Protein AF-0000000081041080 (afdb_homodimer)

Solvent-accessible surface area (backbone atoms only — not comparable to full-atom values): 26020 Å² total; per-residue (Å²): 104,67,58,57,46,45,37,39,37,28,28,56,97,46,76,7,58,50,35,49,46,66,40,45,64,87,47,90,76,44,44,45,60,36,41,51,50,41,21,50,44,50,38,52,53,49,50,50,32,49,65,69,69,35,76,73,60,38,82,76,69,69,78,36,46,55,61,81,43,85,43,36,21,47,36,37,76,57,23,46,84,65,92,49,13,86,76,26,46,81,48,61,64,57,50,49,52,28,26,57,74,40,71,46,93,71,66,44,67,49,76,42,70,58,67,63,58,51,50,44,52,39,57,76,65,44,76,42,68,80,41,22,71,55,25,48,47,49,50,45,37,50,43,48,24,38,51,41,36,51,45,64,75,42,37,86,31,32,68,35,60,40,49,46,67,52,72,46,68,64,49,50,50,46,47,26,63,62,36,48,48,86,43,69,64,60,42,47,55,54,42,52,71,69,40,65,72,61,80,82,78,53,75,75,52,44,49,72,65,49,53,70,45,41,42,62,59,48,50,48,35,49,48,52,50,51,51,40,51,50,51,37,44,55,30,18,58,61,38,68,77,100,106,69,58,57,46,44,37,39,38,28,29,57,97,49,75,7,57,51,36,51,46,66,42,44,64,85,48,90,77,45,45,45,60,34,42,51,51,42,20,50,44,53,36,51,53,49,51,50,30,48,68,70,69,35,76,69,58,38,80,74,68,70,76,31,46,56,63,83,43,85,44,32,29,37,49,35,72,54,19,47,85,64,94,48,15,87,76,25,45,79,50,62,63,59,50,49,53,29,26,57,76,40,72,46,92,72,69,43,67,48,76,43,70,59,67,65,57,52,51,45,53,38,57,74,66,43,77,41,68,82,41,23,72,56,25,49,47,50,49,46,36,50,42,47,23,39,50,40,35,52,45,63,77,42,38,85,32,31,69,36,59,40,48,46,67,54,71,45,69,65,48,50,50,46,47,26,62,63,36,48,46,87,44,69,65,60,43,47,55,55,40,53,72,71,39,64,76,61,79,83,79,52,74,75,51,43,50,73,64,49,52,69,44,41,41,62,58,50,51,47,33,50,48,53,50,52,51,41,51,51,51,38,44,53,29,18,56,60,38,68,77,101

Sequence (484 aa):
MSLQLEEALFENNTLGYFNLHCGNSSQALNAVAHRDMVVEKLQQINRRAAKASDENTTTTMLMNAYHGTRLSGEMSYPNFKGDCRKLNYPNVDLLYQACDMAKVDCGHILIYRDPYAIMRSTNRRKFHNDSSIVAGIHMYTSMLSIIQTQLWTHSHRTLGCWSVLDPTEDVWQSIQRIFGWESRIEMAKAVRKIYWNPKPLLEEEKELIVPTIYAPYMDSFLRHHEDSVELCRQQAEANTHYMSLQLEEALFENNTLGYFNLHCGNSSQALNAVAHRDMVVEKLQQINRRAAKASDENTTTTMLMNAYHGTRLSGEMSYPNFKGDCRKLNYPNVDLLYQACDMAKVDCGHILIYRDPYAIMRSTNRRKFHNDSSIVAGIHMYTSMLSIIQTQLWTHSHRTLGCWSVLDPTEDVWQSIQRIFGWESRIEMAKAVRKIYWNPKPLLEEEKELIVPTIYAPYMDSFLRHHEDSVELCRQQAEANTHY

Organism: NCBI:txid2856

Radius of gyration: 23.17 Å; Cα contacts (8 Å, |Δi|>4): 659; chains: 2; bounding box: 59×71×53 Å

pLDDT: mean 76.66, std 15.93, range [41.88, 95.94]

Structure (mmCIF, N/CA/C/O backbone):
data_AF-0000000081041080-model_v1
#
loop_
_entity.id
_entity.type
_entity.pdbx_description
1 polymer 'Protein-tyrosine sulfotransferase'
#
loop_
_atom_site.group_PDB
_atom_site.id
_atom_site.type_symbol
_atom_site.label_atom_id
_atom_site.label_alt_id
_atom_site.label_comp_id
_atom_site.label_asym_id
_atom_site.label_entity_id
_atom_site.label_seq_id
_atom_site.pdbx_PDB_ins_code
_atom_site.Cartn_x
_atom_site.Cartn_y
_atom_site.Cartn_z
_atom_site.occupancy
_atom_site.B_iso_or_equiv
_atom_site.auth_seq_id
_atom_site.auth_comp_id
_atom_site.auth_asym_id
_atom_site.auth_atom_id
_atom_site.pdbx_PDB_model_num
ATOM 1 N N . MET A 1 1 ? 4.965 -25.484 -17.359 1 46.81 1 MET A N 1
ATOM 2 C CA . MET A 1 1 ? 3.83 -25.594 -16.453 1 46.81 1 MET A CA 1
ATOM 3 C C . MET A 1 1 ? 3.789 -24.391 -15.508 1 46.81 1 MET A C 1
ATOM 5 O O . MET A 1 1 ? 2.789 -23.672 -15.445 1 46.81 1 MET A O 1
ATOM 9 N N . SER A 1 2 ? 4.867 -24.172 -14.781 1 58 2 SER A N 1
ATOM 10 C CA . SER A 1 2 ? 5.008 -22.938 -14.008 1 58 2 SER A CA 1
ATOM 11 C C . SER A 1 2 ? 4.797 -21.703 -14.883 1 58 2 SER A C 1
ATOM 13 O O . SER A 1 2 ? 4.125 -20.75 -14.477 1 58 2 SER A O 1
ATOM 15 N N . LEU A 1 3 ? 4.902 -22.016 -16.188 1 61.28 3 LEU A N 1
ATOM 16 C CA . LEU A 1 3 ? 4.773 -20.906 -17.125 1 61.28 3 LEU A CA 1
ATOM 17 C C . LEU A 1 3 ? 3.307 -20.594 -17.406 1 61.28 3 LEU A C 1
ATOM 19 O O . LEU A 1 3 ? 2.932 -19.422 -17.531 1 61.28 3 LEU A O 1
ATOM 23 N N . GLN A 1 4 ? 2.549 -21.672 -17.359 1 70.75 4 GLN A N 1
ATOM 24 C CA . GLN A 1 4 ? 1.136 -21.469 -17.656 1 70.75 4 GLN A CA 1
ATOM 25 C C . GLN A 1 4 ? 0.436 -20.734 -16.516 1 70.75 4 GLN A C 1
ATOM 27 O O . GLN A 1 4 ? -0.451 -19.906 -16.734 1 70.75 4 GLN A O 1
ATOM 32 N N . LEU A 1 5 ? 0.836 -21.109 -15.297 1 78.38 5 LEU A N 1
ATOM 33 C CA . LEU A 1 5 ? 0.27 -20.406 -14.148 1 78.38 5 LEU A CA 1
ATOM 34 C C . LEU A 1 5 ? 0.7 -18.938 -14.141 1 78.38 5 LEU A C 1
ATOM 36 O O . LEU A 1 5 ? -0.115 -18.047 -13.883 1 78.38 5 LEU A O 1
ATOM 40 N N . GLU A 1 6 ? 1.914 -18.766 -14.5 1 75 6 GLU A N 1
ATOM 41 C CA . GLU A 1 6 ? 2.438 -17.406 -14.562 1 75 6 GLU A CA 1
ATOM 42 C C . GLU A 1 6 ? 1.669 -16.562 -15.578 1 75 6 GLU A C 1
ATOM 44 O O . GLU A 1 6 ? 1.332 -15.406 -15.305 1 75 6 GLU A O 1
ATOM 49 N N . GLU A 1 7 ? 1.371 -17.156 -16.609 1 74.12 7 GLU A N 1
ATOM 50 C CA . GLU A 1 7 ? 0.619 -16.469 -17.656 1 74.12 7 GLU A CA 1
ATOM 51 C C . GLU A 1 7 ? -0.8 -16.156 -17.203 1 74.12 7 GLU A C 1
ATOM 53 O O . GLU A 1 7 ? -1.331 -15.078 -17.516 1 74.12 7 GLU A O 1
ATOM 58 N N . ALA A 1 8 ? -1.322 -17.078 -16.484 1 81.19 8 ALA A N 1
ATOM 59 C CA . ALA A 1 8 ? -2.684 -16.891 -15.992 1 81.19 8 ALA A CA 1
ATOM 60 C C . ALA A 1 8 ? -2.732 -15.781 -14.938 1 81.19 8 ALA A C 1
ATOM 62 O O . ALA A 1 8 ? -3.732 -15.07 -14.828 1 81.19 8 ALA A O 1
ATOM 63 N N . LEU A 1 9 ? -1.658 -15.711 -14.258 1 81.5 9 LEU A N 1
ATOM 64 C CA . LEU A 1 9 ? -1.6 -14.719 -13.188 1 81.5 9 LEU A CA 1
ATOM 65 C C . LEU A 1 9 ? -1.242 -13.344 -13.742 1 81.5 9 LEU A C 1
ATOM 67 O O . LEU A 1 9 ? -1.803 -12.328 -13.312 1 81.5 9 LEU A O 1
ATOM 71 N N . PHE A 1 10 ? -0.334 -13.484 -14.625 1 72.81 10 PHE A N 1
ATOM 72 C CA . PHE A 1 10 ? 0.162 -12.234 -15.188 1 72.81 10 PHE A CA 1
ATOM 73 C C . PHE A 1 10 ? -0.094 -12.188 -16.688 1 72.81 10 PHE A C 1
ATOM 75 O O . PHE A 1 10 ? -0.488 -13.188 -17.297 1 72.81 10 PHE A O 1
ATOM 82 N N . GLU A 1 11 ? -0.019 -10.875 -17.344 1 61.84 11 GLU A N 1
ATOM 83 C CA . GLU A 1 11 ? -0.279 -10.688 -18.766 1 61.84 11 GLU A CA 1
ATOM 84 C C . GLU A 1 11 ? 0.681 -11.516 -19.609 1 61.84 11 GLU A C 1
ATOM 86 O O . GLU A 1 11 ? 1.88 -11.57 -19.328 1 61.84 11 GLU A O 1
ATOM 91 N N . ASN A 1 12 ? 0.206 -12.445 -20.391 1 53.47 12 ASN A N 1
ATOM 92 C CA . ASN A 1 12 ? 0.955 -12.695 -21.625 1 53.47 12 ASN A CA 1
ATOM 93 C C . ASN A 1 12 ? 0.5 -11.773 -22.75 1 53.47 12 ASN A C 1
ATOM 95 O O . ASN A 1 12 ? 0.684 -10.562 -22.688 1 53.47 12 ASN A O 1
ATOM 99 N N . ASN A 1 13 ? -0.26 -12.227 -23.547 1 52.41 13 ASN A N 1
ATOM 100 C CA . ASN A 1 13 ? -0.886 -11.523 -24.656 1 52.41 13 ASN A CA 1
ATOM 101 C C . ASN A 1 13 ? -2.18 -10.836 -24.219 1 52.41 13 ASN A C 1
ATOM 103 O O . ASN A 1 13 ? -2.654 -9.914 -24.891 1 52.41 13 ASN A O 1
ATOM 107 N N . THR A 1 14 ? -2.621 -11.328 -22.969 1 65.94 14 THR A N 1
ATOM 108 C CA . THR A 1 14 ? -3.877 -10.844 -22.406 1 65.94 14 THR A CA 1
ATOM 109 C C . THR A 1 14 ? -3.719 -10.523 -20.922 1 65.94 14 THR A C 1
ATOM 111 O O . THR A 1 14 ? -2.738 -10.93 -20.297 1 65.94 14 THR A O 1
ATOM 114 N N . LEU A 1 15 ? -4.613 -9.789 -20.375 1 79.94 15 LEU A N 1
ATOM 115 C CA . LEU A 1 15 ? -4.594 -9.43 -18.953 1 79.94 15 LEU A CA 1
ATOM 116 C C . LEU A 1 15 ? -4.668 -10.672 -18.078 1 79.94 15 LEU A C 1
ATOM 118 O O . LEU A 1 15 ? -5.395 -11.617 -18.391 1 79.94 15 LEU A O 1
ATOM 122 N N . GLY A 1 16 ? -3.756 -10.766 -17.125 1 82.75 16 GLY A N 1
ATOM 123 C CA . GLY A 1 16 ? -3.803 -11.828 -16.125 1 82.75 16 GLY A CA 1
ATOM 124 C C . GLY A 1 16 ? -4.629 -11.469 -14.906 1 82.75 16 GLY A C 1
ATOM 125 O O . GLY A 1 16 ? -5.145 -10.352 -14.805 1 82.75 16 GLY A O 1
ATOM 126 N N . TYR A 1 17 ? -4.758 -12.469 -14.086 1 88.06 17 TYR A N 1
ATOM 127 C CA . TYR A 1 17 ? -5.574 -12.375 -12.875 1 88.06 17 TYR A CA 1
ATOM 128 C C . TYR A 1 17 ? -5.129 -11.211 -12.008 1 88.06 17 TYR A C 1
ATOM 130 O O . TYR A 1 17 ? -5.957 -10.555 -11.367 1 88.06 17 TYR A O 1
ATOM 138 N N . PHE A 1 18 ? -3.842 -10.867 -11.992 1 85.94 18 PHE A N 1
ATOM 139 C CA . PHE A 1 18 ? -3.303 -9.828 -11.133 1 85.94 18 PHE A CA 1
ATOM 140 C C . PHE A 1 18 ? -3.357 -8.469 -11.82 1 85.94 18 PHE A C 1
ATOM 142 O O . PHE A 1 18 ? -3.154 -7.434 -11.188 1 85.94 18 PHE A O 1
ATOM 149 N N . ASN A 1 19 ? -3.711 -8.461 -13.141 1 84.19 19 ASN A N 1
ATOM 150 C CA . ASN A 1 19 ? -3.504 -7.227 -13.891 1 84.19 19 ASN A CA 1
ATOM 151 C C . ASN A 1 19 ? -4.805 -6.719 -14.508 1 84.19 19 ASN A C 1
ATOM 153 O O . ASN A 1 19 ? -4.789 -5.852 -15.383 1 84.19 19 ASN A O 1
ATOM 157 N N . LEU A 1 20 ? -5.832 -7.18 -14.086 1 86.81 20 LEU A N 1
ATOM 158 C CA . LEU A 1 20 ? -7.102 -6.805 -14.688 1 86.81 20 LEU A CA 1
ATOM 159 C C . LEU A 1 20 ? -7.332 -5.301 -14.586 1 86.81 20 LEU A C 1
ATOM 161 O O . LEU A 1 20 ? -8.008 -4.711 -15.43 1 86.81 20 LEU A O 1
ATOM 165 N N . HIS A 1 21 ? -6.73 -4.746 -13.609 1 85.44 21 HIS A N 1
ATOM 166 C CA . HIS A 1 21 ? -6.883 -3.309 -13.422 1 85.44 21 HIS A CA 1
ATOM 167 C C . HIS A 1 21 ? -6.223 -2.529 -14.547 1 85.44 21 HIS A C 1
ATOM 169 O O . HIS A 1 21 ? -6.461 -1.33 -14.703 1 85.44 21 HIS A O 1
ATOM 175 N N . CYS A 1 22 ? -5.355 -3.137 -15.289 1 83 22 CYS A N 1
ATOM 176 C CA . CYS A 1 22 ? -4.668 -2.482 -16.391 1 83 22 CYS A CA 1
ATOM 177 C C . CYS A 1 22 ? -5.539 -2.461 -17.641 1 83 22 CYS A C 1
ATOM 179 O O . CYS A 1 22 ? -5.211 -1.792 -18.625 1 83 22 CYS A O 1
ATOM 181 N N . GLY A 1 23 ? -6.582 -3.195 -17.578 1 78 23 GLY A N 1
ATOM 182 C CA . GLY A 1 23 ? -7.461 -3.248 -18.734 1 78 23 GLY A CA 1
ATOM 183 C C . GLY A 1 23 ? -8.391 -2.053 -18.828 1 78 23 GLY A C 1
ATOM 184 O O . GLY A 1 23 ? -8.523 -1.286 -17.875 1 78 23 GLY A O 1
ATOM 185 N N . ASN A 1 24 ? -8.898 -1.9 -20.016 1 73.88 24 ASN A N 1
ATOM 186 C CA . ASN A 1 24 ? -9.836 -0.806 -20.219 1 73.88 24 ASN A CA 1
ATOM 187 C C . ASN A 1 24 ? -11.281 -1.305 -20.25 1 73.88 24 ASN A C 1
ATOM 189 O O . ASN A 1 24 ? -11.523 -2.512 -20.297 1 73.88 24 ASN A O 1
ATOM 193 N N . SER A 1 25 ? -12.148 -0.354 -20.031 1 66.38 25 SER A N 1
ATOM 194 C CA . SER A 1 25 ? -13.57 -0.64 -19.891 1 66.38 25 SER A CA 1
ATOM 195 C C . SER A 1 25 ? -14.109 -1.397 -21.094 1 66.38 25 SER A C 1
ATOM 197 O O . SER A 1 25 ? -15.156 -2.051 -21.016 1 66.38 25 SER A O 1
ATOM 199 N N . SER A 1 26 ? -13.422 -1.31 -22.109 1 67 26 SER A N 1
ATOM 200 C CA . SER A 1 26 ? -13.906 -1.963 -23.328 1 67 26 SER A CA 1
ATOM 201 C C . SER A 1 26 ? -13.57 -3.449 -23.312 1 67 26 SER A C 1
ATOM 203 O O . SER A 1 26 ? -14.117 -4.215 -24.109 1 67 26 SER A O 1
ATOM 205 N N . GLN A 1 27 ? -12.766 -3.82 -22.375 1 68.25 27 GLN A N 1
ATOM 206 C CA . GLN A 1 27 ? -12.344 -5.215 -22.312 1 68.25 27 GLN A CA 1
ATOM 207 C C . GLN A 1 27 ? -13.219 -6.008 -21.344 1 68.25 27 GLN A C 1
ATOM 209 O O . GLN A 1 27 ? -13.734 -5.457 -20.375 1 68.25 27 GLN A O 1
ATOM 214 N N . ALA A 1 28 ? -13.562 -7.09 -21.891 1 66.38 28 ALA A N 1
ATOM 215 C CA . ALA A 1 28 ? -14.281 -7.984 -20.984 1 66.38 28 ALA A CA 1
ATOM 216 C C . ALA A 1 28 ? -13.383 -8.43 -19.828 1 66.38 28 ALA A C 1
ATOM 218 O O . ALA A 1 28 ? -12.578 -9.352 -19.984 1 66.38 28 ALA A O 1
ATOM 219 N N . LEU A 1 29 ? -13.422 -7.703 -18.766 1 82.88 29 LEU A N 1
ATOM 220 C CA . LEU A 1 29 ? -12.609 -8.023 -17.594 1 82.88 29 LEU A CA 1
ATOM 221 C C . LEU A 1 29 ? -13.406 -8.867 -16.594 1 82.88 29 LEU A C 1
ATOM 223 O O . LEU A 1 29 ? -14.328 -8.359 -15.953 1 82.88 29 LEU A O 1
ATOM 227 N N . ASN A 1 30 ? -13.258 -10.258 -16.672 1 90.88 30 ASN A N 1
ATOM 228 C CA . ASN A 1 30 ? -13.969 -11.164 -15.789 1 90.88 30 ASN A CA 1
ATOM 229 C C . ASN A 1 30 ? -13.031 -11.797 -14.766 1 90.88 30 ASN A C 1
ATOM 231 O O . ASN A 1 30 ? -12.367 -12.797 -15.055 1 90.88 30 ASN A O 1
ATOM 235 N N . ALA A 1 31 ? -13.086 -11.266 -13.609 1 93.75 31 ALA A N 1
ATOM 236 C CA . ALA A 1 31 ? -12.172 -11.703 -12.555 1 93.75 31 ALA A CA 1
ATOM 237 C C . ALA A 1 31 ? -12.477 -13.133 -12.133 1 93.75 31 ALA A C 1
ATOM 239 O O . ALA A 1 31 ? -11.562 -13.891 -11.789 1 93.75 31 ALA A O 1
ATOM 240 N N . VAL A 1 32 ? -13.727 -13.531 -12.242 1 95.5 32 VAL A N 1
ATOM 241 C CA . VAL A 1 32 ? -14.117 -14.883 -11.859 1 95.5 32 VAL A CA 1
ATOM 242 C C . VAL A 1 32 ? -13.539 -15.891 -12.844 1 95.5 32 VAL A C 1
ATOM 244 O O . VAL A 1 32 ? -12.992 -16.922 -12.438 1 95.5 32 VAL A O 1
ATOM 247 N N . ALA A 1 33 ? -13.672 -15.516 -14.078 1 93.94 33 ALA A N 1
ATOM 248 C CA . ALA A 1 33 ? -13.133 -16.406 -15.102 1 93.94 33 ALA A CA 1
ATOM 249 C C . ALA A 1 33 ? -11.625 -16.562 -14.961 1 93.94 33 ALA A C 1
ATOM 251 O O . ALA A 1 33 ? -11.086 -17.656 -15.125 1 93.94 33 ALA A O 1
ATOM 252 N N . HIS A 1 34 ? -10.977 -15.484 -14.656 1 92.69 34 HIS A N 1
ATOM 253 C CA . HIS A 1 34 ? -9.531 -15.531 -14.469 1 92.69 34 HIS A CA 1
ATOM 254 C C . HIS A 1 34 ? -9.164 -16.359 -13.234 1 92.69 34 HIS A C 1
ATOM 256 O O . HIS A 1 34 ? -8.219 -17.141 -13.266 1 92.69 34 HIS A O 1
ATOM 262 N N . ARG A 1 35 ? -9.891 -16.172 -12.172 1 94.94 35 ARG A N 1
ATOM 263 C CA . ARG A 1 35 ? -9.68 -16.984 -10.977 1 94.94 35 ARG A CA 1
ATOM 264 C C . ARG A 1 35 ? -9.82 -18.469 -11.289 1 94.94 35 ARG A C 1
ATOM 266 O O . ARG A 1 35 ? -8.961 -19.281 -10.906 1 94.94 35 ARG A O 1
ATOM 273 N N . ASP A 1 36 ? -10.898 -18.766 -12.008 1 95.56 36 ASP A N 1
ATOM 274 C CA . ASP A 1 36 ? -11.18 -20.172 -12.305 1 95.56 36 ASP A CA 1
ATOM 275 C C . ASP A 1 36 ? -10.078 -20.781 -13.164 1 95.56 36 ASP A C 1
ATOM 277 O O . ASP A 1 36 ? -9.727 -21.953 -12.992 1 95.56 36 ASP A O 1
ATOM 281 N N . MET A 1 37 ? -9.578 -19.953 -14.016 1 93.12 37 MET A N 1
ATOM 282 C CA . MET A 1 37 ? -8.453 -20.422 -14.828 1 93.12 37 MET A CA 1
ATOM 283 C C . MET A 1 37 ? -7.234 -20.703 -13.953 1 93.12 37 MET A C 1
ATOM 285 O O . MET A 1 37 ? -6.551 -21.719 -14.148 1 93.12 37 MET A O 1
ATOM 289 N N . VAL A 1 38 ? -6.945 -19.891 -13.016 1 91.94 38 VAL A N 1
ATOM 290 C CA . VAL A 1 38 ? -5.82 -20.094 -12.109 1 91.94 38 VAL A CA 1
ATOM 291 C C . VAL A 1 38 ? -6.047 -21.328 -11.25 1 91.94 38 VAL A C 1
ATOM 293 O O . VAL A 1 38 ? -5.133 -22.141 -11.062 1 91.94 38 VAL A O 1
ATOM 296 N N . VAL A 1 39 ? -7.266 -21.516 -10.789 1 95.38 39 VAL A N 1
ATOM 297 C CA . VAL A 1 39 ? -7.621 -22.672 -9.992 1 95.38 39 VAL A CA 1
ATOM 298 C C . VAL A 1 39 ? -7.352 -23.953 -10.789 1 95.38 39 VAL A C 1
ATOM 300 O O . VAL A 1 39 ? -6.73 -24.891 -10.281 1 95.38 39 VAL A O 1
ATOM 303 N N . GLU A 1 40 ? -7.805 -23.906 -12 1 94.44 40 GLU A N 1
ATOM 304 C CA . GLU A 1 40 ? -7.617 -25.078 -12.859 1 94.44 40 GLU A CA 1
ATOM 305 C C . GLU A 1 40 ? -6.133 -25.375 -13.055 1 94.44 40 GLU A C 1
ATOM 307 O O . GLU A 1 40 ? -5.719 -26.547 -12.984 1 94.44 40 GLU A O 1
ATOM 312 N N . LYS A 1 41 ? -5.383 -24.344 -13.273 1 89.25 41 LYS A N 1
ATOM 313 C CA . LYS A 1 41 ? -3.949 -24.531 -13.477 1 89.25 41 LYS A CA 1
ATOM 314 C C . LYS A 1 41 ? -3.279 -25.078 -12.219 1 89.25 41 LYS A C 1
ATOM 316 O O . LYS A 1 41 ? -2.404 -25.938 -12.297 1 89.25 41 LYS A O 1
ATOM 321 N N . LEU A 1 42 ? -3.625 -24.578 -11.094 1 89.38 42 LEU A N 1
ATOM 322 C CA . LEU A 1 42 ? -3.096 -25.062 -9.82 1 89.38 42 LEU A CA 1
ATOM 323 C C . LEU A 1 42 ? -3.43 -26.531 -9.617 1 89.38 42 LEU A C 1
ATOM 325 O O . LEU A 1 42 ? -2.578 -27.312 -9.18 1 89.38 42 LEU A O 1
ATOM 329 N N . GLN A 1 43 ? -4.617 -26.906 -9.984 1 90.69 43 GLN A N 1
ATOM 330 C CA . GLN A 1 43 ? -5.035 -28.297 -9.844 1 90.69 43 GLN A CA 1
ATOM 331 C C . GLN A 1 43 ? -4.25 -29.219 -10.789 1 90.69 43 GLN A C 1
ATOM 333 O O . GLN A 1 43 ? -3.879 -30.328 -10.414 1 90.69 43 GLN A O 1
ATOM 338 N N . GLN A 1 44 ? -4.074 -28.703 -11.906 1 87.12 44 GLN A N 1
ATOM 339 C CA . GLN A 1 44 ? -3.283 -29.469 -12.859 1 87.12 44 GLN A CA 1
ATOM 340 C C . GLN A 1 44 ? -1.866 -29.703 -12.344 1 87.12 44 GLN A C 1
ATOM 342 O O . GLN A 1 44 ? -1.336 -30.812 -12.453 1 87.12 44 GLN A O 1
ATOM 347 N N . ILE A 1 45 ? -1.275 -28.672 -11.812 1 80.38 45 ILE A N 1
ATOM 348 C CA . ILE A 1 45 ? 0.074 -28.75 -11.266 1 80.38 45 ILE A CA 1
ATOM 349 C C . ILE A 1 45 ? 0.093 -29.75 -10.109 1 80.38 45 ILE A C 1
ATOM 351 O O . ILE A 1 45 ? 0.989 -30.594 -10.016 1 80.38 45 ILE A O 1
ATOM 355 N N . ASN A 1 46 ? -0.865 -29.703 -9.273 1 82.25 46 ASN A N 1
ATOM 356 C CA . ASN A 1 46 ? -0.958 -30.578 -8.109 1 82.25 46 ASN A CA 1
ATOM 357 C C . ASN A 1 46 ? -1.121 -32.031 -8.523 1 82.25 46 ASN A C 1
ATOM 359 O O . ASN A 1 46 ? -0.496 -32.938 -7.945 1 82.25 46 ASN A O 1
ATOM 363 N N . ARG A 1 47 ? -1.967 -32.25 -9.508 1 84.06 47 ARG A N 1
ATOM 364 C CA . ARG A 1 47 ? -2.18 -33.594 -10 1 84.06 47 ARG A CA 1
ATOM 365 C C . ARG A 1 47 ? -0.898 -34.188 -10.586 1 84.06 47 ARG A C 1
ATOM 367 O O . ARG A 1 47 ? -0.588 -35.344 -10.383 1 84.06 47 ARG A O 1
ATOM 374 N N . ARG A 1 48 ? -0.294 -33.406 -11.266 1 77.31 48 ARG A N 1
ATOM 375 C CA . ARG A 1 48 ? 0.954 -33.844 -11.875 1 77.31 48 ARG A CA 1
ATOM 376 C C . ARG A 1 48 ? 2.002 -34.156 -10.812 1 77.31 48 ARG A C 1
ATOM 378 O O . ARG A 1 48 ? 2.748 -35.125 -10.93 1 77.31 48 ARG A O 1
ATOM 385 N N . ALA A 1 49 ? 2.088 -33.25 -9.828 1 71.38 49 ALA A N 1
ATOM 386 C CA . ALA A 1 49 ? 3.027 -33.5 -8.734 1 71.38 49 ALA A CA 1
ATOM 387 C C . ALA A 1 49 ? 2.699 -34.781 -7.984 1 71.38 49 ALA A C 1
ATOM 389 O O . ALA A 1 49 ? 3.6 -35.531 -7.613 1 71.38 49 ALA A O 1
ATOM 390 N N . ALA A 1 50 ? 1.453 -35.062 -7.789 1 73.62 50 ALA A N 1
ATOM 391 C CA . ALA A 1 50 ? 1.008 -36.25 -7.074 1 73.62 50 ALA A CA 1
ATOM 392 C C . ALA A 1 50 ? 1.34 -37.5 -7.867 1 73.62 50 ALA A C 1
ATOM 394 O O . ALA A 1 50 ? 1.649 -38.562 -7.281 1 73.62 50 ALA A O 1
ATOM 395 N N . LYS A 1 51 ? 1.152 -37.438 -9.062 1 73.12 51 LYS A N 1
ATOM 396 C CA . LYS A 1 51 ? 1.422 -38.594 -9.914 1 73.12 51 LYS A CA 1
ATOM 397 C C . LYS A 1 51 ? 2.916 -38.906 -9.969 1 73.12 51 LYS A C 1
ATOM 399 O O . LYS A 1 51 ? 3.312 -40.062 -10.141 1 73.12 51 LYS A O 1
ATOM 404 N N . ALA A 1 52 ? 3.637 -37.906 -10.141 1 62.28 52 ALA A N 1
ATOM 405 C CA . ALA A 1 52 ? 5.082 -38.094 -10.234 1 62.28 52 ALA A CA 1
ATOM 406 C C . ALA A 1 52 ? 5.648 -38.625 -8.922 1 62.28 52 ALA A C 1
ATOM 408 O O . ALA A 1 52 ? 6.848 -38.906 -8.82 1 62.28 52 ALA A O 1
ATOM 409 N N . SER A 1 53 ? 4.727 -39.312 -8.031 1 56.53 53 SER A N 1
ATOM 410 C CA . SER A 1 53 ? 5.094 -39.938 -6.758 1 56.53 53 SER A CA 1
ATOM 411 C C . SER A 1 53 ? 5.91 -38.969 -5.906 1 56.53 53 SER A C 1
ATOM 413 O O . SER A 1 53 ? 6.562 -39.375 -4.941 1 56.53 53 SER A O 1
ATOM 415 N N . ASP A 1 54 ? 6.027 -37.75 -6.371 1 51.06 54 ASP A N 1
ATOM 416 C CA . ASP A 1 54 ? 6.82 -36.812 -5.594 1 51.06 54 ASP A CA 1
ATOM 417 C C . ASP A 1 54 ? 5.922 -35.906 -4.738 1 51.06 54 ASP A C 1
ATOM 419 O O . ASP A 1 54 ? 5.633 -34.781 -5.109 1 51.06 54 ASP A O 1
ATOM 423 N N . GLU A 1 55 ? 5.07 -36.688 -3.895 1 52 55 GLU A N 1
ATOM 424 C CA . GLU A 1 55 ? 4.043 -36.125 -3.025 1 52 55 GLU A CA 1
ATOM 425 C C . GLU A 1 55 ? 4.512 -34.812 -2.408 1 52 55 GLU A C 1
ATOM 427 O O . GLU A 1 55 ? 3.691 -33.969 -2.027 1 52 55 GLU A O 1
ATOM 432 N N . ASN A 1 56 ? 5.809 -34.688 -2.305 1 51.34 56 ASN A N 1
ATOM 433 C CA . ASN A 1 56 ? 6.375 -33.531 -1.621 1 51.34 56 ASN A CA 1
ATOM 434 C C . ASN A 1 56 ? 7.012 -32.562 -2.605 1 51.34 56 ASN A C 1
ATOM 436 O O . ASN A 1 56 ? 8.016 -31.922 -2.291 1 51.34 56 ASN A O 1
ATOM 440 N N . THR A 1 57 ? 6.41 -32.688 -3.848 1 52.94 57 THR A N 1
ATOM 441 C CA . THR A 1 57 ? 7.039 -31.781 -4.816 1 52.94 57 THR A CA 1
ATOM 442 C C . THR A 1 57 ? 6.59 -30.344 -4.59 1 52.94 57 THR A C 1
ATOM 444 O O . THR A 1 57 ? 5.398 -30.078 -4.445 1 52.94 57 THR A O 1
ATOM 447 N N . THR A 1 58 ? 7.426 -29.453 -4.18 1 57.56 58 THR A N 1
ATOM 448 C CA . THR A 1 58 ? 7.25 -28.016 -4.066 1 57.56 58 THR A CA 1
ATOM 449 C C . THR A 1 58 ? 7.438 -27.344 -5.418 1 57.56 58 THR A C 1
ATOM 451 O O . THR A 1 58 ? 8.398 -27.641 -6.141 1 57.56 58 THR A O 1
ATOM 454 N N . THR A 1 59 ? 6.301 -26.812 -5.859 1 60.41 59 THR A N 1
ATOM 455 C CA . THR A 1 59 ? 6.441 -26 -7.059 1 60.41 59 THR A CA 1
ATOM 456 C C . THR A 1 59 ? 6.676 -24.531 -6.688 1 60.41 59 THR A C 1
ATOM 458 O O . THR A 1 59 ? 5.961 -23.969 -5.852 1 60.41 59 THR A O 1
ATOM 461 N N . THR A 1 60 ? 7.809 -24.062 -7.172 1 60.88 60 THR A N 1
ATOM 462 C CA . THR A 1 60 ? 8.125 -22.656 -6.938 1 60.88 60 THR A CA 1
ATOM 463 C C . THR A 1 60 ? 7.664 -21.797 -8.117 1 60.88 60 THR A C 1
ATOM 465 O O . THR A 1 60 ? 7.836 -22.172 -9.273 1 60.88 60 THR A O 1
ATOM 468 N N . MET A 1 61 ? 6.84 -20.922 -7.707 1 59.25 61 MET A N 1
ATOM 469 C CA . MET A 1 61 ? 6.449 -19.938 -8.727 1 59.25 61 MET A CA 1
ATOM 470 C C . MET A 1 61 ? 7 -18.562 -8.391 1 59.25 61 MET A C 1
ATOM 472 O O . MET A 1 61 ? 6.844 -18.078 -7.262 1 59.25 61 MET A O 1
ATOM 476 N N . LEU A 1 62 ? 7.75 -18.156 -9.398 1 55.22 62 LEU A N 1
ATOM 477 C CA . LEU A 1 62 ? 8.188 -16.766 -9.25 1 55.22 62 LEU A CA 1
ATOM 478 C C . LEU A 1 62 ? 7.023 -15.805 -9.484 1 55.22 62 LEU A C 1
ATOM 480 O O . LEU A 1 62 ? 6.371 -15.852 -10.523 1 55.22 62 LEU A O 1
ATOM 484 N N . MET A 1 63 ? 6.496 -15.383 -8.398 1 54.84 63 MET A N 1
ATOM 485 C CA . MET A 1 63 ? 5.363 -14.477 -8.57 1 54.84 63 MET A CA 1
ATOM 486 C C . MET A 1 63 ? 5.805 -13.172 -9.219 1 54.84 63 MET A C 1
ATOM 488 O O . MET A 1 63 ? 5.016 -12.516 -9.898 1 54.84 63 MET A O 1
ATOM 492 N N . ASN A 1 64 ? 6.996 -12.695 -8.891 1 49.59 64 ASN A N 1
ATOM 493 C CA . ASN A 1 64 ? 7.438 -11.43 -9.461 1 49.59 64 ASN A CA 1
ATOM 494 C C . ASN A 1 64 ? 8.68 -11.609 -10.328 1 49.59 64 ASN A C 1
ATOM 496 O O . ASN A 1 64 ? 9.523 -10.711 -10.406 1 49.59 64 ASN A O 1
ATOM 500 N N . ALA A 1 65 ? 9.039 -12.773 -10.805 1 43.62 65 ALA A N 1
ATOM 501 C CA . ALA A 1 65 ? 10.289 -12.891 -11.555 1 43.62 65 ALA A CA 1
ATOM 502 C C . ALA A 1 65 ? 10.055 -12.703 -13.047 1 43.62 65 ALA A C 1
ATOM 504 O O . ALA A 1 65 ? 8.953 -12.961 -13.547 1 43.62 65 ALA A O 1
ATOM 505 N N . TYR A 1 66 ? 11.023 -11.836 -13.664 1 44 66 TYR A N 1
ATOM 506 C CA . TYR A 1 66 ? 11.016 -11.617 -15.102 1 44 66 TYR A CA 1
ATOM 507 C C . TYR A 1 66 ? 10.992 -12.938 -15.859 1 44 66 TYR A C 1
ATOM 509 O O . TYR A 1 66 ? 11.805 -13.828 -15.594 1 44 66 TYR A O 1
ATOM 517 N N . HIS A 1 67 ? 9.875 -13.305 -16.297 1 42.62 67 HIS A N 1
ATOM 518 C CA . HIS A 1 67 ? 9.883 -14.562 -17.047 1 42.62 67 HIS A CA 1
ATOM 519 C C . HIS A 1 67 ? 10.25 -14.328 -18.516 1 42.62 67 HIS A C 1
ATOM 521 O O . HIS A 1 67 ? 9.852 -15.102 -19.375 1 42.62 67 HIS A O 1
ATOM 527 N N . GLY A 1 68 ? 11.172 -13.445 -18.688 1 41.97 68 GLY A N 1
ATOM 528 C CA . GLY A 1 68 ? 11.688 -13.375 -20.047 1 41.97 68 GLY A CA 1
ATOM 529 C C . GLY A 1 68 ? 10.695 -12.781 -21.031 1 41.97 68 GLY A C 1
ATOM 530 O O . GLY A 1 68 ? 11.047 -12.5 -22.188 1 41.97 68 GLY A O 1
ATOM 531 N N . THR A 1 69 ? 9.469 -13.188 -20.906 1 43.03 69 THR A N 1
ATOM 532 C CA . THR A 1 69 ? 8.594 -12.578 -21.906 1 43.03 69 THR A CA 1
ATOM 533 C C . THR A 1 69 ? 8.172 -11.172 -21.469 1 43.03 69 THR A C 1
ATOM 535 O O . THR A 1 69 ? 8.195 -10.859 -20.281 1 43.03 69 THR A O 1
ATOM 538 N N . ARG A 1 70 ? 8.203 -10.273 -22.359 1 44.44 70 ARG A N 1
ATOM 539 C CA . ARG A 1 70 ? 7.84 -8.867 -22.188 1 44.44 70 ARG A CA 1
ATOM 540 C C . ARG A 1 70 ? 6.738 -8.719 -21.141 1 44.44 70 ARG A C 1
ATOM 542 O O . ARG A 1 70 ? 6.648 -7.684 -20.469 1 44.44 70 ARG A O 1
ATOM 549 N N . LEU A 1 71 ? 5.883 -9.555 -21.25 1 44.25 71 LEU A N 1
ATOM 550 C CA . LEU A 1 71 ? 4.672 -9.344 -20.453 1 44.25 71 LEU A CA 1
ATOM 551 C C . LEU A 1 71 ? 4.883 -9.789 -19.016 1 44.25 71 LEU A C 1
ATOM 553 O O . LEU A 1 71 ? 4.059 -9.492 -18.141 1 44.25 71 LEU A O 1
ATOM 557 N N . SER A 1 72 ? 5.664 -10.789 -18.891 1 44.25 72 SER A N 1
ATOM 558 C CA . SER A 1 72 ? 5.84 -11.234 -17.516 1 44.25 72 SER A CA 1
ATOM 559 C C . SER A 1 72 ? 6.684 -10.242 -16.719 1 44.25 72 SER A C 1
ATOM 561 O O . SER A 1 72 ? 7.766 -9.852 -17.156 1 44.25 72 SER A O 1
ATOM 563 N N . GLY A 1 73 ? 6.191 -9.203 -16.562 1 49.06 73 GLY A N 1
ATOM 564 C CA . GLY A 1 73 ? 6.883 -8.172 -15.805 1 49.06 73 GLY A CA 1
ATOM 565 C C . GLY A 1 73 ? 8.023 -8.711 -14.961 1 49.06 73 GLY A C 1
ATOM 566 O O . GLY A 1 73 ? 8.406 -9.875 -15.094 1 49.06 73 GLY A O 1
ATOM 567 N N . GLU A 1 74 ? 9.008 -7.789 -14.617 1 51.31 74 GLU A N 1
ATOM 568 C CA . GLU A 1 74 ? 10.078 -8.039 -13.656 1 51.31 74 GLU A CA 1
ATOM 569 C C . GLU A 1 74 ? 9.516 -8.352 -12.273 1 51.31 74 GLU A C 1
ATOM 571 O O . GLU A 1 74 ? 8.43 -7.883 -11.914 1 51.31 74 GLU A O 1
ATOM 576 N N . MET A 1 75 ? 9.539 -9.477 -11.836 1 50.34 75 MET A N 1
ATOM 577 C CA . MET A 1 75 ? 9.078 -9.836 -10.5 1 50.34 75 MET A CA 1
ATOM 578 C C . MET A 1 75 ? 9.461 -8.766 -9.484 1 50.34 75 MET A C 1
ATOM 580 O O . MET A 1 75 ? 10.07 -9.07 -8.453 1 50.34 75 MET A O 1
ATOM 584 N N . SER A 1 76 ? 9.445 -7.637 -9.93 1 62.47 76 SER A N 1
ATOM 585 C CA . SER A 1 76 ? 9.742 -6.539 -9.016 1 62.47 76 SER A CA 1
ATOM 586 C C . SER A 1 76 ? 8.523 -5.66 -8.781 1 62.47 76 SER A C 1
ATOM 588 O O . SER A 1 76 ? 7.598 -5.648 -9.594 1 62.47 76 SER A O 1
ATOM 590 N N . TYR A 1 77 ? 8.32 -5.469 -7.555 1 65.94 77 TYR A N 1
ATOM 591 C CA . TYR A 1 77 ? 7.332 -4.449 -7.211 1 65.94 77 TYR A CA 1
ATOM 592 C C . TYR A 1 77 ? 7.852 -3.055 -7.543 1 65.94 77 TYR A C 1
ATOM 594 O O . TYR A 1 77 ? 8.883 -2.629 -7.02 1 65.94 77 TYR A O 1
ATOM 602 N N . PRO A 1 78 ? 7.113 -2.127 -8.5 1 68.62 78 PRO A N 1
ATOM 603 C CA . PRO A 1 78 ? 6 -2.539 -9.359 1 68.62 78 PRO A CA 1
ATOM 604 C C . PRO A 1 78 ? 6.469 -3.266 -10.617 1 68.62 78 PRO A C 1
ATOM 606 O O . PRO A 1 78 ? 7.629 -3.135 -11.016 1 68.62 78 PRO A O 1
ATOM 609 N N . ASN A 1 79 ? 5.48 -4.082 -11.094 1 63.03 79 ASN A N 1
ATOM 610 C CA . ASN A 1 79 ? 5.781 -4.875 -12.289 1 63.03 79 ASN A CA 1
ATOM 611 C C . ASN A 1 79 ? 5.465 -4.105 -13.562 1 63.03 79 ASN A C 1
ATOM 613 O O . ASN A 1 79 ? 4.488 -3.355 -13.617 1 63.03 79 ASN A O 1
ATOM 617 N N . PHE A 1 80 ? 6.238 -4.25 -14.594 1 61.22 80 PHE A N 1
ATOM 618 C CA . PHE A 1 80 ? 5.973 -3.881 -15.984 1 61.22 80 PHE A CA 1
ATOM 619 C C . PHE A 1 80 ? 5.98 -2.365 -16.141 1 61.22 80 PHE A C 1
ATOM 621 O O . PHE A 1 80 ? 5.816 -1.628 -15.172 1 61.22 80 PHE A O 1
ATOM 628 N N . LYS A 1 81 ? 6.273 -1.876 -17.266 1 62.19 81 LYS A N 1
ATOM 629 C CA . LYS A 1 81 ? 6.312 -0.462 -17.641 1 62.19 81 LYS A CA 1
ATOM 630 C C . LYS A 1 81 ? 4.941 0.025 -18.094 1 62.19 81 LYS A C 1
ATOM 632 O O . LYS A 1 81 ? 4.047 -0.781 -18.359 1 62.19 81 LYS A O 1
ATOM 637 N N . GLY A 1 82 ? 4.641 1.223 -17.953 1 65.25 82 GLY A N 1
ATOM 638 C CA . GLY A 1 82 ? 3.43 1.831 -18.484 1 65.25 82 GLY A CA 1
ATOM 639 C C . GLY A 1 82 ? 2.578 2.49 -17.422 1 65.25 82 GLY A C 1
ATOM 640 O O . GLY A 1 82 ? 2.994 2.6 -16.266 1 65.25 82 GLY A O 1
ATOM 641 N N . ASP A 1 83 ? 1.427 2.881 -17.859 1 66.88 83 ASP A N 1
ATOM 642 C CA . ASP A 1 83 ? 0.557 3.703 -17.016 1 66.88 83 ASP A CA 1
ATOM 643 C C . ASP A 1 83 ? 0.035 2.908 -15.828 1 66.88 83 ASP A C 1
ATOM 645 O O . ASP A 1 83 ? -0.243 3.479 -14.766 1 66.88 83 ASP A O 1
ATOM 649 N N . CYS A 1 84 ? 0.048 1.585 -16 1 76.38 84 CYS A N 1
ATOM 650 C CA . CYS A 1 84 ? -0.543 0.771 -14.953 1 76.38 84 CYS A CA 1
ATOM 651 C C . CYS A 1 84 ? 0.521 0.292 -13.969 1 76.38 84 CYS A C 1
ATOM 653 O O . CYS A 1 84 ? 0.198 -0.284 -12.93 1 76.38 84 CYS A O 1
ATOM 655 N N . ARG A 1 85 ? 1.698 0.636 -14.125 1 75.62 85 ARG A N 1
ATOM 656 C CA . ARG A 1 85 ? 2.834 0.126 -13.367 1 75.62 85 ARG A CA 1
ATOM 657 C C . ARG A 1 85 ? 2.707 0.477 -11.891 1 75.62 85 ARG A C 1
ATOM 659 O O . ARG A 1 85 ? 3.084 -0.315 -11.023 1 75.62 85 ARG A O 1
ATOM 666 N N . LYS A 1 86 ? 2.168 1.554 -11.617 1 79.69 86 LYS A N 1
ATOM 667 C CA . LYS A 1 86 ? 2.191 2.1 -10.266 1 79.69 86 LYS A CA 1
ATOM 668 C C . LYS A 1 86 ? 1.445 1.189 -9.297 1 79.69 86 LYS A C 1
ATOM 670 O O . LYS A 1 86 ? 1.76 1.154 -8.102 1 79.69 86 LYS A O 1
ATOM 675 N N . LEU A 1 87 ? 0.526 0.455 -9.875 1 83.44 87 LEU A N 1
ATOM 676 C CA . LEU A 1 87 ? -0.244 -0.419 -8.992 1 83.44 87 LEU A CA 1
ATOM 677 C C . LEU A 1 87 ? -0.245 -1.852 -9.516 1 83.44 87 LEU A C 1
ATOM 679 O O . LEU A 1 87 ? -1.183 -2.609 -9.266 1 83.44 87 LEU A O 1
ATOM 683 N N . ASN A 1 88 ? 0.77 -2.105 -10.312 1 83.62 88 ASN A N 1
ATOM 684 C CA . ASN A 1 88 ? 0.879 -3.465 -10.828 1 83.62 88 ASN A CA 1
ATOM 685 C C . ASN A 1 88 ? 1.74 -4.344 -9.93 1 83.62 88 ASN A C 1
ATOM 687 O O . ASN A 1 88 ? 2.969 -4.293 -9.992 1 83.62 88 ASN A O 1
ATOM 691 N N . TYR A 1 89 ? 1.03 -5.09 -9.086 1 84.25 89 TYR A N 1
ATOM 692 C CA . TYR A 1 89 ? 1.719 -5.953 -8.133 1 84.25 89 TYR A CA 1
ATOM 693 C C . TYR A 1 89 ? 1.005 -7.293 -8 1 84.25 89 TYR A C 1
ATOM 695 O O . TYR A 1 89 ? -0.19 -7.398 -8.281 1 84.25 89 TYR A O 1
ATOM 703 N N . PRO A 1 90 ? 1.764 -8.305 -7.598 1 83.31 90 PRO A N 1
ATOM 704 C CA . PRO A 1 90 ? 1.091 -9.562 -7.25 1 83.31 90 PRO A CA 1
ATOM 705 C C . PRO A 1 90 ? 0.136 -9.414 -6.07 1 83.31 90 PRO A C 1
ATOM 707 O O . PRO A 1 90 ? 0.527 -8.898 -5.016 1 83.31 90 PRO A O 1
ATOM 710 N N . ASN A 1 91 ? -1.018 -9.75 -6.297 1 84.62 91 ASN A N 1
ATOM 711 C CA . ASN A 1 91 ? -2.014 -9.742 -5.23 1 84.62 91 ASN A CA 1
ATOM 712 C C . ASN A 1 91 ? -2.145 -11.109 -4.574 1 84.62 91 ASN A C 1
ATOM 714 O O . ASN A 1 91 ? -2.852 -11.984 -5.086 1 84.62 91 ASN A O 1
ATOM 718 N N . VAL A 1 92 ? -1.571 -11.273 -3.49 1 88.94 92 VAL A N 1
ATOM 719 C CA . VAL A 1 92 ? -1.468 -12.594 -2.887 1 88.94 92 VAL A CA 1
ATOM 720 C C . VAL A 1 92 ? -2.824 -13.016 -2.322 1 88.94 92 VAL A C 1
ATOM 722 O O . VAL A 1 92 ? -3.094 -14.211 -2.158 1 88.94 92 VAL A O 1
ATOM 725 N N . ASP A 1 93 ? -3.676 -12.062 -2.053 1 90.69 93 ASP A N 1
ATOM 726 C CA . ASP A 1 93 ? -5.031 -12.414 -1.643 1 90.69 93 ASP A CA 1
ATOM 727 C C . ASP A 1 93 ? -5.742 -13.219 -2.729 1 90.69 93 ASP A C 1
ATOM 729 O O . ASP A 1 93 ? -6.391 -14.227 -2.439 1 90.69 93 ASP A O 1
ATOM 733 N N . LEU A 1 94 ? -5.574 -12.664 -3.875 1 92.62 94 LEU A N 1
ATOM 734 C CA . LEU A 1 94 ? -6.191 -13.336 -5.016 1 92.62 94 LEU A CA 1
ATOM 735 C C . LEU A 1 94 ? -5.586 -14.719 -5.227 1 92.62 94 LEU A C 1
ATOM 737 O O . LEU A 1 94 ? -6.305 -15.688 -5.48 1 92.62 94 LEU A O 1
ATOM 741 N N . LEU A 1 95 ? -4.34 -14.766 -5.117 1 91.75 95 LEU A N 1
ATOM 742 C CA . LEU A 1 95 ? -3.65 -16.031 -5.293 1 91.75 95 LEU A CA 1
ATOM 743 C C . LEU A 1 95 ? -4.094 -17.047 -4.242 1 91.75 95 LEU A C 1
ATOM 745 O O . LEU A 1 95 ? -4.41 -18.203 -4.57 1 91.75 95 LEU A O 1
ATOM 749 N N . TYR A 1 96 ? -4.125 -16.641 -3.055 1 94.06 96 TYR A N 1
ATOM 750 C CA . TYR A 1 96 ? -4.414 -17.578 -1.973 1 94.06 96 TYR A CA 1
ATOM 751 C C . TYR A 1 96 ? -5.871 -18.016 -2.008 1 94.06 96 TYR A C 1
ATOM 753 O O . TYR A 1 96 ? -6.191 -19.156 -1.665 1 94.06 96 TYR A O 1
ATOM 761 N N . GLN A 1 97 ? -6.715 -17.141 -2.424 1 94.94 97 GLN A N 1
ATOM 762 C CA . GLN A 1 97 ? -8.094 -17.562 -2.664 1 94.94 97 GLN A CA 1
ATOM 763 C C . GLN A 1 97 ? -8.148 -18.703 -3.689 1 94.94 97 GLN A C 1
ATOM 765 O O . GLN A 1 97 ? -8.852 -19.688 -3.49 1 94.94 97 GLN A O 1
ATOM 770 N N . ALA A 1 98 ? -7.441 -18.5 -4.711 1 95.19 98 ALA A N 1
ATOM 771 C CA . ALA A 1 98 ? -7.402 -19.516 -5.762 1 95.19 98 ALA A CA 1
ATOM 772 C C . ALA A 1 98 ? -6.766 -20.812 -5.258 1 95.19 98 ALA A C 1
ATOM 774 O O . ALA A 1 98 ? -7.223 -21.906 -5.586 1 95.19 98 ALA A O 1
ATOM 775 N N . CYS A 1 9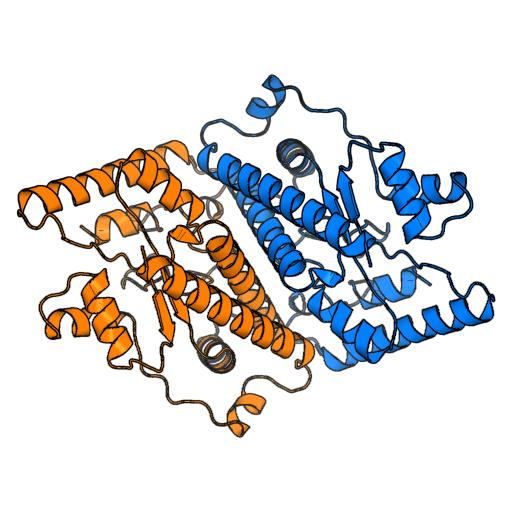9 ? -5.727 -20.688 -4.492 1 94.06 99 CYS A N 1
ATOM 776 C CA . CYS A 1 99 ? -5.066 -21.844 -3.916 1 94.06 99 CYS A CA 1
ATOM 777 C C . CYS A 1 99 ? -6.02 -22.641 -3.023 1 94.06 99 CYS A C 1
ATOM 779 O O . CYS A 1 99 ? -6.098 -23.859 -3.119 1 94.06 99 CYS A O 1
ATOM 781 N N . ASP A 1 100 ? -6.746 -21.922 -2.234 1 95.12 100 ASP A N 1
ATOM 782 C CA . ASP A 1 100 ? -7.699 -22.562 -1.334 1 95.12 100 ASP A CA 1
ATOM 783 C C . ASP A 1 100 ? -8.789 -23.281 -2.117 1 95.12 100 ASP A C 1
ATOM 785 O O . ASP A 1 100 ? -9.141 -24.422 -1.788 1 95.12 100 ASP A O 1
ATOM 789 N N . MET A 1 101 ? -9.258 -22.719 -3.123 1 95.94 101 MET A N 1
ATOM 790 C CA . MET A 1 101 ? -10.281 -23.328 -3.967 1 95.94 101 MET A CA 1
ATOM 791 C C . MET A 1 101 ? -9.734 -24.547 -4.684 1 95.94 101 MET A C 1
ATOM 793 O O . MET A 1 101 ? -10.461 -25.531 -4.895 1 95.94 101 MET A O 1
ATOM 797 N N . ALA A 1 102 ? -8.516 -24.438 -5.031 1 94.62 102 ALA A N 1
ATOM 798 C CA . ALA A 1 102 ? -7.855 -25.531 -5.742 1 94.62 102 ALA A CA 1
ATOM 799 C C . ALA A 1 102 ? -7.422 -26.625 -4.773 1 94.62 102 ALA A C 1
ATOM 801 O O . ALA A 1 102 ? -7.016 -27.719 -5.199 1 94.62 102 ALA A O 1
ATOM 802 N N . LYS A 1 103 ? -7.445 -26.297 -3.473 1 91.88 103 LYS A N 1
ATOM 803 C CA . LYS A 1 103 ? -6.973 -27.188 -2.416 1 91.88 103 LYS A CA 1
ATOM 804 C C . LYS A 1 103 ? -5.484 -27.469 -2.566 1 91.88 103 LYS A C 1
ATOM 806 O O . LYS A 1 103 ? -5.059 -28.625 -2.475 1 91.88 103 LYS A O 1
ATOM 811 N N . VAL A 1 104 ? -4.719 -26.484 -2.871 1 86.94 104 VAL A N 1
ATOM 812 C CA . VAL A 1 104 ? -3.262 -26.531 -2.949 1 86.94 104 VAL A CA 1
ATOM 813 C C . VAL A 1 104 ? -2.662 -25.656 -1.854 1 86.94 104 VAL A C 1
ATOM 815 O O . VAL A 1 104 ? -3.113 -24.516 -1.635 1 86.94 104 VAL A O 1
ATOM 818 N N . ASP A 1 105 ? -1.69 -26.141 -1.212 1 84.75 105 ASP A N 1
ATOM 819 C CA . ASP A 1 105 ? -1.009 -25.359 -0.191 1 84.75 105 ASP A CA 1
ATOM 820 C C . ASP A 1 105 ? -0.018 -24.375 -0.822 1 84.75 105 ASP A C 1
ATOM 822 O O . ASP A 1 105 ? 0.917 -24.797 -1.511 1 84.75 105 ASP A O 1
ATOM 826 N N . CYS A 1 106 ? -0.293 -23.141 -0.575 1 87.38 106 CYS A N 1
ATOM 827 C CA . CYS A 1 106 ? 0.564 -22.094 -1.126 1 87.38 106 CYS A CA 1
ATOM 828 C C . CYS A 1 106 ? 1.219 -21.281 -0.013 1 87.38 106 CYS A C 1
ATOM 830 O O . CYS A 1 106 ? 0.631 -21.094 1.053 1 87.38 106 CYS A O 1
ATOM 832 N N . GLY A 1 107 ? 2.42 -20.875 -0.241 1 85.75 107 GLY A N 1
ATOM 833 C CA . GLY A 1 107 ? 3.178 -19.969 0.613 1 85.75 107 GLY A CA 1
ATOM 834 C C . GLY A 1 107 ? 4.051 -19.016 -0.165 1 85.75 107 GLY A C 1
ATOM 835 O O . GLY A 1 107 ? 4.094 -19.062 -1.396 1 85.75 107 GLY A O 1
ATOM 836 N N . HIS A 1 108 ? 4.586 -18.094 0.593 1 84.44 108 HIS A N 1
ATOM 837 C CA . HIS A 1 108 ? 5.383 -17.094 -0.117 1 84.44 108 HIS A CA 1
ATOM 838 C C . HIS A 1 108 ? 6.734 -16.875 0.561 1 84.44 108 HIS A C 1
ATOM 840 O O . HIS A 1 108 ? 6.883 -17.141 1.755 1 84.44 108 HIS A O 1
ATOM 846 N N . ILE A 1 109 ? 7.625 -16.5 -0.254 1 82.12 109 ILE A N 1
ATOM 847 C CA . ILE A 1 109 ? 8.938 -16.047 0.181 1 82.12 109 ILE A CA 1
ATOM 848 C C . ILE A 1 109 ? 9.148 -14.594 -0.234 1 82.12 109 ILE A C 1
ATOM 850 O O . ILE A 1 109 ? 8.828 -14.211 -1.362 1 82.12 109 ILE A O 1
ATOM 854 N N . LEU A 1 110 ? 9.586 -13.781 0.743 1 84.69 110 LEU A N 1
ATOM 855 C CA . LEU A 1 110 ? 9.969 -12.406 0.429 1 84.69 110 LEU A CA 1
ATOM 856 C C . LEU A 1 110 ? 11.453 -12.32 0.09 1 84.69 110 LEU A C 1
ATOM 858 O O . LEU A 1 110 ? 12.305 -12.711 0.894 1 84.69 110 LEU A O 1
ATOM 862 N N . ILE A 1 111 ? 11.703 -11.852 -1.091 1 80.62 111 ILE A N 1
ATOM 863 C CA . ILE A 1 111 ? 13.07 -11.539 -1.481 1 80.62 111 ILE A CA 1
ATOM 864 C C . ILE A 1 111 ? 13.266 -10.023 -1.48 1 80.62 111 ILE A C 1
ATOM 866 O O . ILE A 1 111 ? 12.5 -9.289 -2.109 1 80.62 111 ILE A O 1
ATOM 870 N N . TYR A 1 112 ? 14.258 -9.586 -0.715 1 83.25 112 TYR A N 1
ATOM 871 C CA . TYR A 1 112 ? 14.422 -8.141 -0.577 1 83.25 112 TYR A CA 1
ATOM 872 C C . TYR A 1 112 ? 15.852 -7.723 -0.915 1 83.25 112 TYR A C 1
ATOM 874 O O . TYR A 1 112 ? 16.75 -8.562 -0.98 1 83.25 112 TYR A O 1
ATOM 882 N N . ARG A 1 113 ? 16 -6.457 -1.25 1 82.19 113 ARG A N 1
ATOM 883 C CA . ARG A 1 113 ? 17.312 -5.852 -1.465 1 82.19 113 ARG A CA 1
ATOM 884 C C . ARG A 1 113 ? 17.359 -4.441 -0.894 1 82.19 113 ARG A C 1
ATOM 886 O O . ARG A 1 113 ? 16.328 -3.855 -0.574 1 82.19 113 ARG A O 1
ATOM 893 N N . ASP A 1 114 ? 18.594 -3.979 -0.839 1 85.31 114 ASP A N 1
ATOM 894 C CA . ASP A 1 114 ? 18.844 -2.637 -0.313 1 85.31 114 ASP A CA 1
ATOM 895 C C . ASP A 1 114 ? 18.047 -1.592 -1.095 1 85.31 114 ASP A C 1
ATOM 897 O O . ASP A 1 114 ? 18.125 -1.54 -2.324 1 85.31 114 ASP A O 1
ATOM 901 N N . PRO A 1 115 ? 17.312 -0.734 -0.311 1 91.31 115 PRO A N 1
ATOM 902 C CA . PRO A 1 115 ? 16.5 0.289 -0.981 1 91.31 115 PRO A CA 1
ATOM 903 C C . PRO A 1 115 ? 17.328 1.181 -1.903 1 91.31 115 PRO A C 1
ATOM 905 O O . PRO A 1 115 ? 16.859 1.586 -2.967 1 91.31 115 PRO A O 1
ATOM 908 N N . TYR A 1 116 ? 18.578 1.503 -1.523 1 91.31 116 TYR A N 1
ATOM 909 C CA . TYR A 1 116 ? 19.422 2.316 -2.391 1 91.31 116 TYR A CA 1
ATOM 910 C C . TYR A 1 116 ? 19.797 1.56 -3.66 1 91.31 116 TYR A C 1
ATOM 912 O O . TYR A 1 116 ? 19.938 2.158 -4.73 1 91.31 116 TYR A O 1
ATOM 920 N N . ALA A 1 117 ? 19.969 0.322 -3.545 1 85.12 117 ALA A N 1
ATOM 921 C CA . ALA A 1 117 ? 20.234 -0.49 -4.727 1 85.12 117 ALA A CA 1
ATOM 922 C C . ALA A 1 117 ? 19.047 -0.508 -5.672 1 85.12 117 ALA A C 1
ATOM 924 O O . ALA A 1 117 ? 19.203 -0.528 -6.895 1 85.12 117 ALA A O 1
ATOM 925 N N . ILE A 1 118 ? 17.859 -0.553 -5.09 1 85.75 118 ILE A N 1
ATOM 926 C CA . ILE A 1 118 ? 16.641 -0.476 -5.891 1 85.75 118 ILE A CA 1
ATOM 927 C C . ILE A 1 118 ? 16.625 0.843 -6.66 1 85.75 118 ILE A C 1
ATOM 929 O O . ILE A 1 118 ? 16.391 0.857 -7.871 1 85.75 118 ILE A O 1
ATOM 933 N N . MET A 1 119 ? 16.891 1.922 -5.961 1 89.62 119 MET A N 1
ATOM 934 C CA . MET A 1 119 ? 16.859 3.234 -6.598 1 89.62 119 MET A CA 1
ATOM 935 C C . MET A 1 119 ? 17.938 3.342 -7.676 1 89.62 119 MET A C 1
ATOM 937 O O . MET A 1 119 ? 17.688 3.873 -8.758 1 89.62 119 MET A O 1
ATOM 941 N N . ARG A 1 120 ? 19.078 2.83 -7.434 1 86.69 120 ARG A N 1
ATOM 942 C CA . ARG A 1 120 ? 20.156 2.84 -8.422 1 86.69 120 ARG A CA 1
ATOM 943 C C . ARG A 1 120 ? 19.734 2.107 -9.695 1 86.69 120 ARG A C 1
ATOM 945 O O . ARG A 1 120 ? 19.875 2.631 -10.797 1 86.69 120 ARG A O 1
ATOM 952 N N . SER A 1 121 ? 19.234 0.977 -9.531 1 79.31 121 SER A N 1
ATOM 953 C CA . SER A 1 121 ? 18.859 0.127 -10.656 1 79.31 121 SER A CA 1
ATOM 954 C C . SER A 1 121 ? 17.734 0.755 -11.469 1 79.31 121 SER A C 1
ATOM 956 O O . SER A 1 121 ? 17.781 0.767 -12.695 1 79.31 121 SER A O 1
ATOM 958 N N . THR A 1 122 ? 16.797 1.226 -10.789 1 81.44 122 THR A N 1
ATOM 959 C CA . THR A 1 122 ? 15.625 1.738 -11.477 1 81.44 122 THR A CA 1
ATOM 960 C C . THR A 1 122 ? 15.922 3.078 -12.141 1 81.44 122 THR A C 1
ATOM 962 O O . THR A 1 122 ? 15.406 3.371 -13.219 1 81.44 122 THR A O 1
ATOM 965 N N . ASN A 1 123 ? 16.734 3.852 -11.5 1 80.75 123 ASN A N 1
ATOM 966 C CA . ASN A 1 123 ? 17.156 5.098 -12.125 1 80.75 123 ASN A CA 1
ATOM 967 C C . ASN A 1 123 ? 17.984 4.844 -13.383 1 80.75 123 ASN A C 1
ATOM 969 O O . ASN A 1 123 ? 17.781 5.5 -14.406 1 80.75 123 ASN A O 1
ATOM 973 N N . ARG A 1 124 ? 18.859 3.957 -13.266 1 78.75 124 ARG A N 1
ATOM 974 C CA . ARG A 1 124 ? 19.703 3.611 -14.398 1 78.75 124 ARG A CA 1
ATOM 975 C C . ARG A 1 124 ? 18.875 3.139 -15.586 1 78.75 124 ARG A C 1
ATOM 977 O O . ARG A 1 124 ? 19.188 3.443 -16.734 1 78.75 124 ARG A O 1
ATOM 984 N N . ARG A 1 125 ? 17.828 2.457 -15.242 1 76.75 125 ARG A N 1
ATOM 985 C CA . ARG A 1 125 ? 16.984 1.861 -16.281 1 76.75 125 ARG A CA 1
ATOM 986 C C . ARG A 1 125 ? 15.883 2.824 -16.703 1 76.75 125 ARG A C 1
ATOM 988 O O . ARG A 1 125 ? 15.062 2.49 -17.562 1 76.75 125 ARG A O 1
ATOM 995 N N . LYS A 1 126 ? 15.773 3.932 -16.094 1 76.25 126 LYS A N 1
ATOM 996 C CA . LYS A 1 126 ? 14.859 5.016 -16.438 1 76.25 126 LYS A CA 1
ATOM 997 C C . LYS A 1 126 ? 13.406 4.559 -16.328 1 76.25 126 LYS A C 1
ATOM 999 O O . LYS A 1 126 ? 12.586 4.871 -17.203 1 76.25 126 LYS A O 1
ATOM 1004 N N . PHE A 1 127 ? 13.234 3.699 -15.336 1 72.38 127 PHE A N 1
ATOM 1005 C CA . PHE A 1 127 ? 11.883 3.195 -15.141 1 72.38 127 PHE A CA 1
ATOM 1006 C C . PHE A 1 127 ? 10.93 4.324 -14.758 1 72.38 127 PHE A C 1
ATOM 1008 O O . PHE A 1 127 ? 9.711 4.188 -14.883 1 72.38 127 PHE A O 1
ATOM 1015 N N . HIS A 1 128 ? 11.586 5.383 -14.312 1 67.69 128 HIS A N 1
ATOM 1016 C CA . HIS A 1 128 ? 10.773 6.512 -13.875 1 67.69 128 HIS A CA 1
ATOM 1017 C C . HIS A 1 128 ? 10.984 7.727 -14.773 1 67.69 128 HIS A C 1
ATOM 1019 O O . HIS A 1 128 ? 10.891 8.867 -14.312 1 67.69 128 HIS A O 1
ATOM 1025 N N . ASN A 1 129 ? 11.508 7.52 -16 1 61.62 129 ASN A N 1
ATOM 1026 C CA . ASN A 1 129 ? 11.945 8.539 -16.938 1 61.62 129 ASN A CA 1
ATOM 1027 C C . ASN A 1 129 ? 11.297 9.891 -16.656 1 61.62 129 ASN A C 1
ATOM 1029 O O . ASN A 1 129 ? 11.977 10.922 -16.625 1 61.62 129 ASN A O 1
ATOM 1033 N N . ASP A 1 130 ? 9.992 9.961 -16.656 1 60.03 130 ASP A N 1
ATOM 1034 C CA . ASP A 1 130 ? 9.344 11.266 -16.625 1 60.03 130 ASP A CA 1
ATOM 1035 C C . ASP A 1 130 ? 9.031 11.688 -15.195 1 60.03 130 ASP A C 1
ATOM 1037 O O . ASP A 1 130 ? 8.547 12.797 -14.961 1 60.03 130 ASP A O 1
ATOM 1041 N N . SER A 1 131 ? 9.625 10.805 -14.359 1 66.75 131 SER A N 1
ATOM 1042 C CA . SER A 1 131 ? 9.281 11.148 -12.984 1 66.75 131 SER A CA 1
ATOM 1043 C C . SER A 1 131 ? 10.523 11.477 -12.164 1 66.75 131 SER A C 1
ATOM 1045 O O . SER A 1 131 ? 11.633 11.102 -12.539 1 66.75 131 SER A O 1
ATOM 1047 N N . SER A 1 132 ? 10.43 12.289 -11.227 1 80.19 132 SER A N 1
ATOM 1048 C CA . SER A 1 132 ? 11.469 12.695 -10.297 1 80.19 132 SER A CA 1
ATOM 1049 C C . SER A 1 132 ? 11.922 11.531 -9.422 1 80.19 132 SER A C 1
ATOM 1051 O O . SER A 1 132 ? 11.227 10.516 -9.336 1 80.19 132 SER A O 1
ATOM 1053 N N . ILE A 1 133 ? 13.102 11.617 -8.938 1 87.38 133 ILE A N 1
ATOM 1054 C CA . ILE A 1 133 ? 13.641 10.633 -8 1 87.38 133 ILE A CA 1
ATOM 1055 C C . ILE A 1 133 ? 12.664 10.438 -6.84 1 87.38 133 ILE A C 1
ATOM 1057 O O . ILE A 1 133 ? 12.453 9.312 -6.387 1 87.38 133 ILE A O 1
ATOM 1061 N N . VAL A 1 134 ? 12.023 11.461 -6.465 1 90.12 134 VAL A N 1
ATOM 1062 C CA . VAL A 1 134 ? 11.094 11.398 -5.344 1 90.12 134 VAL A CA 1
ATOM 1063 C C . VAL A 1 134 ? 9.867 10.57 -5.734 1 90.12 134 VAL A C 1
ATOM 1065 O O . VAL A 1 134 ? 9.312 9.844 -4.906 1 90.12 134 VAL A O 1
ATOM 1068 N N . ALA A 1 135 ? 9.531 10.625 -6.984 1 87.94 135 ALA A N 1
ATOM 1069 C CA . ALA A 1 135 ? 8.43 9.805 -7.473 1 87.94 135 ALA A CA 1
ATOM 1070 C C . ALA A 1 135 ? 8.773 8.32 -7.402 1 87.94 135 ALA A C 1
ATOM 1072 O O . ALA A 1 135 ? 7.926 7.492 -7.055 1 87.94 135 ALA A O 1
ATOM 1073 N N . GLY A 1 136 ? 9.992 8.031 -7.719 1 88.38 136 GLY A N 1
ATOM 1074 C CA . GLY A 1 136 ? 10.453 6.656 -7.602 1 88.38 136 GLY A CA 1
ATOM 1075 C C . GLY A 1 136 ? 10.453 6.145 -6.172 1 88.38 136 GLY A C 1
ATOM 1076 O O . GLY A 1 136 ? 9.938 5.059 -5.895 1 88.38 136 GLY A O 1
ATOM 1077 N N . ILE A 1 137 ? 10.977 6.973 -5.258 1 92.56 137 ILE A N 1
ATOM 1078 C CA . ILE A 1 137 ? 11.031 6.602 -3.85 1 92.56 137 ILE A CA 1
ATOM 1079 C C . ILE A 1 137 ? 9.617 6.352 -3.324 1 92.56 137 ILE A C 1
ATOM 1081 O O . ILE A 1 137 ? 9.367 5.344 -2.662 1 92.56 137 ILE A O 1
ATOM 1085 N N . HIS A 1 138 ? 8.781 7.211 -3.709 1 92.19 138 HIS A N 1
ATOM 1086 C CA . HIS A 1 138 ? 7.398 7.129 -3.256 1 92.19 138 HIS A CA 1
ATOM 1087 C C . HIS A 1 138 ? 6.711 5.879 -3.797 1 92.19 138 HIS A C 1
ATOM 1089 O O . HIS A 1 138 ? 5.984 5.199 -3.068 1 92.19 138 HIS A O 1
ATOM 1095 N N . MET A 1 139 ? 6.926 5.586 -4.977 1 89.88 139 MET A N 1
ATOM 1096 C CA . MET A 1 139 ? 6.336 4.41 -5.605 1 89.88 139 MET A CA 1
ATOM 1097 C C . MET A 1 139 ? 6.809 3.131 -4.926 1 89.88 139 MET A C 1
ATOM 1099 O O . MET A 1 139 ? 5.996 2.277 -4.562 1 89.88 139 MET A O 1
ATOM 1103 N N . TYR A 1 140 ? 8.07 3.043 -4.691 1 91.25 140 TYR A N 1
ATOM 1104 C CA . TYR A 1 140 ? 8.602 1.81 -4.121 1 91.25 140 TYR A CA 1
ATOM 1105 C C . TYR A 1 140 ? 8.25 1.697 -2.643 1 91.25 140 TYR A C 1
ATOM 1107 O O . TYR A 1 140 ? 8.039 0.596 -2.131 1 91.25 140 TYR A O 1
ATOM 1115 N N . THR A 1 141 ? 8.148 2.824 -1.969 1 93.62 141 THR A N 1
ATOM 1116 C CA . THR A 1 141 ? 7.656 2.803 -0.596 1 93.62 141 THR A CA 1
ATOM 1117 C C . THR A 1 141 ? 6.215 2.299 -0.548 1 93.62 141 THR A C 1
ATOM 1119 O O . THR A 1 141 ? 5.867 1.488 0.312 1 93.62 141 THR A O 1
ATOM 1122 N N . SER A 1 142 ? 5.473 2.762 -1.477 1 91.81 142 SER A N 1
ATOM 1123 C CA . SER A 1 142 ? 4.074 2.342 -1.557 1 91.81 142 SER A CA 1
ATOM 1124 C C . SER A 1 142 ? 3.961 0.847 -1.836 1 91.81 142 SER A C 1
ATOM 1126 O O . SER A 1 142 ? 3.141 0.157 -1.227 1 91.81 142 SER A O 1
ATOM 1128 N N . MET A 1 143 ? 4.738 0.39 -2.723 1 91.12 143 MET A N 1
ATOM 1129 C CA . MET A 1 143 ? 4.727 -1.033 -3.047 1 91.12 143 MET A CA 1
ATOM 1130 C C . MET A 1 143 ? 5.164 -1.869 -1.85 1 91.12 143 MET A C 1
ATOM 1132 O O . MET A 1 143 ? 4.613 -2.943 -1.603 1 91.12 143 MET A O 1
ATOM 1136 N N . LEU A 1 144 ? 6.105 -1.365 -1.193 1 92.62 144 LEU A N 1
ATOM 1137 C CA . LEU A 1 144 ? 6.551 -2.059 0.011 1 92.62 144 LEU A CA 1
ATOM 1138 C C . LEU A 1 144 ? 5.434 -2.109 1.051 1 92.62 144 LEU A C 1
ATOM 1140 O O . LEU A 1 144 ? 5.289 -3.107 1.761 1 92.62 144 LEU A O 1
ATOM 1144 N N . SER A 1 145 ? 4.707 -1.074 1.142 1 92.88 145 SER A N 1
ATOM 1145 C CA . SER A 1 145 ? 3.562 -1.066 2.045 1 92.88 14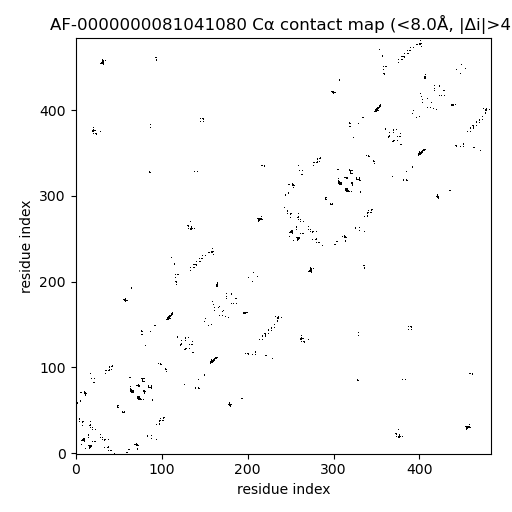5 SER A CA 1
ATOM 1146 C C . SER A 1 145 ? 2.562 -2.16 1.679 1 92.88 145 SER A C 1
ATOM 1148 O O . SER A 1 145 ? 2.02 -2.83 2.559 1 92.88 145 SER A O 1
ATOM 1150 N N . ILE A 1 146 ? 2.355 -2.32 0.462 1 91.69 146 ILE A N 1
ATOM 1151 C CA . ILE A 1 146 ? 1.441 -3.355 -0.006 1 91.69 146 ILE A CA 1
ATOM 1152 C C . ILE A 1 146 ? 1.988 -4.73 0.366 1 91.69 146 ILE A C 1
ATOM 1154 O O . ILE A 1 146 ? 1.256 -5.578 0.883 1 91.69 146 ILE A O 1
ATOM 1158 N N . ILE A 1 147 ? 3.248 -4.898 0.163 1 91.69 147 ILE A N 1
ATOM 1159 C CA . ILE A 1 147 ? 3.887 -6.16 0.519 1 91.69 147 ILE A CA 1
ATOM 1160 C C . ILE A 1 147 ? 3.738 -6.41 2.018 1 91.69 147 ILE A C 1
ATOM 1162 O O . ILE A 1 147 ? 3.398 -7.52 2.439 1 91.69 147 ILE A O 1
ATOM 1166 N N . GLN A 1 148 ? 3.979 -5.434 2.729 1 92.88 148 GLN A N 1
ATOM 1167 C CA . GLN A 1 148 ? 3.893 -5.551 4.18 1 92.88 148 GLN A CA 1
ATOM 1168 C C . GLN A 1 148 ? 2.496 -5.98 4.617 1 92.88 148 GLN A C 1
ATOM 1170 O O . GLN A 1 148 ? 2.35 -6.836 5.488 1 92.88 148 GLN A O 1
ATOM 1175 N N . THR A 1 149 ? 1.553 -5.414 4.031 1 93.94 149 THR A N 1
ATOM 1176 C CA . THR A 1 149 ? 0.18 -5.762 4.383 1 93.94 149 THR A CA 1
ATOM 1177 C C . THR A 1 149 ? -0.128 -7.207 4 1 93.94 149 THR A C 1
ATOM 1179 O O . THR A 1 149 ? -0.804 -7.922 4.742 1 93.94 149 THR A O 1
ATOM 1182 N N . GLN A 1 150 ? 0.317 -7.578 2.908 1 91.19 150 GLN A N 1
ATOM 1183 C CA . GLN A 1 150 ? 0.094 -8.953 2.477 1 91.19 150 GLN A CA 1
ATOM 1184 C C . GLN A 1 150 ? 0.792 -9.938 3.408 1 91.19 150 GLN A C 1
ATOM 1186 O O . GLN A 1 150 ? 0.241 -10.992 3.729 1 91.19 150 GLN A O 1
ATOM 1191 N N . LEU A 1 151 ? 1.973 -9.555 3.873 1 92.94 151 LEU A N 1
ATOM 1192 C CA . LEU A 1 151 ? 2.668 -10.367 4.859 1 92.94 151 LEU A CA 1
ATOM 1193 C C . LEU A 1 151 ? 1.861 -10.469 6.148 1 92.94 151 LEU A C 1
ATOM 1195 O O . LEU A 1 151 ? 1.718 -11.555 6.715 1 92.94 151 LEU A O 1
ATOM 1199 N N . TRP A 1 152 ? 1.315 -9.383 6.484 1 92.06 152 TRP A N 1
ATOM 1200 C CA . TRP A 1 152 ? 0.546 -9.352 7.723 1 92.06 152 TRP A CA 1
ATOM 1201 C C . TRP A 1 152 ? -0.72 -10.188 7.598 1 92.06 152 TRP A C 1
ATOM 1203 O O . TRP A 1 152 ? -1.065 -10.945 8.516 1 92.06 152 TRP A O 1
ATOM 1213 N N . THR A 1 153 ? -1.371 -10.07 6.535 1 91.88 153 THR A N 1
ATOM 1214 C CA . THR A 1 153 ? -2.652 -10.742 6.324 1 91.88 153 THR A CA 1
ATOM 1215 C C . THR A 1 153 ? -2.463 -12.25 6.215 1 91.88 153 THR A C 1
ATOM 1217 O O . THR A 1 153 ? -3.326 -13.023 6.637 1 91.88 153 THR A O 1
ATOM 1220 N N . HIS A 1 154 ? -1.375 -12.594 5.652 1 93.75 154 HIS A N 1
ATOM 1221 C CA . HIS A 1 154 ? -1.129 -14.016 5.418 1 93.75 154 HIS A CA 1
ATOM 1222 C C . HIS A 1 154 ? 0.128 -14.484 6.141 1 93.75 154 HIS A C 1
ATOM 1224 O O . HIS A 1 154 ? 0.981 -15.148 5.547 1 93.75 154 HIS A O 1
ATOM 1230 N N . SER A 1 155 ? 0.185 -14.125 7.352 1 94 155 SER A N 1
ATOM 1231 C CA . SER A 1 155 ? 1.382 -14.359 8.156 1 94 155 SER A CA 1
ATOM 1232 C C . SER A 1 155 ? 1.716 -15.844 8.219 1 94 155 SER A C 1
ATOM 1234 O O . SER A 1 155 ? 2.889 -16.219 8.211 1 94 155 SER A O 1
ATOM 1236 N N . HIS A 1 156 ? 0.73 -16.672 8.258 1 94.25 156 HIS A N 1
ATOM 1237 C CA . HIS A 1 156 ? 0.922 -18.109 8.438 1 94.25 156 HIS A CA 1
ATOM 1238 C C . HIS A 1 156 ? 1.454 -18.766 7.164 1 94.25 156 HIS A C 1
ATOM 1240 O O . HIS A 1 156 ? 1.854 -19.922 7.176 1 94.25 156 HIS A O 1
ATOM 1246 N N . ARG A 1 157 ? 1.555 -18 6.098 1 91.62 157 ARG A N 1
ATOM 1247 C CA . ARG A 1 157 ? 1.968 -18.578 4.824 1 91.62 157 ARG A CA 1
ATOM 1248 C C . ARG A 1 157 ? 3.373 -18.125 4.445 1 91.62 157 ARG A C 1
ATOM 1250 O O . ARG A 1 157 ? 3.869 -18.453 3.365 1 91.62 157 ARG A O 1
ATOM 1257 N N . THR A 1 158 ? 3.988 -17.359 5.336 1 90.44 158 THR A N 1
ATOM 1258 C CA . THR A 1 158 ? 5.355 -16.906 5.094 1 90.44 158 THR A CA 1
ATOM 1259 C C . THR A 1 158 ? 6.34 -18.062 5.293 1 90.44 158 THR A C 1
ATOM 1261 O O . THR A 1 158 ? 6.461 -18.594 6.398 1 90.44 158 THR A O 1
ATOM 1264 N N . LEU A 1 159 ? 7.09 -18.312 4.188 1 82.94 159 LEU A N 1
ATOM 1265 C CA . LEU A 1 159 ? 7.965 -19.484 4.219 1 82.94 159 LEU A CA 1
ATOM 1266 C C . LEU A 1 159 ? 9.422 -19.078 4.387 1 82.94 159 LEU A C 1
ATOM 1268 O O . LEU A 1 159 ? 10.258 -19.891 4.785 1 82.94 159 LEU A O 1
ATOM 1272 N N . GLY A 1 160 ? 9.695 -17.797 4.027 1 82.25 160 GLY A N 1
ATOM 1273 C CA . GLY A 1 160 ? 11.078 -17.359 4.129 1 82.25 160 GLY A CA 1
ATOM 1274 C C . GLY A 1 160 ? 11.273 -15.914 3.742 1 82.25 160 GLY A C 1
ATOM 1275 O O . GLY A 1 160 ? 10.406 -15.312 3.107 1 82.25 160 GLY A O 1
ATOM 1276 N N . CYS A 1 161 ? 12.289 -15.359 4.27 1 84.25 161 CYS A N 1
ATOM 1277 C CA . CYS A 1 161 ? 12.742 -14.008 3.99 1 84.25 161 CYS A CA 1
ATOM 1278 C C . CYS A 1 161 ? 14.203 -13.992 3.561 1 84.25 161 CYS A C 1
ATOM 1280 O O . CYS A 1 161 ? 15.086 -14.289 4.363 1 84.25 161 CYS A O 1
ATOM 1282 N N . TRP A 1 162 ? 14.43 -13.555 2.283 1 78.38 162 TRP A N 1
ATOM 1283 C CA . TRP A 1 162 ? 15.789 -13.703 1.771 1 78.38 162 TRP A CA 1
ATOM 1284 C C . TRP A 1 162 ? 16.281 -12.398 1.157 1 78.38 162 TRP A C 1
ATOM 1286 O O . TRP A 1 162 ? 15.547 -11.734 0.423 1 78.38 162 TRP A O 1
ATOM 1296 N N . SER A 1 163 ? 17.5 -12.062 1.567 1 77.69 163 SER A N 1
ATOM 1297 C CA . SER A 1 163 ? 18.156 -10.953 0.878 1 77.69 163 SER A CA 1
ATOM 1298 C C . SER A 1 163 ? 18.688 -11.391 -0.483 1 77.69 163 SER A C 1
ATOM 1300 O O . SER A 1 163 ? 19.25 -12.484 -0.619 1 77.69 163 SER A O 1
ATOM 1302 N N . VAL A 1 164 ? 18.484 -10.531 -1.391 1 66.62 164 VAL A N 1
ATOM 1303 C CA . VAL A 1 164 ? 19.016 -10.82 -2.721 1 66.62 164 VAL A CA 1
ATOM 1304 C C . VAL A 1 164 ? 20.531 -10.969 -2.654 1 66.62 164 VAL A C 1
ATOM 1306 O O . VAL A 1 164 ? 21.141 -11.641 -3.498 1 66.62 164 VAL A O 1
ATOM 1309 N N . LEU A 1 165 ? 21.156 -10.281 -1.628 1 59.66 165 LEU A N 1
ATOM 1310 C CA . LEU A 1 165 ? 22.609 -10.242 -1.503 1 59.66 165 LEU A CA 1
ATOM 1311 C C . LEU A 1 165 ? 23.125 -11.414 -0.673 1 59.66 165 LEU A C 1
ATOM 1313 O O . LEU A 1 165 ? 24.312 -11.719 -0.688 1 59.66 165 LEU A O 1
ATOM 1317 N N . ASP A 1 166 ? 22.391 -11.93 0.226 1 56.91 166 ASP A N 1
ATOM 1318 C CA . ASP A 1 166 ? 22.984 -12.867 1.17 1 56.91 166 ASP A CA 1
ATOM 1319 C C . ASP A 1 166 ? 22.594 -14.305 0.846 1 56.91 166 ASP A C 1
ATOM 1321 O O . ASP A 1 166 ? 21.562 -14.789 1.325 1 56.91 166 ASP A O 1
ATOM 1325 N N . PRO A 1 167 ? 23.25 -14.82 -0.145 1 52.66 167 PRO A N 1
ATOM 1326 C CA . PRO A 1 167 ? 22.922 -16.234 -0.305 1 52.66 167 PRO A CA 1
ATOM 1327 C C . PRO A 1 167 ? 23.453 -17.094 0.833 1 52.66 167 PRO A C 1
ATOM 1329 O O . PRO A 1 167 ? 23.953 -18.203 0.592 1 52.66 167 PRO A O 1
ATOM 1332 N N . THR A 1 168 ? 23.422 -16.641 1.935 1 53.59 168 THR A N 1
ATOM 1333 C CA . THR A 1 168 ? 24 -17.547 2.92 1 53.59 168 THR A CA 1
ATOM 1334 C C . THR A 1 168 ? 23.406 -18.938 2.801 1 53.59 168 THR A C 1
ATOM 1336 O O . THR A 1 168 ? 22.312 -19.109 2.244 1 53.59 168 THR A O 1
ATOM 1339 N N . GLU A 1 169 ? 24.219 -19.938 3.062 1 51.62 169 GLU A N 1
ATOM 1340 C CA . GLU A 1 169 ? 23.922 -21.359 3.08 1 51.62 169 GLU A CA 1
ATOM 1341 C C . GLU A 1 169 ? 22.516 -21.625 3.648 1 51.62 169 GLU A C 1
ATOM 1343 O O . GLU A 1 169 ? 21.781 -22.469 3.135 1 51.62 169 GLU A O 1
ATOM 1348 N N . ASP A 1 170 ? 22.141 -20.859 4.488 1 55.88 170 ASP A N 1
ATOM 1349 C CA . ASP A 1 170 ? 20.875 -21.094 5.168 1 55.88 170 ASP A CA 1
ATOM 1350 C C . ASP A 1 170 ? 19.688 -20.75 4.258 1 55.88 170 ASP A C 1
ATOM 1352 O O . ASP A 1 170 ? 18.688 -21.469 4.242 1 55.88 170 ASP A O 1
ATOM 1356 N N . VAL A 1 171 ? 19.938 -19.875 3.398 1 57.78 171 VAL A N 1
ATOM 1357 C CA . VAL A 1 171 ? 18.891 -19.531 2.451 1 57.78 171 VAL A CA 1
ATOM 1358 C C . VAL A 1 171 ? 18.75 -20.625 1.407 1 57.78 171 VAL A C 1
ATOM 1360 O O . VAL A 1 171 ? 17.641 -21.031 1.066 1 57.78 171 VAL A O 1
ATOM 1363 N N . TRP A 1 172 ? 19.922 -21.047 1.158 1 58.44 172 TRP A N 1
ATOM 1364 C CA . TRP A 1 172 ? 19.922 -22.109 0.148 1 58.44 172 TRP A CA 1
ATOM 1365 C C . TRP A 1 172 ? 19.25 -23.375 0.682 1 58.44 172 TRP A C 1
ATOM 1367 O O . TRP A 1 172 ? 18.453 -24 -0.016 1 58.44 172 TRP A O 1
ATOM 1377 N N . GLN A 1 173 ? 19.641 -23.594 1.903 1 60.34 173 GLN A N 1
ATOM 1378 C CA . GLN A 1 173 ? 19.031 -24.781 2.516 1 60.34 173 GLN A CA 1
ATOM 1379 C C . GLN A 1 173 ? 17.531 -24.609 2.674 1 60.34 173 GLN A C 1
ATOM 1381 O O . GLN A 1 173 ? 16.75 -25.531 2.434 1 60.34 173 GLN A O 1
ATOM 1386 N N . SER A 1 174 ? 17.188 -23.5 2.961 1 58.88 174 SER A N 1
ATOM 1387 C CA . SER A 1 174 ? 15.758 -23.219 3.139 1 58.88 174 SER A CA 1
ATOM 1388 C C . SER A 1 174 ? 15.016 -23.281 1.812 1 58.88 174 SER A C 1
ATOM 1390 O O . SER A 1 174 ? 13.93 -23.859 1.731 1 58.88 174 SER A O 1
ATOM 1392 N N . ILE A 1 175 ? 15.695 -22.703 0.911 1 58.09 175 ILE A N 1
ATOM 1393 C CA . ILE A 1 175 ? 15.109 -22.734 -0.424 1 58.09 175 ILE A CA 1
ATOM 1394 C C . ILE A 1 175 ? 14.977 -24.188 -0.897 1 58.09 175 ILE A C 1
ATOM 1396 O O . ILE A 1 175 ? 13.938 -24.578 -1.438 1 58.09 175 ILE A O 1
ATOM 1400 N N . GLN A 1 176 ? 16.031 -24.812 -0.597 1 58.31 176 GLN A N 1
ATOM 1401 C CA . GLN A 1 176 ? 16.016 -26.234 -0.96 1 58.31 176 GLN A CA 1
ATOM 1402 C C . GLN A 1 176 ? 14.883 -26.969 -0.257 1 58.31 176 GLN A C 1
ATOM 1404 O O . GLN A 1 176 ? 14.172 -27.766 -0.878 1 58.31 176 GLN A O 1
ATOM 1409 N N . ARG A 1 177 ? 14.781 -26.688 0.984 1 60.5 177 ARG A N 1
ATOM 1410 C CA . ARG A 1 177 ? 13.742 -27.328 1.786 1 60.5 177 ARG A CA 1
ATOM 1411 C C . ARG A 1 177 ? 12.352 -26.938 1.293 1 60.5 177 ARG A C 1
ATOM 1413 O O . ARG A 1 177 ? 11.477 -27.797 1.161 1 60.5 177 ARG A O 1
ATOM 1420 N N . ILE A 1 178 ? 12.227 -25.75 1.01 1 57.59 178 ILE A N 1
ATOM 1421 C CA . ILE A 1 178 ? 10.914 -25.219 0.661 1 57.59 178 ILE A CA 1
ATOM 1422 C C . ILE A 1 178 ? 10.516 -25.703 -0.73 1 57.59 178 ILE A C 1
ATOM 1424 O O . ILE A 1 178 ? 9.367 -26.078 -0.957 1 57.59 178 ILE A O 1
ATOM 1428 N N . PHE A 1 179 ? 11.586 -25.641 -1.53 1 55.09 179 PHE A N 1
ATOM 1429 C CA . PHE A 1 179 ? 11.242 -25.922 -2.92 1 55.09 179 PHE A CA 1
ATOM 1430 C C . PHE A 1 179 ? 11.539 -27.359 -3.285 1 55.09 179 PHE A C 1
ATOM 1432 O O . PHE A 1 179 ? 11.234 -27.812 -4.395 1 55.09 179 PHE A O 1
ATOM 1439 N N . GLY A 1 180 ? 12.039 -28.109 -2.238 1 55.84 180 GLY A N 1
ATOM 1440 C CA . GLY A 1 180 ? 12.305 -29.531 -2.418 1 55.84 180 GLY A CA 1
ATOM 1441 C C . GLY A 1 180 ? 13.344 -29.812 -3.492 1 55.84 180 GLY A C 1
ATOM 1442 O O . GLY A 1 180 ? 13.32 -30.859 -4.121 1 55.84 180 GLY A O 1
ATOM 1443 N N . TRP A 1 181 ? 14.055 -28.797 -3.871 1 53.22 181 TRP A N 1
ATOM 1444 C CA . TRP A 1 181 ? 15.078 -29.047 -4.883 1 53.22 181 TRP A CA 1
ATOM 1445 C C . TRP A 1 181 ? 16.141 -30 -4.355 1 53.22 181 TRP A C 1
ATOM 1447 O O . TRP A 1 181 ? 16.703 -29.781 -3.277 1 53.22 181 TRP A O 1
ATOM 1457 N N . GLU A 1 182 ? 16.25 -31.219 -4.848 1 55.53 182 GLU A N 1
ATOM 1458 C CA . GLU A 1 182 ? 17.219 -32.219 -4.438 1 55.53 182 GLU A CA 1
ATOM 1459 C C . GLU A 1 182 ? 18.609 -31.891 -4.93 1 55.53 182 GLU A C 1
ATOM 1461 O O . GLU A 1 182 ? 19.609 -32.281 -4.316 1 55.53 182 GLU A O 1
ATOM 1466 N N . SER A 1 183 ? 18.672 -31.141 -6.066 1 57.03 183 SER A N 1
ATOM 1467 C CA . SER A 1 183 ? 19.984 -30.844 -6.637 1 57.03 183 SER A CA 1
ATOM 1468 C C . SER A 1 183 ? 20.312 -29.359 -6.527 1 57.03 183 SER A C 1
ATOM 1470 O O . SER A 1 183 ? 19.484 -28.516 -6.836 1 57.03 183 SER A O 1
ATOM 1472 N N . ARG A 1 184 ? 21.438 -29.031 -5.863 1 58.75 184 ARG A N 1
ATOM 1473 C CA . ARG A 1 184 ? 21.984 -27.688 -5.754 1 58.75 184 ARG A CA 1
ATOM 1474 C C . ARG A 1 184 ? 22.078 -27.016 -7.121 1 58.75 184 ARG A C 1
ATOM 1476 O O . ARG A 1 184 ? 21.938 -25.797 -7.23 1 58.75 184 ARG A O 1
ATOM 1483 N N . ILE A 1 185 ? 22.328 -27.844 -8.047 1 60.59 185 ILE A N 1
ATOM 1484 C CA . ILE A 1 185 ? 22.5 -27.312 -9.398 1 60.59 185 ILE A CA 1
ATOM 1485 C C . ILE A 1 185 ? 21.188 -26.75 -9.906 1 60.59 185 ILE A C 1
ATOM 1487 O O . ILE A 1 185 ? 21.156 -25.641 -10.461 1 60.59 185 ILE A O 1
ATOM 1491 N N . GLU A 1 186 ? 20.188 -27.516 -9.672 1 57.84 186 GLU A N 1
ATOM 1492 C CA . GLU A 1 186 ? 18.875 -27.047 -10.125 1 57.84 186 GLU A CA 1
ATOM 1493 C C . GLU A 1 186 ? 18.438 -25.797 -9.359 1 57.84 186 GLU A C 1
ATOM 1495 O O . GLU A 1 186 ? 17.938 -24.844 -9.953 1 57.84 186 GLU A O 1
ATOM 1500 N N . MET A 1 187 ? 18.734 -25.828 -8.164 1 59.41 187 MET A N 1
ATOM 1501 C CA . MET A 1 187 ? 18.438 -24.656 -7.344 1 59.41 187 MET A CA 1
ATOM 1502 C C . MET A 1 187 ? 19.234 -23.453 -7.832 1 59.41 187 MET A C 1
ATOM 1504 O O . MET A 1 187 ? 18.672 -22.359 -7.996 1 59.41 187 MET A O 1
ATOM 1508 N N . ALA A 1 188 ? 20.422 -23.734 -7.977 1 61.03 188 ALA A N 1
ATOM 1509 C CA . ALA A 1 188 ? 21.297 -22.656 -8.406 1 61.03 188 ALA A CA 1
ATOM 1510 C C . ALA A 1 188 ? 20.812 -22.047 -9.719 1 61.03 188 ALA A C 1
ATOM 1512 O O . ALA A 1 188 ? 20.859 -20.828 -9.898 1 61.03 188 ALA A O 1
ATOM 1513 N N . LYS A 1 189 ? 20.344 -22.844 -10.539 1 59.44 189 LYS A N 1
ATOM 1514 C CA . LYS A 1 189 ? 19.812 -22.359 -11.812 1 59.44 189 LYS A CA 1
ATOM 1515 C C . LYS A 1 189 ? 18.594 -21.484 -11.594 1 59.44 189 LYS A C 1
ATOM 1517 O O . LYS A 1 189 ? 18.453 -20.422 -12.227 1 59.44 189 LYS A O 1
ATOM 1522 N N . ALA A 1 190 ? 17.812 -22.016 -10.742 1 56.5 190 ALA A N 1
ATOM 1523 C CA . ALA A 1 190 ? 16.594 -21.25 -10.461 1 56.5 190 ALA A CA 1
ATOM 1524 C C . ALA A 1 190 ? 16.906 -19.938 -9.766 1 56.5 190 ALA A C 1
ATOM 1526 O O . ALA A 1 190 ? 16.359 -18.891 -10.117 1 56.5 190 ALA A O 1
ATOM 1527 N N . VAL A 1 191 ? 17.812 -20.031 -8.805 1 58.47 191 VAL A N 1
ATOM 1528 C CA . VAL A 1 191 ? 18.188 -18.859 -8.016 1 58.47 191 VAL A CA 1
ATOM 1529 C C . VAL A 1 191 ? 18.859 -17.828 -8.914 1 58.47 191 VAL A C 1
ATOM 1531 O O . VAL A 1 191 ? 18.625 -16.625 -8.773 1 58.47 191 VAL A O 1
ATOM 1534 N N . ARG A 1 192 ? 19.578 -18.344 -9.773 1 58.78 192 ARG A N 1
ATOM 1535 C CA . ARG A 1 192 ? 20.297 -17.438 -10.664 1 58.78 192 ARG A CA 1
ATOM 1536 C C . ARG A 1 192 ? 19.328 -16.656 -11.555 1 58.78 192 ARG A C 1
ATOM 1538 O O . ARG A 1 192 ? 19.656 -15.57 -12.031 1 58.78 192 ARG A O 1
ATOM 1545 N N . LYS A 1 193 ? 18.266 -17.297 -11.727 1 55 193 LYS A N 1
ATOM 1546 C CA . LYS A 1 193 ? 17.25 -16.594 -12.508 1 55 193 LYS A CA 1
ATOM 1547 C C . LYS A 1 193 ? 16.672 -15.422 -11.727 1 55 193 LYS A C 1
ATOM 1549 O O . LYS A 1 193 ? 16.156 -14.461 -12.312 1 55 193 LYS A O 1
ATOM 1554 N N . ILE A 1 194 ? 16.766 -15.656 -10.461 1 53.91 194 ILE A N 1
ATOM 1555 C CA . ILE A 1 194 ? 16.047 -14.703 -9.617 1 53.91 194 ILE A CA 1
ATOM 1556 C C . ILE A 1 194 ? 17.047 -13.75 -8.961 1 53.91 194 ILE A C 1
ATOM 1558 O O . ILE A 1 194 ? 16.719 -12.594 -8.695 1 53.91 194 ILE A O 1
ATOM 1562 N N . TYR A 1 195 ? 18.266 -14.383 -8.734 1 53.31 195 TYR A N 1
ATOM 1563 C CA . TYR A 1 195 ? 19.172 -13.664 -7.848 1 53.31 195 TYR A CA 1
ATOM 1564 C C . TYR A 1 195 ? 20.422 -13.203 -8.602 1 53.31 195 TYR A C 1
ATOM 1566 O O . TYR A 1 195 ? 21.094 -14.008 -9.25 1 53.31 195 TYR A O 1
ATOM 1574 N N . TRP A 1 196 ? 20.422 -11.883 -8.875 1 53.94 196 TRP A N 1
ATOM 1575 C CA . TRP A 1 196 ? 21.688 -11.281 -9.281 1 53.94 196 TRP A CA 1
ATOM 1576 C C . TRP A 1 196 ? 22.375 -10.625 -8.094 1 53.94 196 TRP A C 1
ATOM 1578 O O . TRP A 1 196 ? 21.75 -9.922 -7.301 1 53.94 196 TRP A O 1
ATOM 1588 N N . ASN A 1 197 ? 23.562 -11.141 -7.703 1 55.06 197 ASN A N 1
ATOM 1589 C CA . ASN A 1 197 ? 24.312 -10.602 -6.578 1 55.06 197 ASN A CA 1
ATOM 1590 C C . ASN A 1 197 ? 24.766 -9.164 -6.84 1 55.06 197 ASN A C 1
ATOM 1592 O O . ASN A 1 197 ? 25.797 -8.945 -7.488 1 55.06 197 ASN A O 1
ATOM 1596 N N . PRO A 1 198 ? 23.922 -8.312 -6.426 1 58.09 198 PRO A N 1
ATOM 1597 C CA . PRO A 1 198 ? 24.422 -6.961 -6.641 1 58.09 198 PRO A CA 1
ATOM 1598 C C . PRO A 1 198 ? 25.531 -6.59 -5.66 1 58.09 198 PRO A C 1
ATOM 1600 O O . PRO A 1 198 ? 25.578 -7.117 -4.547 1 58.09 198 PRO A O 1
ATOM 1603 N N . LYS A 1 199 ? 26.656 -5.898 -6.156 1 64 199 LYS A N 1
ATOM 1604 C CA . LYS A 1 199 ? 27.672 -5.348 -5.27 1 64 199 LYS A CA 1
ATOM 1605 C C . LYS A 1 199 ? 27.062 -4.375 -4.266 1 64 199 LYS A C 1
ATOM 1607 O O . LYS A 1 199 ? 26.25 -3.523 -4.637 1 64 199 LYS A O 1
ATOM 1612 N N . PRO A 1 200 ? 27.391 -4.691 -2.898 1 70.94 200 PRO A N 1
ATOM 1613 C CA . PRO A 1 200 ? 26.875 -3.73 -1.916 1 70.94 200 PRO A CA 1
ATOM 1614 C C . PRO A 1 200 ? 27.266 -2.291 -2.246 1 70.94 200 PRO A C 1
ATOM 1616 O O . PRO A 1 200 ? 28.375 -2.049 -2.758 1 70.94 200 PRO A O 1
ATOM 1619 N N . LEU A 1 201 ? 26.438 -1.412 -1.994 1 77.94 201 LEU A N 1
ATOM 1620 C CA . LEU A 1 201 ? 26.703 -0 -2.246 1 77.94 201 LEU A CA 1
ATOM 1621 C C . LEU A 1 201 ? 27.469 0.62 -1.085 1 77.94 201 LEU A C 1
ATOM 1623 O O . LEU A 1 201 ? 27.172 0.346 0.08 1 77.94 201 LEU A O 1
ATOM 1627 N N . LEU A 1 202 ? 28.516 1.367 -1.475 1 78.88 202 LEU A N 1
ATOM 1628 C CA . LEU A 1 202 ? 29.203 2.184 -0.479 1 78.88 202 LEU A CA 1
ATOM 1629 C C . LEU A 1 202 ? 28.375 3.406 -0.111 1 78.88 202 LEU A C 1
ATOM 1631 O O . LEU A 1 202 ? 27.531 3.85 -0.897 1 78.88 202 LEU A O 1
ATOM 1635 N N . GLU A 1 203 ? 28.594 3.881 1.083 1 77.5 203 GLU A N 1
ATOM 1636 C CA . GLU A 1 203 ? 27.828 5.02 1.581 1 77.5 203 GLU A CA 1
ATOM 1637 C C . GLU A 1 203 ? 27.906 6.203 0.625 1 77.5 203 GLU A C 1
ATOM 1639 O O . GLU A 1 203 ? 26.906 6.879 0.368 1 77.5 203 GLU A O 1
ATOM 1644 N N . GLU A 1 204 ? 29.094 6.402 0.077 1 79.5 204 GLU A N 1
ATOM 1645 C CA . GLU A 1 204 ? 29.328 7.523 -0.83 1 79.5 204 GLU A CA 1
ATOM 1646 C C . GLU A 1 204 ? 28.484 7.383 -2.098 1 79.5 204 GLU A C 1
ATOM 1648 O O . GLU A 1 204 ? 28.047 8.383 -2.674 1 79.5 204 GLU A O 1
ATOM 1653 N N . GLU A 1 205 ? 28.25 6.23 -2.381 1 84.38 205 GLU A N 1
ATOM 1654 C CA . GLU A 1 205 ? 27.469 5.973 -3.592 1 84.38 205 GLU A CA 1
ATOM 1655 C C . GLU A 1 205 ? 26 6.266 -3.373 1 84.38 205 GLU A C 1
ATOM 1657 O O . GLU A 1 205 ? 25.281 6.641 -4.309 1 84.38 205 GLU A O 1
ATOM 1662 N N . LYS A 1 206 ? 25.609 6.125 -2.156 1 85.44 206 LYS A N 1
ATOM 1663 C CA . LYS A 1 206 ? 24.203 6.301 -1.823 1 85.44 206 LYS A CA 1
ATOM 1664 C C . LYS A 1 206 ? 23.766 7.75 -2.02 1 85.44 206 LYS A C 1
ATOM 1666 O O . LYS A 1 206 ? 22.688 8.016 -2.553 1 85.44 206 LYS A O 1
ATOM 1671 N N . GLU A 1 207 ? 24.609 8.648 -1.664 1 83.88 207 GLU A N 1
ATOM 1672 C CA . GLU A 1 207 ? 24.281 10.062 -1.814 1 83.88 207 GLU A CA 1
ATOM 1673 C C . GLU A 1 207 ? 24.188 10.461 -3.287 1 83.88 207 GLU A C 1
ATOM 1675 O O . GLU A 1 207 ? 23.422 11.344 -3.65 1 83.88 207 GLU A O 1
ATOM 1680 N N . LEU A 1 208 ? 24.938 9.758 -4.027 1 87.56 208 LEU A N 1
ATOM 1681 C CA . LEU A 1 208 ? 24.922 10.039 -5.461 1 87.56 208 LEU A CA 1
ATOM 1682 C C . LEU A 1 208 ? 23.656 9.484 -6.109 1 87.56 208 LEU A C 1
ATOM 1684 O O . LEU A 1 208 ? 23.203 10.016 -7.121 1 87.56 208 LEU A O 1
ATOM 1688 N N . ILE A 1 209 ? 23.156 8.539 -5.469 1 89.25 209 ILE A N 1
ATOM 1689 C CA . ILE A 1 209 ? 21.984 7.875 -6.016 1 89.25 209 ILE A CA 1
ATOM 1690 C C . ILE A 1 209 ? 20.719 8.672 -5.652 1 89.25 209 ILE A C 1
ATOM 1692 O O . ILE A 1 209 ? 19.875 8.938 -6.512 1 89.25 209 ILE A O 1
ATOM 1696 N N . VAL A 1 210 ? 20.656 9.023 -4.371 1 92.62 210 VAL A N 1
ATOM 1697 C CA . VAL A 1 210 ? 19.531 9.82 -3.871 1 92.62 210 VAL A CA 1
ATOM 1698 C C . VAL A 1 210 ? 20.062 11.07 -3.182 1 92.62 210 VAL A C 1
ATOM 1700 O O . VAL A 1 210 ? 20.578 11 -2.064 1 92.62 210 VAL A O 1
ATOM 1703 N N . PRO A 1 211 ? 19.859 12.188 -3.854 1 90.12 211 PRO A N 1
ATOM 1704 C CA . PRO A 1 211 ? 20.312 13.438 -3.229 1 90.12 211 PRO A CA 1
ATOM 1705 C C . PRO A 1 211 ? 19.688 13.656 -1.849 1 90.12 211 PRO A C 1
ATOM 1707 O O . PRO A 1 211 ? 18.531 13.312 -1.627 1 90.12 211 PRO A O 1
ATOM 1710 N N . THR A 1 212 ? 20.406 14.336 -0.95 1 91.75 212 THR A N 1
ATOM 1711 C CA . THR A 1 212 ? 20.047 14.531 0.448 1 91.75 212 THR A CA 1
ATOM 1712 C C . THR A 1 212 ? 18.75 15.344 0.561 1 91.75 212 THR A C 1
ATOM 1714 O O . THR A 1 212 ? 18.062 15.273 1.573 1 91.75 212 THR A O 1
ATOM 1717 N N . ILE A 1 213 ? 18.469 16.078 -0.462 1 92.81 213 ILE A N 1
ATOM 1718 C CA . ILE A 1 213 ? 17.266 16.922 -0.434 1 92.81 213 ILE A CA 1
ATOM 1719 C C . ILE A 1 213 ? 16.031 16.031 -0.419 1 92.81 213 ILE A C 1
ATOM 1721 O O . ILE A 1 213 ? 14.922 16.5 -0.158 1 92.81 213 ILE A O 1
ATOM 1725 N N . TYR A 1 214 ? 16.203 14.734 -0.624 1 93.62 214 TYR A N 1
ATOM 1726 C CA . TYR A 1 214 ? 15.086 13.797 -0.627 1 93.62 214 TYR A CA 1
ATOM 1727 C C . TYR A 1 214 ? 15.133 12.883 0.591 1 93.62 214 TYR A C 1
ATOM 1729 O O . TYR A 1 214 ? 14.391 11.898 0.665 1 93.62 214 TYR A O 1
ATOM 1737 N N . ALA A 1 215 ? 15.875 13.203 1.636 1 94.62 215 ALA A N 1
ATOM 1738 C CA . ALA A 1 215 ? 16.156 12.344 2.785 1 94.62 215 ALA A CA 1
ATOM 1739 C C . ALA A 1 215 ? 14.875 11.953 3.51 1 94.62 215 ALA A C 1
ATOM 1741 O O . ALA A 1 215 ? 14.703 10.797 3.904 1 94.62 215 ALA A O 1
ATOM 1742 N N . PRO A 1 216 ? 13.93 12.828 3.654 1 95.88 216 PRO A N 1
ATOM 1743 C CA . PRO A 1 216 ? 12.734 12.422 4.391 1 95.88 216 PRO A CA 1
ATOM 1744 C C . PRO A 1 216 ? 11.992 11.266 3.721 1 95.88 216 PRO A C 1
ATOM 1746 O O . PRO A 1 216 ? 11.516 10.359 4.402 1 95.88 216 PRO A O 1
ATOM 1749 N N . TYR A 1 217 ? 11.922 11.289 2.455 1 95.88 217 TYR A N 1
ATOM 1750 C CA . TYR A 1 217 ? 11.258 10.219 1.715 1 95.88 217 TYR A CA 1
ATOM 1751 C C . TYR A 1 217 ? 12.086 8.938 1.762 1 95.88 217 TYR A C 1
ATOM 1753 O O . TYR A 1 217 ? 11.531 7.844 1.921 1 95.88 217 TYR A O 1
ATOM 1761 N N . MET A 1 218 ? 13.344 9.117 1.611 1 95.62 218 MET A N 1
ATOM 1762 C CA . MET A 1 218 ? 14.211 7.949 1.626 1 95.62 218 MET A CA 1
ATOM 1763 C C . MET A 1 218 ? 14.227 7.297 3.006 1 95.62 218 MET A C 1
ATOM 1765 O O . MET A 1 218 ? 14.242 6.07 3.119 1 95.62 218 MET A O 1
ATOM 1769 N N . ASP A 1 219 ? 14.211 8.102 4.035 1 94.88 219 ASP A N 1
ATOM 1770 C CA . ASP A 1 219 ? 14.172 7.574 5.395 1 94.88 219 ASP A CA 1
ATOM 1771 C C . ASP A 1 219 ? 12.914 6.742 5.625 1 94.88 219 ASP A C 1
ATOM 1773 O O . ASP A 1 219 ? 12.969 5.691 6.27 1 94.88 219 ASP A O 1
ATOM 1777 N N . SER A 1 220 ? 11.852 7.273 5.129 1 94.25 220 SER A N 1
ATOM 1778 C CA . SER A 1 220 ? 10.609 6.516 5.211 1 94.25 220 SER A CA 1
ATOM 1779 C C . SER A 1 220 ? 10.727 5.18 4.48 1 94.25 220 SER A C 1
ATOM 1781 O O . SER A 1 220 ? 10.32 4.145 5.008 1 94.25 220 SER A O 1
ATOM 1783 N N . PHE A 1 221 ? 11.297 5.191 3.275 1 95.06 221 PHE A N 1
ATOM 1784 C CA . PHE A 1 221 ? 11.516 3.975 2.502 1 95.06 221 PHE A CA 1
ATOM 1785 C C . PHE A 1 221 ? 12.367 2.982 3.283 1 95.06 221 PHE A C 1
ATOM 1787 O O . PHE A 1 221 ? 12.023 1.803 3.385 1 95.06 221 PHE A O 1
ATOM 1794 N N . LEU A 1 222 ? 13.391 3.48 3.855 1 94.69 222 LEU A N 1
ATOM 1795 C CA . LEU A 1 222 ? 14.312 2.645 4.621 1 94.69 222 LEU A CA 1
ATOM 1796 C C . LEU A 1 222 ? 13.609 2.037 5.832 1 94.69 222 LEU A C 1
ATOM 1798 O O . LEU A 1 222 ? 13.789 0.853 6.125 1 94.69 222 LEU A O 1
ATOM 1802 N N . ARG A 1 223 ? 12.852 2.754 6.477 1 92.44 223 ARG A N 1
ATOM 1803 C CA . ARG A 1 223 ? 12.133 2.262 7.645 1 92.44 223 ARG A CA 1
ATOM 1804 C C . ARG A 1 223 ? 11.156 1.156 7.254 1 92.44 223 ARG A C 1
ATOM 1806 O O . ARG A 1 223 ? 11.102 0.109 7.902 1 92.44 223 ARG A O 1
ATOM 1813 N N . HIS A 1 224 ? 10.406 1.384 6.238 1 93.94 224 HIS A N 1
ATOM 1814 C CA . HIS A 1 224 ? 9.453 0.379 5.777 1 93.94 224 HIS A CA 1
ATOM 1815 C C . HIS A 1 224 ? 10.164 -0.905 5.363 1 93.94 224 HIS A C 1
ATOM 1817 O O . HIS A 1 224 ? 9.641 -2.004 5.562 1 93.94 224 HIS A O 1
ATOM 1823 N N . HIS A 1 225 ? 11.266 -0.664 4.727 1 93.81 225 HIS A N 1
ATOM 1824 C CA . HIS A 1 225 ? 12.055 -1.825 4.332 1 93.81 225 HIS A CA 1
ATOM 1825 C C . HIS A 1 225 ? 12.492 -2.639 5.547 1 93.81 225 HIS A C 1
ATOM 1827 O O . HIS A 1 225 ? 12.312 -3.857 5.578 1 93.81 225 HIS A O 1
ATOM 1833 N N . GLU A 1 226 ? 12.992 -1.961 6.52 1 94 226 GLU A N 1
ATOM 1834 C CA . GLU A 1 226 ? 13.438 -2.627 7.738 1 94 226 GLU A CA 1
ATOM 1835 C C . GLU A 1 226 ? 12.281 -3.332 8.445 1 94 226 GLU A C 1
ATOM 1837 O O . GLU A 1 226 ? 12.406 -4.492 8.844 1 94 226 GLU A O 1
ATOM 1842 N N . ASP A 1 227 ? 11.219 -2.676 8.547 1 92.94 227 ASP A N 1
ATOM 1843 C CA . ASP A 1 227 ? 10.031 -3.238 9.188 1 92.94 227 ASP A CA 1
ATOM 1844 C C . ASP A 1 227 ? 9.547 -4.48 8.445 1 92.94 227 ASP A C 1
ATOM 1846 O O . ASP A 1 227 ? 9.133 -5.465 9.07 1 92.94 227 ASP A O 1
ATOM 1850 N N . SER A 1 228 ? 9.555 -4.395 7.148 1 93.62 228 SER A N 1
ATOM 1851 C CA . SER A 1 228 ? 9.078 -5.508 6.336 1 93.62 228 SER A CA 1
ATOM 1852 C C . SER A 1 228 ? 9.969 -6.734 6.5 1 93.62 228 SER A C 1
ATOM 1854 O O . SER A 1 228 ? 9.477 -7.855 6.617 1 93.62 228 SER A O 1
ATOM 1856 N N . VAL A 1 229 ? 11.219 -6.473 6.496 1 92.31 229 VAL A N 1
ATOM 1857 C CA . VAL A 1 229 ? 12.18 -7.57 6.629 1 92.31 229 VAL A CA 1
ATOM 1858 C C . VAL A 1 229 ? 12.047 -8.203 8.008 1 92.31 229 VAL A C 1
ATOM 1860 O O . VAL A 1 229 ? 12 -9.43 8.133 1 92.31 229 VAL A O 1
ATOM 1863 N N . GLU A 1 230 ? 11.961 -7.395 8.977 1 94.75 230 GLU A N 1
ATOM 1864 C CA . GLU A 1 230 ? 11.828 -7.898 10.336 1 94.75 230 GLU A CA 1
ATOM 1865 C C . GLU A 1 230 ? 10.539 -8.695 10.5 1 94.75 230 GLU A C 1
ATOM 1867 O O . GLU A 1 230 ? 10.547 -9.789 11.078 1 94.75 230 GLU A O 1
ATOM 1872 N N . LEU A 1 231 ? 9.484 -8.156 9.984 1 94.75 231 LEU A N 1
ATOM 1873 C CA . LEU A 1 231 ? 8.203 -8.852 10.023 1 94.75 231 LEU A CA 1
ATOM 1874 C C . LEU A 1 231 ? 8.305 -10.211 9.344 1 94.75 231 LEU A C 1
ATOM 1876 O O . LEU A 1 231 ? 7.844 -11.219 9.891 1 94.75 231 LEU A O 1
ATOM 1880 N N . CYS A 1 232 ? 8.859 -10.195 8.203 1 93.81 232 CYS A N 1
ATOM 1881 C CA . CYS A 1 232 ? 9.016 -11.422 7.43 1 93.81 232 CYS A CA 1
ATOM 1882 C C . CYS A 1 232 ? 9.828 -12.453 8.203 1 93.81 232 CYS A C 1
ATOM 1884 O O . CYS A 1 232 ? 9.445 -13.625 8.273 1 93.81 232 CYS A O 1
ATOM 1886 N N . ARG A 1 233 ? 10.883 -12.031 8.797 1 92.12 233 ARG A N 1
ATOM 1887 C CA . ARG A 1 233 ? 11.75 -12.93 9.539 1 92.12 233 ARG A CA 1
ATOM 1888 C C . ARG A 1 233 ? 11.023 -13.523 10.742 1 92.12 233 ARG A C 1
ATOM 1890 O O . ARG A 1 233 ? 11.117 -14.727 10.992 1 92.12 233 ARG A O 1
ATOM 1897 N N . GLN A 1 234 ? 10.328 -12.727 11.414 1 94.12 234 GLN A N 1
ATOM 1898 C CA . GLN A 1 234 ? 9.562 -13.203 12.555 1 94.12 234 GLN A CA 1
ATOM 1899 C C . GLN A 1 234 ? 8.523 -14.234 12.133 1 94.12 234 GLN A C 1
ATOM 1901 O O . GLN A 1 234 ? 8.352 -15.258 12.797 1 94.12 234 GLN A O 1
ATOM 1906 N N . GLN A 1 235 ? 7.918 -13.961 11.078 1 93.62 235 GLN A N 1
ATOM 1907 C CA . GLN A 1 235 ? 6.883 -14.859 10.586 1 93.62 235 GLN A CA 1
ATOM 1908 C C . GLN A 1 235 ? 7.484 -16.188 10.125 1 93.62 235 GLN A C 1
ATOM 1910 O O . GLN A 1 235 ? 6.949 -17.25 10.422 1 93.62 235 GLN A O 1
ATOM 1915 N N . ALA A 1 236 ? 8.516 -16.062 9.383 1 87.69 236 ALA A N 1
ATOM 1916 C CA . ALA A 1 236 ? 9.172 -17.266 8.891 1 87.69 236 ALA A CA 1
ATOM 1917 C C . ALA A 1 236 ? 9.641 -18.156 10.039 1 87.69 236 ALA A C 1
ATOM 1919 O O . ALA A 1 236 ? 9.516 -19.375 9.984 1 87.69 236 ALA A O 1
ATOM 1920 N N . GLU A 1 237 ? 10.148 -17.547 11.039 1 88.5 237 GLU A N 1
ATOM 1921 C CA . GLU A 1 237 ? 10.602 -18.266 12.227 1 88.5 237 GLU A CA 1
ATOM 1922 C C . GLU A 1 237 ? 9.43 -18.938 12.938 1 88.5 237 GLU A C 1
ATOM 1924 O O . GLU A 1 237 ? 9.531 -20.094 13.367 1 88.5 237 GLU A O 1
ATOM 1929 N N . ALA A 1 238 ? 8.359 -18.25 13.008 1 91.5 238 ALA A N 1
ATOM 1930 C CA . ALA A 1 238 ? 7.176 -18.781 13.68 1 91.5 238 ALA A CA 1
ATOM 1931 C C . ALA A 1 238 ? 6.578 -19.953 12.898 1 91.5 238 ALA A C 1
ATOM 1933 O O . ALA A 1 238 ? 6.012 -20.875 13.484 1 91.5 238 ALA A O 1
ATOM 1934 N N . ASN A 1 239 ? 6.684 -19.906 11.633 1 85.75 239 ASN A N 1
ATOM 1935 C CA . ASN A 1 239 ? 6.066 -20.906 10.773 1 85.75 239 ASN A CA 1
ATOM 1936 C C . ASN A 1 239 ? 6.949 -22.141 10.633 1 85.75 239 ASN A C 1
ATOM 1938 O O . ASN A 1 239 ? 6.484 -23.203 10.203 1 85.75 239 ASN A O 1
ATOM 1942 N N . THR A 1 240 ? 8.203 -22 10.695 1 75 240 THR A N 1
ATOM 1943 C CA . THR A 1 240 ? 9.086 -23.156 10.641 1 75 240 THR A CA 1
ATOM 1944 C C . THR A 1 240 ? 8.828 -24.094 11.82 1 75 240 THR A C 1
ATOM 1946 O O . THR A 1 240 ? 9.062 -25.297 11.719 1 75 240 THR A O 1
ATOM 1949 N N . HIS A 1 241 ? 8.328 -23.594 12.883 1 56.31 241 HIS A N 1
ATOM 1950 C CA . HIS A 1 241 ? 8.117 -24.438 14.062 1 56.31 241 HIS A CA 1
ATOM 1951 C C . HIS A 1 241 ? 6.797 -25.188 13.977 1 56.31 241 HIS A C 1
ATOM 1953 O O . HIS A 1 241 ? 6.469 -25.969 14.867 1 56.31 241 HIS A O 1
ATOM 1959 N N . TYR A 1 242 ? 6.125 -24.984 12.891 1 45.16 242 TYR A N 1
ATOM 1960 C CA . TYR A 1 242 ? 4.938 -25.812 12.727 1 45.16 242 TYR A CA 1
ATOM 1961 C C . TYR A 1 242 ? 5.133 -26.828 11.594 1 45.16 242 TYR A C 1
ATOM 1963 O O . TYR A 1 242 ? 5.766 -26.516 10.586 1 45.16 242 TYR A O 1
ATOM 1971 N N . MET B 1 1 ? -4.969 28.828 10.258 1 48.03 1 MET B N 1
ATOM 1972 C CA . MET B 1 1 ? -3.766 28.188 10.781 1 48.03 1 MET B CA 1
ATOM 1973 C C . MET B 1 1 ? -3.711 26.719 10.367 1 48.03 1 MET B C 1
ATOM 1975 O O . MET B 1 1 ? -2.75 26.281 9.734 1 48.03 1 MET B O 1
ATOM 1979 N N . SER B 1 2 ? -4.746 25.953 10.711 1 59.09 2 SER B N 1
ATOM 1980 C CA . SER B 1 2 ? -4.887 24.594 10.195 1 59.09 2 SER B CA 1
ATOM 1981 C C . SER B 1 2 ? -4.816 24.562 8.672 1 59.09 2 SER B C 1
ATOM 1983 O O . SER B 1 2 ? -4.168 23.688 8.094 1 59.09 2 SER B O 1
ATOM 1985 N N . LEU B 1 3 ? -5.016 25.781 8.164 1 60.97 3 LEU B N 1
ATOM 1986 C CA . LEU B 1 3 ? -5.027 25.875 6.707 1 60.97 3 LEU B CA 1
ATOM 1987 C C . LEU B 1 3 ? -3.609 25.969 6.156 1 60.97 3 LEU B C 1
ATOM 1989 O O . LEU B 1 3 ? -3.309 25.375 5.117 1 60.97 3 LEU B O 1
ATOM 1993 N N . GLN B 1 4 ? -2.799 26.594 6.965 1 71.31 4 GLN B N 1
ATOM 1994 C CA . GLN B 1 4 ? -1.429 26.766 6.488 1 71.31 4 GLN B CA 1
ATOM 1995 C C . GLN B 1 4 ? -0.671 25.438 6.523 1 71.31 4 GLN B C 1
ATOM 1997 O O . GLN B 1 4 ? 0.143 25.156 5.641 1 71.31 4 GLN B O 1
ATOM 2002 N N . LEU B 1 5 ? -0.952 24.656 7.578 1 78.88 5 LEU B N 1
ATOM 2003 C CA . LEU B 1 5 ? -0.322 23.344 7.652 1 78.88 5 LEU B CA 1
ATOM 2004 C C . LEU B 1 5 ? -0.826 22.438 6.535 1 78.88 5 LEU B C 1
ATOM 2006 O O . LEU B 1 5 ? -0.039 21.734 5.902 1 78.88 5 LEU B O 1
ATOM 2010 N N . GLU B 1 6 ? -2.066 22.578 6.301 1 75.5 6 GLU B N 1
ATOM 2011 C CA . GLU B 1 6 ? -2.662 21.781 5.23 1 75.5 6 GLU B CA 1
ATOM 2012 C C . GLU B 1 6 ? -2.035 22.109 3.881 1 75.5 6 GLU B C 1
ATOM 2014 O O . GLU B 1 6 ? -1.729 21.219 3.096 1 75.5 6 GLU B O 1
ATOM 2019 N N . GLU B 1 7 ? -1.806 23.312 3.709 1 74.75 7 GLU B N 1
ATOM 2020 C CA . GLU B 1 7 ? -1.193 23.766 2.463 1 74.75 7 GLU B CA 1
ATOM 2021 C C . GLU B 1 7 ? 0.244 23.266 2.344 1 74.75 7 GLU B C 1
ATOM 2023 O O . GLU B 1 7 ? 0.688 22.891 1.257 1 74.75 7 GLU B O 1
ATOM 2028 N N . ALA B 1 8 ? 0.886 23.266 3.453 1 81.69 8 ALA B N 1
ATOM 2029 C CA . ALA B 1 8 ? 2.273 22.812 3.459 1 81.69 8 ALA B CA 1
ATOM 2030 C C . ALA B 1 8 ? 2.361 21.312 3.213 1 81.69 8 ALA B C 1
ATOM 2032 O O . ALA B 1 8 ? 3.324 20.828 2.609 1 81.69 8 ALA B O 1
ATOM 2033 N N . LEU B 1 9 ? 1.355 20.688 3.693 1 82.06 9 LEU B N 1
ATOM 2034 C CA . LEU B 1 9 ? 1.344 19.234 3.557 1 82.06 9 LEU B CA 1
ATOM 2035 C C . LEU B 1 9 ? 0.857 18.812 2.172 1 82.06 9 LEU B C 1
ATOM 2037 O O . LEU B 1 9 ? 1.405 17.891 1.565 1 82.06 9 LEU B O 1
ATOM 2041 N N . PHE B 1 10 ? -0.117 19.594 1.882 1 73.56 10 PHE B N 1
ATOM 2042 C CA . PHE B 1 10 ? -0.744 19.25 0.609 1 73.56 10 PHE B CA 1
ATOM 2043 C C . PHE B 1 10 ? -0.608 20.406 -0.38 1 73.56 10 PHE B C 1
ATOM 2045 O O . PHE B 1 10 ? -0.153 21.5 -0.018 1 73.56 10 PHE B O 1
ATOM 2052 N N . GLU B 1 11 ? -0.917 20.125 -1.775 1 61.88 11 GLU B N 1
ATOM 2053 C CA . GLU B 1 11 ? -0.804 21.125 -2.838 1 61.88 11 GLU B CA 1
ATOM 2054 C C . GLU B 1 11 ? -1.726 22.312 -2.582 1 61.88 11 GLU B C 1
ATOM 2056 O O . GLU B 1 11 ? -2.865 22.141 -2.145 1 61.88 11 GLU B O 1
ATOM 2061 N N . ASN B 1 12 ? -1.177 23.516 -2.494 1 54.22 12 ASN B N 1
ATOM 2062 C CA . ASN B 1 12 ? -1.981 24.641 -2.957 1 54.22 12 ASN B CA 1
ATOM 2063 C C . ASN B 1 12 ? -1.638 25.016 -4.395 1 54.22 12 ASN B C 1
ATOM 2065 O O . ASN B 1 12 ? -1.828 24.219 -5.316 1 54.22 12 ASN B O 1
ATOM 2069 N N . ASN B 1 13 ? -1.032 25.984 -4.562 1 54.09 13 ASN B N 1
ATOM 2070 C CA . ASN B 1 13 ? -0.525 26.453 -5.844 1 54.09 13 ASN B CA 1
ATOM 2071 C C . ASN B 1 13 ? 0.76 25.734 -6.242 1 54.09 13 ASN B C 1
ATOM 2073 O O . ASN B 1 13 ? 1.13 25.719 -7.418 1 54.09 13 ASN B O 1
ATOM 2077 N N . THR B 1 14 ? 1.334 25.047 -5.152 1 67.38 14 THR B N 1
ATOM 2078 C CA . THR B 1 14 ? 2.594 24.328 -5.32 1 67.38 14 THR B CA 1
ATOM 2079 C C . THR B 1 14 ? 2.527 22.953 -4.656 1 67.38 14 THR B C 1
ATOM 2081 O O . THR B 1 14 ? 1.647 22.703 -3.832 1 67.38 14 THR B O 1
ATOM 2084 N N . LEU B 1 15 ? 3.41 22.094 -5.008 1 80.81 15 LEU B N 1
ATOM 2085 C CA . LEU B 1 15 ? 3.467 20.75 -4.441 1 80.81 15 LEU B CA 1
ATOM 2086 C C . LEU B 1 15 ? 3.697 20.797 -2.934 1 80.81 15 LEU B C 1
ATOM 2088 O O . LEU B 1 15 ? 4.477 21.625 -2.449 1 80.81 15 LEU B O 1
ATOM 2092 N N . GLY B 1 16 ? 2.871 20.062 -2.193 1 83.12 16 GLY B N 1
ATOM 2093 C CA . GLY B 1 16 ? 3.074 19.922 -0.761 1 83.12 16 GLY B CA 1
ATOM 2094 C C . GLY B 1 16 ? 3.996 18.766 -0.403 1 83.12 16 GLY B C 1
ATOM 2095 O O . GLY B 1 16 ? 4.453 18.031 -1.283 1 83.12 16 GLY B O 1
ATOM 2096 N N . TYR B 1 17 ? 4.254 18.703 0.873 1 88.25 17 TYR B N 1
ATOM 2097 C CA . TYR B 1 17 ? 5.184 17.734 1.437 1 88.25 17 TYR B CA 1
ATOM 2098 C C . TYR B 1 17 ? 4.77 16.312 1.073 1 88.25 17 TYR B C 1
ATOM 2100 O O . TYR B 1 17 ? 5.621 15.453 0.836 1 88.25 17 TYR B O 1
ATOM 2108 N N . PHE B 1 18 ? 3.473 16.047 0.964 1 85.81 18 PHE B N 1
ATOM 2109 C CA . PHE B 1 18 ? 2.971 14.695 0.696 1 85.81 18 PHE B CA 1
ATOM 2110 C C . PHE B 1 18 ? 2.918 14.43 -0.803 1 85.81 18 PHE B C 1
ATOM 2112 O O . PHE B 1 18 ? 2.754 13.281 -1.229 1 85.81 18 PHE B O 1
ATOM 2119 N N . ASN B 1 19 ? 3.137 15.477 -1.648 1 84.38 19 ASN B N 1
ATOM 2120 C CA . ASN B 1 19 ? 2.801 15.328 -3.061 1 84.38 19 ASN B CA 1
ATOM 2121 C C . ASN B 1 19 ? 4.016 15.555 -3.955 1 84.38 19 ASN B C 1
ATOM 2123 O O . ASN B 1 19 ? 3.877 15.703 -5.168 1 84.38 19 ASN B O 1
ATOM 2127 N N . LEU B 1 20 ? 5.098 15.555 -3.434 1 87.31 20 LEU B N 1
ATOM 2128 C CA . LEU B 1 20 ? 6.289 15.859 -4.219 1 87.31 20 LEU B CA 1
ATOM 2129 C C . LEU B 1 20 ? 6.457 14.867 -5.363 1 87.31 20 LEU B C 1
ATOM 2131 O O . LEU B 1 20 ? 7.031 15.203 -6.402 1 87.31 20 LEU B O 1
ATOM 2135 N N . HIS B 1 21 ? 5.922 13.727 -5.141 1 85.81 21 HIS B N 1
ATOM 2136 C CA . HIS B 1 21 ? 6.02 12.703 -6.18 1 85.81 21 HIS B CA 1
ATOM 2137 C C . HIS B 1 21 ? 5.211 13.102 -7.41 1 85.81 21 HIS B C 1
ATOM 2139 O O . HIS B 1 21 ? 5.375 12.5 -8.477 1 85.81 21 HIS B O 1
ATOM 2145 N N . CYS B 1 22 ? 4.305 14.023 -7.309 1 83.38 22 CYS B N 1
ATOM 2146 C CA . CYS B 1 22 ? 3.48 14.469 -8.422 1 83.38 22 CYS B CA 1
ATOM 2147 C C . CYS B 1 22 ? 4.23 15.477 -9.289 1 83.38 22 CYS B C 1
ATOM 2149 O O . CYS B 1 22 ? 3.773 15.836 -10.375 1 83.38 22 CYS B O 1
ATOM 2151 N N . GLY B 1 23 ? 5.316 15.93 -8.773 1 78.56 23 GLY B N 1
ATOM 2152 C CA . GLY B 1 23 ? 6.082 16.922 -9.516 1 78.56 23 GLY B CA 1
ATOM 2153 C C . GLY B 1 23 ? 6.938 16.312 -10.609 1 78.56 23 GLY B C 1
ATOM 2154 O O . GLY B 1 23 ? 7.137 15.094 -10.648 1 78.56 23 GLY B O 1
ATOM 2155 N N . ASN B 1 24 ? 7.32 17.172 -11.492 1 74.25 24 ASN B N 1
ATOM 2156 C CA . ASN B 1 24 ? 8.18 16.719 -12.57 1 74.25 24 ASN B CA 1
ATOM 2157 C C . ASN B 1 24 ? 9.641 17.094 -12.328 1 74.25 24 ASN B C 1
ATOM 2159 O O . ASN B 1 24 ? 9.938 17.875 -11.422 1 74.25 24 ASN B O 1
ATOM 2163 N N . SER B 1 25 ? 10.469 16.391 -13.07 1 66.75 25 SER B N 1
ATOM 2164 C CA . SER B 1 25 ? 11.914 16.516 -12.891 1 66.75 25 SER B CA 1
ATOM 2165 C C . SER B 1 25 ? 12.375 17.953 -13.086 1 66.75 25 SER B C 1
ATOM 2167 O O . SER B 1 25 ? 13.453 18.328 -12.617 1 66.75 25 SER B O 1
ATOM 2169 N N . SER B 1 26 ? 11.57 18.672 -13.695 1 68.06 26 SER B N 1
ATOM 2170 C CA . SER B 1 26 ? 11.977 20.047 -13.969 1 68.06 26 SER B CA 1
ATOM 2171 C C . SER B 1 26 ? 11.727 20.938 -12.758 1 68.06 26 SER B C 1
ATOM 2173 O O . SER B 1 26 ? 12.234 22.062 -12.695 1 68.06 26 SER B O 1
ATOM 2175 N N . GLN B 1 27 ? 11.047 20.375 -11.812 1 69.81 27 GLN B N 1
ATOM 2176 C CA . GLN B 1 27 ? 10.711 21.156 -10.617 1 69.81 27 GLN B CA 1
ATOM 2177 C C . GLN B 1 27 ? 11.742 20.938 -9.516 1 69.81 27 GLN B C 1
ATOM 2179 O O . GLN B 1 27 ? 12.32 19.859 -9.406 1 69.81 27 GLN B O 1
ATOM 2184 N N . ALA B 1 28 ? 12.109 22.031 -9.016 1 68.62 28 ALA B N 1
ATOM 2185 C CA . ALA B 1 28 ? 12.977 21.906 -7.852 1 68.62 28 ALA B CA 1
ATOM 2186 C C . ALA B 1 28 ? 12.25 21.281 -6.676 1 68.62 28 ALA B C 1
ATOM 2188 O O . ALA B 1 28 ? 11.602 21.969 -5.891 1 68.62 28 ALA B O 1
ATOM 2189 N N . LEU B 1 29 ? 12.258 20.016 -6.648 1 83.81 29 LEU B N 1
ATOM 2190 C CA . LEU B 1 29 ? 11.609 19.281 -5.566 1 83.81 29 LEU B CA 1
ATOM 2191 C C . LEU B 1 29 ? 12.57 19.047 -4.41 1 83.81 29 LEU B C 1
ATOM 2193 O O . LEU B 1 29 ? 13.617 18.406 -4.582 1 83.81 29 LEU B O 1
ATOM 2197 N N . ASN B 1 30 ? 12.367 19.781 -3.254 1 91.44 30 ASN B N 1
ATOM 2198 C CA . ASN B 1 30 ? 13.211 19.672 -2.068 1 91.44 30 ASN B CA 1
ATOM 2199 C C . ASN B 1 30 ? 12.406 19.203 -0.857 1 91.44 30 ASN B C 1
ATOM 2201 O O . ASN B 1 30 ? 11.766 20 -0.184 1 91.44 30 ASN B O 1
ATOM 2205 N N . ALA B 1 31 ? 12.555 17.953 -0.578 1 94 31 ALA B N 1
ATOM 2206 C CA . ALA B 1 31 ? 11.766 17.344 0.489 1 94 31 ALA B CA 1
ATOM 2207 C C . ALA B 1 31 ? 12.188 17.875 1.855 1 94 31 ALA B C 1
ATOM 2209 O O . ALA B 1 31 ? 11.352 18.031 2.75 1 94 31 ALA B O 1
ATOM 2210 N N . VAL B 1 32 ? 13.43 18.25 1.984 1 95.75 32 VAL B N 1
ATOM 2211 C CA . VAL B 1 32 ? 13.93 18.781 3.252 1 95.75 32 VAL B CA 1
ATOM 2212 C C . VAL B 1 32 ? 13.312 20.156 3.518 1 95.75 32 VAL B C 1
ATOM 2214 O O . VAL B 1 32 ? 12.859 20.438 4.629 1 95.75 32 VAL B O 1
ATOM 2217 N N . ALA B 1 33 ? 13.305 20.922 2.459 1 94.12 33 ALA B N 1
ATOM 2218 C CA . ALA B 1 33 ? 12.727 22.25 2.605 1 94.12 33 ALA B CA 1
ATOM 2219 C C . ALA B 1 33 ? 11.242 22.156 2.961 1 94.12 33 ALA B C 1
ATOM 2221 O O . ALA B 1 33 ? 10.75 22.938 3.791 1 94.12 33 ALA B O 1
ATOM 2222 N N . HIS B 1 34 ? 10.578 21.25 2.346 1 92.75 34 HIS B N 1
ATOM 2223 C CA . HIS B 1 34 ? 9.164 21.062 2.637 1 92.75 34 HIS B CA 1
ATOM 2224 C C . HIS B 1 34 ? 8.953 20.578 4.062 1 92.75 34 HIS B C 1
ATOM 2226 O O . HIS B 1 34 ? 8.055 21.047 4.762 1 92.75 34 HIS B O 1
ATOM 2232 N N . ARG B 1 35 ? 9.75 19.641 4.484 1 95 35 ARG B N 1
ATOM 2233 C CA . ARG B 1 35 ? 9.688 19.172 5.859 1 95 35 ARG B CA 1
ATOM 2234 C C . ARG B 1 35 ? 9.875 20.312 6.844 1 95 35 ARG B C 1
ATOM 2236 O O . ARG B 1 35 ? 9.102 20.469 7.793 1 95 35 ARG B O 1
ATOM 2243 N N . ASP B 1 36 ? 10.898 21.125 6.539 1 95.62 36 ASP B N 1
ATOM 2244 C CA . ASP B 1 36 ? 11.227 22.203 7.453 1 95.62 36 ASP B CA 1
ATOM 2245 C C . ASP B 1 36 ? 10.078 23.219 7.531 1 95.62 36 ASP B C 1
ATOM 2247 O O . ASP B 1 36 ? 9.812 23.781 8.602 1 95.62 36 ASP B O 1
ATOM 2251 N N . MET B 1 37 ? 9.469 23.391 6.422 1 93.38 37 MET B N 1
ATOM 2252 C CA . MET B 1 37 ? 8.297 24.266 6.406 1 93.38 37 MET B CA 1
ATOM 2253 C C . MET B 1 37 ? 7.184 23.688 7.277 1 93.38 37 MET B C 1
ATOM 2255 O O . MET B 1 37 ? 6.539 24.422 8.031 1 93.38 37 MET B O 1
ATOM 2259 N N . VAL B 1 38 ? 6.945 22.438 7.219 1 92.06 38 VAL B N 1
ATOM 2260 C CA . VAL B 1 38 ? 5.918 21.781 8.023 1 92.06 38 VAL B CA 1
ATOM 2261 C C . VAL B 1 38 ? 6.289 21.859 9.5 1 92.06 38 VAL B C 1
ATOM 2263 O O . VAL B 1 38 ? 5.438 22.156 10.344 1 92.06 38 VAL B O 1
ATOM 2266 N N . VAL B 1 39 ? 7.551 21.656 9.797 1 95.12 39 VAL B N 1
ATOM 2267 C CA . VAL B 1 39 ? 8.031 21.734 11.172 1 95.12 39 VAL B CA 1
ATOM 2268 C C . VAL B 1 39 ? 7.762 23.125 11.734 1 95.12 39 VAL B C 1
ATOM 2270 O O . VAL B 1 39 ? 7.238 23.266 12.844 1 95.12 39 VAL B O 1
ATOM 2273 N N . GLU B 1 40 ? 8.086 24.094 10.922 1 94.25 40 GLU B N 1
ATOM 2274 C CA . GLU B 1 40 ? 7.879 25.469 11.359 1 94.25 40 GLU B CA 1
ATOM 2275 C C . GLU B 1 40 ? 6.406 25.75 11.625 1 94.25 40 GLU B C 1
ATOM 2277 O O . GLU B 1 40 ? 6.062 26.375 12.633 1 94.25 40 GLU B O 1
ATOM 2282 N N . LYS B 1 41 ? 5.59 25.281 10.758 1 88.94 41 LYS B N 1
ATOM 2283 C CA . LYS B 1 41 ? 4.156 25.5 10.922 1 88.94 41 LYS B CA 1
ATOM 2284 C C . LYS B 1 41 ? 3.633 24.781 12.172 1 88.94 41 LYS B C 1
ATOM 2286 O O . LYS B 1 41 ? 2.799 25.328 12.898 1 88.94 41 LYS B O 1
ATOM 2291 N N . LEU B 1 42 ? 4.047 23.609 12.414 1 89.19 42 LEU B N 1
ATOM 2292 C CA . LEU B 1 42 ? 3.666 22.859 13.602 1 89.19 42 LEU B CA 1
ATOM 2293 C C . LEU B 1 42 ? 4.094 23.594 14.875 1 89.19 42 LEU B C 1
ATOM 2295 O O . LEU B 1 42 ? 3.328 23.688 15.836 1 89.19 42 LEU B O 1
ATOM 2299 N N . GLN B 1 43 ? 5.258 24.172 14.836 1 90.38 43 GLN B N 1
ATOM 2300 C CA . GLN B 1 43 ? 5.762 24.906 15.984 1 90.38 43 GLN B CA 1
ATOM 2301 C C . GLN B 1 43 ? 4.941 26.172 16.234 1 90.38 43 GLN B C 1
ATOM 2303 O O . GLN B 1 43 ? 4.668 26.531 17.375 1 90.38 43 GLN B O 1
ATOM 2308 N N . GLN B 1 44 ? 4.652 26.75 15.164 1 86.62 44 GLN B N 1
ATOM 2309 C CA . GLN B 1 44 ? 3.818 27.953 15.281 1 86.62 44 GLN B CA 1
ATOM 2310 C C . GLN B 1 44 ? 2.469 27.625 15.906 1 86.62 44 GLN B C 1
ATOM 2312 O O . GLN B 1 44 ? 1.988 28.344 16.781 1 86.62 44 GLN B O 1
ATOM 2317 N N . ILE B 1 45 ? 1.882 26.547 15.445 1 80.12 45 ILE B N 1
ATOM 2318 C CA . ILE B 1 45 ? 0.595 26.109 15.977 1 80.12 45 ILE B CA 1
ATOM 2319 C C . ILE B 1 45 ? 0.734 25.781 17.469 1 80.12 45 ILE B C 1
ATOM 2321 O O . ILE B 1 45 ? -0.106 26.188 18.281 1 80.12 45 ILE B O 1
ATOM 2325 N N . ASN B 1 46 ? 1.757 25.125 17.828 1 81.62 46 ASN B N 1
ATOM 2326 C CA . ASN B 1 46 ? 2 24.734 19.203 1 81.62 46 ASN B CA 1
ATOM 2327 C C . ASN B 1 46 ? 2.205 25.953 20.109 1 81.62 46 ASN B C 1
ATOM 2329 O O . ASN B 1 46 ? 1.685 26 21.219 1 81.62 46 ASN B O 1
ATOM 2333 N N . ARG B 1 47 ? 2.955 26.906 19.594 1 83.81 47 ARG B N 1
ATOM 2334 C CA . ARG B 1 47 ? 3.195 28.141 20.359 1 83.81 47 ARG B CA 1
ATOM 2335 C C . ARG B 1 47 ? 1.899 28.906 20.594 1 83.81 47 ARG B C 1
ATOM 2337 O O . ARG B 1 47 ? 1.67 29.438 21.672 1 83.81 47 ARG B O 1
ATOM 2344 N N . ARG B 1 48 ? 1.204 28.938 19.625 1 77.19 48 ARG B N 1
ATOM 2345 C CA . ARG B 1 48 ? -0.066 29.641 19.75 1 77.19 48 ARG B CA 1
ATOM 2346 C C . ARG B 1 48 ? -0.997 28.953 20.734 1 77.19 48 ARG B C 1
ATOM 2348 O O . ARG B 1 48 ? -1.702 29.609 21.5 1 77.19 48 ARG B O 1
ATOM 2355 N N . ALA B 1 49 ? -1.023 27.625 20.625 1 71.25 49 ALA B N 1
ATOM 2356 C CA . ALA B 1 49 ? -1.846 26.859 21.562 1 71.25 49 ALA B CA 1
ATOM 2357 C C . ALA B 1 49 ? -1.377 27.062 23 1 71.25 49 ALA B C 1
ATOM 2359 O O . ALA B 1 49 ? -2.195 27.188 23.906 1 71.25 49 ALA B O 1
ATOM 2360 N N . ALA B 1 50 ? -0.124 27.141 23.203 1 73.56 50 ALA B N 1
ATOM 2361 C CA . ALA B 1 50 ? 0.449 27.328 24.531 1 73.56 50 ALA B CA 1
ATOM 2362 C C . ALA B 1 50 ? 0.119 28.703 25.094 1 73.56 50 ALA B C 1
ATOM 2364 O O . ALA B 1 50 ? -0.097 28.859 26.297 1 73.56 50 ALA B O 1
ATOM 2365 N N . LYS B 1 51 ? 0.209 29.625 24.297 1 71.44 51 LYS B N 1
ATOM 2366 C CA . LYS B 1 51 ? -0.068 30.984 24.719 1 71.44 51 LYS B CA 1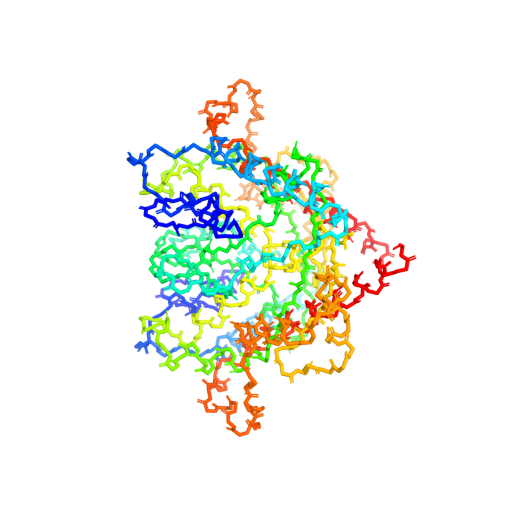
ATOM 2367 C C . LYS B 1 51 ? -1.538 31.156 25.094 1 71.44 51 LYS B C 1
ATOM 2369 O O . LYS B 1 51 ? -1.873 31.953 25.969 1 71.44 51 LYS B O 1
ATOM 2374 N N . ALA B 1 52 ? -2.342 30.672 24.281 1 62.12 52 ALA B N 1
ATOM 2375 C CA . ALA B 1 52 ? -3.773 30.812 24.531 1 62.12 52 ALA B CA 1
ATOM 2376 C C . ALA B 1 52 ? -4.188 30.031 25.781 1 62.12 52 ALA B C 1
ATOM 2378 O O . ALA B 1 52 ? -5.352 30.078 26.188 1 62.12 52 ALA B O 1
ATOM 2379 N N . SER B 1 53 ? -3.154 29.703 26.703 1 56.22 53 SER B N 1
ATOM 2380 C CA . SER B 1 53 ? -3.369 28.984 27.953 1 56.22 53 SER B CA 1
ATOM 2381 C C . SER B 1 53 ? -4.18 27.703 27.719 1 56.22 53 SER B C 1
ATOM 2383 O O . SER B 1 53 ? -4.73 27.141 28.672 1 56.22 53 SER B O 1
ATOM 2385 N N . ASP B 1 54 ? -4.379 27.406 26.453 1 52.31 54 ASP B N 1
ATOM 2386 C CA . ASP B 1 54 ? -5.16 26.203 26.172 1 52.31 54 ASP B CA 1
ATOM 2387 C C . ASP B 1 54 ? -4.254 25 25.906 1 52.31 54 ASP B C 1
ATOM 2389 O O . ASP B 1 54 ? -4.023 24.641 24.75 1 52.31 54 ASP B O 1
ATOM 2393 N N . GLU B 1 55 ? -3.291 24.812 26.938 1 51.62 55 GLU B N 1
ATOM 2394 C CA . GLU B 1 55 ? -2.254 23.781 26.906 1 51.62 55 GLU B CA 1
ATOM 2395 C C . GLU B 1 55 ? -2.762 22.5 26.25 1 51.62 55 GLU B C 1
ATOM 2397 O O . GLU B 1 55 ? -1.978 21.734 25.703 1 51.62 55 GLU B O 1
ATOM 2402 N N . ASN B 1 56 ? -4.051 22.375 26.359 1 51.16 56 ASN B N 1
ATOM 2403 C CA . ASN B 1 56 ? -4.648 21.125 25.875 1 51.16 56 ASN B CA 1
ATOM 2404 C C . ASN B 1 56 ? -5.391 21.328 24.562 1 51.16 56 ASN B C 1
ATOM 2406 O O . ASN B 1 56 ? -6.391 20.656 24.297 1 51.16 56 ASN B O 1
ATOM 2410 N N . THR B 1 57 ? -4.895 22.391 23.875 1 52.38 57 THR B N 1
ATOM 2411 C CA . THR B 1 57 ? -5.617 22.625 22.625 1 52.38 57 THR B CA 1
ATOM 2412 C C . THR B 1 57 ? -5.219 21.594 21.578 1 52.38 57 THR B C 1
ATOM 2414 O O . THR B 1 57 ? -4.035 21.422 21.281 1 52.38 57 THR B O 1
ATOM 2417 N N . THR B 1 58 ? -6.016 20.641 21.25 1 56.47 58 THR B N 1
ATOM 2418 C CA . THR B 1 58 ? -5.887 19.672 20.188 1 56.47 58 THR B CA 1
ATOM 2419 C C . THR B 1 58 ? -6.215 20.312 18.828 1 56.47 58 THR B C 1
ATOM 2421 O O . THR B 1 58 ? -7.219 21.016 18.703 1 56.47 58 THR B O 1
ATOM 2424 N N . THR B 1 59 ? -5.148 20.422 18.078 1 60.28 59 THR B N 1
ATOM 2425 C CA . THR B 1 59 ? -5.426 20.844 16.703 1 60.28 59 THR B CA 1
ATOM 2426 C C . THR B 1 59 ? -5.734 19.625 15.828 1 60.28 59 THR B C 1
ATOM 2428 O O . THR B 1 59 ? -4.984 18.656 15.82 1 60.28 59 THR B O 1
ATOM 2431 N N . THR B 1 60 ? -6.934 19.688 15.32 1 60.88 60 THR B N 1
ATOM 2432 C CA . THR B 1 60 ? -7.324 18.625 14.398 1 60.88 60 THR B CA 1
ATOM 2433 C C . THR B 1 60 ? -7.027 19.031 12.953 1 60.88 60 THR B C 1
ATOM 2435 O O . THR B 1 60 ? -7.293 20.156 12.555 1 60.88 60 THR B O 1
ATOM 2438 N N . MET B 1 61 ? -6.207 18.188 12.422 1 58.41 61 MET B N 1
ATOM 2439 C CA . MET B 1 61 ? -5.973 18.391 11 1 58.41 61 MET B CA 1
ATOM 2440 C C . MET B 1 61 ? -6.562 17.234 10.18 1 58.41 61 MET B C 1
ATOM 2442 O O . MET B 1 61 ? -6.324 16.078 10.484 1 58.41 61 MET B O 1
ATOM 2446 N N . LEU B 1 62 ? -7.434 17.75 9.344 1 54.25 62 LEU B N 1
ATOM 2447 C CA . LEU B 1 62 ? -7.93 16.75 8.398 1 54.25 62 LEU B CA 1
ATOM 2448 C C . LEU B 1 62 ? -6.859 16.391 7.375 1 54.25 62 LEU B C 1
ATOM 2450 O O . LEU B 1 62 ? -6.32 17.281 6.699 1 54.25 62 LEU B O 1
ATOM 2454 N N . MET B 1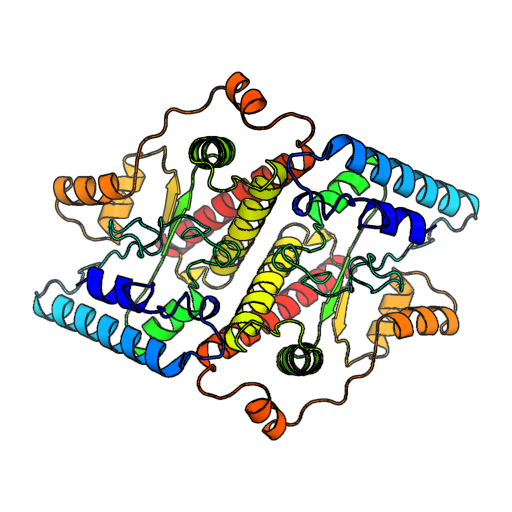 63 ? -6.215 15.289 7.645 1 54.97 63 MET B N 1
ATOM 2455 C CA . MET B 1 63 ? -5.137 14.914 6.734 1 54.97 63 MET B CA 1
ATOM 2456 C C . MET B 1 63 ? -5.688 14.578 5.352 1 54.97 63 MET B C 1
ATOM 2458 O O . MET B 1 63 ? -4.969 14.672 4.355 1 54.97 63 MET B O 1
ATOM 2462 N N . ASN B 1 64 ? -6.879 14.117 5.254 1 49.09 64 ASN B N 1
ATOM 2463 C CA . ASN B 1 64 ? -7.43 13.781 3.947 1 49.09 64 ASN B CA 1
ATOM 2464 C C . ASN B 1 64 ? -8.734 14.531 3.682 1 49.09 64 ASN B C 1
ATOM 2466 O O . ASN B 1 64 ? -9.656 13.992 3.076 1 49.09 64 ASN B O 1
ATOM 2470 N N . ALA B 1 65 ? -9.062 15.695 4.332 1 42.91 65 ALA B N 1
ATOM 2471 C CA . ALA B 1 65 ? -10.352 16.344 4.113 1 42.91 65 ALA B CA 1
ATOM 2472 C C . ALA B 1 65 ? -10.258 17.391 3.002 1 42.91 65 ALA B C 1
ATOM 2474 O O . ALA B 1 65 ? -9.188 17.953 2.756 1 42.91 65 ALA B O 1
ATOM 2475 N N . TYR B 1 66 ? -11.32 17.297 2.053 1 43.88 66 TYR B N 1
ATOM 2476 C CA . TYR B 1 66 ? -11.445 18.297 0.999 1 43.88 66 TYR B CA 1
ATOM 2477 C C . TYR B 1 66 ? -11.516 19.688 1.583 1 43.88 66 TYR B C 1
ATOM 2479 O O . TYR B 1 66 ? -12.312 19.969 2.484 1 43.88 66 TYR B O 1
ATOM 2487 N N . HIS B 1 67 ? -10.461 20.375 1.603 1 41.88 67 HIS B N 1
ATOM 2488 C CA . HIS B 1 67 ? -10.555 21.734 2.131 1 41.88 67 HIS B CA 1
ATOM 2489 C C . HIS B 1 67 ? -10.992 22.719 1.053 1 41.88 67 HIS B C 1
ATOM 2491 O O . HIS B 1 67 ? -10.555 23.859 1.041 1 41.88 67 HIS B O 1
ATOM 2497 N N . GLY B 1 68 ? -11.977 22.312 0.324 1 42 68 GLY B N 1
ATOM 2498 C CA . GLY B 1 68 ? -12.594 23.312 -0.535 1 42 68 GLY B CA 1
ATOM 2499 C C . GLY B 1 68 ? -11.703 23.719 -1.693 1 42 68 GLY B C 1
ATOM 2500 O O . GLY B 1 68 ? -12.156 24.406 -2.611 1 42 68 GLY B O 1
ATOM 2501 N N . THR B 1 69 ? -10.438 23.953 -1.422 1 43.44 69 THR B N 1
ATOM 2502 C CA . THR B 1 69 ? -9.656 24.359 -2.586 1 43.44 69 THR B CA 1
ATOM 2503 C C . THR B 1 69 ? -9.258 23.141 -3.416 1 43.44 69 THR B C 1
ATOM 2505 O O . THR B 1 69 ? -9.164 22.031 -2.895 1 43.44 69 THR B O 1
ATOM 2508 N N . ARG B 1 70 ? -9.469 23.25 -4.691 1 45.06 70 ARG B N 1
ATOM 2509 C CA . ARG B 1 70 ? -9.203 22.219 -5.691 1 45.06 70 ARG B CA 1
ATOM 2510 C C . ARG B 1 70 ? -8.008 21.359 -5.289 1 45.06 70 ARG B C 1
ATOM 2512 O O . ARG B 1 70 ? -7.938 20.172 -5.629 1 45.06 70 ARG B O 1
ATOM 2519 N N . LEU B 1 71 ? -7.062 22 -4.898 1 44.62 71 LEU B N 1
ATOM 2520 C CA . LEU B 1 71 ? -5.789 21.312 -4.719 1 44.62 71 LEU B CA 1
ATOM 2521 C C . LEU B 1 71 ? -5.738 20.609 -3.371 1 44.62 71 LEU B C 1
ATOM 2523 O O . LEU B 1 71 ? -4.777 19.891 -3.074 1 44.62 71 LEU B O 1
ATOM 2527 N N . SER B 1 72 ? -6.605 21.094 -2.488 1 44.22 72 SER B N 1
ATOM 2528 C CA . SER B 1 72 ? -6.629 20.406 -1.206 1 44.22 72 SER B CA 1
ATOM 2529 C C . SER B 1 72 ? -7.223 19 -1.343 1 44.22 72 SER B C 1
ATOM 2531 O O . SER B 1 72 ? -8.203 18.812 -2.061 1 44.22 72 SER B O 1
ATOM 2533 N N . GLY B 1 73 ? -6.441 18.141 -1.434 1 50.91 73 GLY B N 1
ATOM 2534 C CA . GLY B 1 73 ? -6.848 16.734 -1.533 1 50.91 73 GLY B CA 1
ATOM 2535 C C . GLY B 1 73 ? -8.109 16.438 -0.753 1 50.91 73 GLY B C 1
ATOM 2536 O O . GLY B 1 73 ? -8.672 17.312 -0.097 1 50.91 73 GLY B O 1
ATOM 2537 N N . GLU B 1 74 ? -8.992 15.633 -1.409 1 53.75 74 GLU B N 1
ATOM 2538 C CA . GLU B 1 74 ? -10.102 15.023 -0.674 1 53.75 74 GLU B CA 1
ATOM 2539 C C . GLU B 1 74 ? -9.586 14.117 0.442 1 53.75 74 GLU B C 1
ATOM 2541 O O . GLU B 1 74 ? -8.445 13.648 0.393 1 53.75 74 GLU B O 1
ATOM 2546 N N . MET B 1 75 ? -10.078 14.18 1.571 1 52.22 75 MET B N 1
ATOM 2547 C CA . MET B 1 75 ? -9.773 13.266 2.666 1 52.22 75 MET B CA 1
ATOM 2548 C C . MET B 1 75 ? -9.969 11.812 2.236 1 52.22 75 MET B C 1
ATOM 2550 O O . MET B 1 75 ? -10.648 11.047 2.92 1 52.22 75 MET B O 1
ATOM 2554 N N . SER B 1 76 ? -9.648 11.695 1.038 1 63.28 76 SER B N 1
ATOM 2555 C CA . SER B 1 76 ? -9.914 10.336 0.585 1 63.28 76 SER B CA 1
ATOM 2556 C C . SER B 1 76 ? -8.656 9.695 0.005 1 63.28 76 SER B C 1
ATOM 2558 O O . SER B 1 76 ? -7.746 10.398 -0.44 1 63.28 76 SER B O 1
ATOM 2560 N N . TYR B 1 77 ? -8.414 8.602 0.497 1 67.62 77 TYR B N 1
ATOM 2561 C CA . TYR B 1 77 ? -7.406 7.781 -0.171 1 67.62 77 TYR B CA 1
ATOM 2562 C C . TYR B 1 77 ? -7.957 7.184 -1.46 1 67.62 77 TYR B C 1
ATOM 2564 O O . TYR B 1 77 ? -8.914 6.406 -1.431 1 67.62 77 TYR B O 1
ATOM 2572 N N . PRO B 1 78 ? -7.348 7.379 -2.785 1 69.88 78 PRO B N 1
ATOM 2573 C CA . PRO B 1 78 ? -6.32 8.383 -3.045 1 69.88 78 PRO B CA 1
ATOM 2574 C C . PRO B 1 78 ? -6.887 9.805 -3.115 1 69.88 78 PRO B C 1
ATOM 2576 O O . PRO B 1 78 ? -8.102 9.977 -3.246 1 69.88 78 PRO B O 1
ATOM 2579 N N . ASN B 1 79 ? -5.895 10.695 -2.906 1 64.44 79 ASN B N 1
ATOM 2580 C CA . ASN B 1 79 ? -6.27 12.109 -2.906 1 64.44 79 ASN B CA 1
ATOM 2581 C C . ASN B 1 79 ? -6.102 12.734 -4.289 1 64.44 79 ASN B C 1
ATOM 2583 O O . ASN B 1 79 ? -5.184 12.375 -5.027 1 64.44 79 ASN B O 1
ATOM 2587 N N . PHE B 1 80 ? -6.938 13.617 -4.711 1 61.62 80 PHE B N 1
ATOM 2588 C CA . PHE B 1 80 ? -6.844 14.523 -5.844 1 61.62 80 PHE B CA 1
ATOM 2589 C C . PHE B 1 80 ? -6.949 13.766 -7.164 1 61.62 80 PHE B C 1
ATOM 2591 O O . PHE B 1 80 ? -6.723 12.555 -7.207 1 61.62 80 PHE B O 1
ATOM 2598 N N . LYS B 1 81 ? -7.383 14.336 -8.195 1 62.53 81 LYS B N 1
ATOM 2599 C CA . LYS B 1 81 ? -7.562 13.781 -9.539 1 62.53 81 LYS B CA 1
ATOM 2600 C C . LYS B 1 81 ? -6.285 13.922 -10.367 1 62.53 81 LYS B C 1
ATOM 2602 O O . LYS B 1 81 ? -5.352 14.617 -9.961 1 62.53 81 LYS B O 1
ATOM 2607 N N . GLY B 1 82 ? -6.062 13.133 -11.336 1 65 82 GLY B N 1
ATOM 2608 C CA . GLY B 1 82 ? -4.957 13.242 -12.273 1 65 82 GLY B CA 1
ATOM 2609 C C . GLY B 1 82 ? -4.051 12.023 -12.273 1 65 82 GLY B C 1
ATOM 2610 O O . GLY B 1 82 ? -4.363 11.016 -11.641 1 65 82 GLY B O 1
ATOM 2611 N N . ASP B 1 83 ? -2.951 12.203 -12.977 1 66.38 83 ASP B N 1
ATOM 2612 C CA . ASP B 1 83 ? -2.057 11.078 -13.234 1 66.38 83 ASP B CA 1
ATOM 2613 C C . ASP B 1 83 ? -1.395 10.602 -11.945 1 66.38 83 ASP B C 1
ATOM 2615 O O . ASP B 1 83 ? -1.059 9.422 -11.812 1 66.38 83 ASP B O 1
ATOM 2619 N N . CYS B 1 84 ? -1.337 11.523 -10.961 1 76.38 84 CYS B N 1
ATOM 2620 C CA . CYS B 1 84 ? -0.62 11.18 -9.734 1 76.38 84 CYS B CA 1
ATOM 2621 C C . CYS B 1 84 ? -1.575 10.633 -8.68 1 76.38 84 CYS B C 1
ATOM 2623 O O . CYS B 1 84 ? -1.14 10.156 -7.629 1 76.38 84 CYS B O 1
ATOM 2625 N N . ARG B 1 85 ? -2.748 10.531 -8.953 1 75.31 85 ARG B N 1
ATOM 2626 C CA . ARG B 1 85 ? -3.801 10.203 -8 1 75.31 85 ARG B CA 1
ATOM 2627 C C . ARG B 1 85 ? -3.562 8.828 -7.379 1 75.31 85 ARG B C 1
ATOM 2629 O O . ARG B 1 85 ? -3.775 8.641 -6.18 1 75.31 85 ARG B O 1
ATOM 2636 N N . LYS B 1 86 ? -3.078 7.949 -8.117 1 79.94 86 LYS B N 1
ATOM 2637 C CA . LYS B 1 86 ? -3.027 6.547 -7.711 1 79.94 86 LYS B CA 1
ATOM 2638 C C . LYS B 1 86 ? -2.137 6.359 -6.488 1 79.94 86 LYS B C 1
ATOM 2640 O O . LYS B 1 86 ? -2.342 5.434 -5.699 1 79.94 86 LYS B O 1
ATOM 2645 N N . LEU B 1 87 ? -1.205 7.293 -6.371 1 84.31 87 LEU B N 1
ATOM 2646 C CA . LEU B 1 87 ? -0.308 7.156 -5.23 1 84.31 87 LEU B CA 1
ATOM 2647 C C . LEU B 1 87 ? -0.28 8.445 -4.41 1 84.31 87 LEU B C 1
ATOM 2649 O O . LEU B 1 87 ? 0.709 8.727 -3.73 1 84.31 87 LEU B O 1
ATOM 2653 N N . ASN B 1 88 ? -1.336 9.195 -4.605 1 83.81 88 ASN B N 1
ATOM 2654 C CA . ASN B 1 88 ? -1.425 10.422 -3.824 1 83.81 88 ASN B CA 1
ATOM 2655 C C . ASN B 1 88 ? -2.172 10.203 -2.514 1 83.81 88 ASN B C 1
ATOM 2657 O O . ASN B 1 88 ? -3.404 10.164 -2.494 1 83.81 88 ASN B O 1
ATOM 2661 N N . TYR B 1 89 ? -1.396 10.016 -1.469 1 84.62 89 TYR B N 1
ATOM 2662 C CA . TYR B 1 89 ? -1.969 9.75 -0.153 1 84.62 89 TYR B CA 1
ATOM 2663 C C . TYR B 1 89 ? -1.185 10.477 0.937 1 84.62 89 TYR B C 1
ATOM 2665 O O . TYR B 1 89 ? -0.016 10.82 0.746 1 84.62 89 TYR B O 1
ATOM 2673 N N . PRO B 1 90 ? -1.853 10.734 2.059 1 83.62 90 PRO B N 1
ATOM 2674 C CA . PRO B 1 90 ? -1.097 11.242 3.207 1 83.62 90 PRO B CA 1
ATOM 2675 C C . PRO B 1 90 ? -0.042 10.258 3.703 1 83.62 90 PRO B C 1
ATOM 2677 O O . PRO B 1 90 ? -0.353 9.094 3.955 1 83.62 90 PRO B O 1
ATOM 2680 N N . ASN B 1 91 ? 1.097 10.695 3.734 1 84.94 91 ASN B N 1
ATOM 2681 C CA . ASN B 1 91 ? 2.189 9.891 4.27 1 84.94 91 ASN B CA 1
ATOM 2682 C C . ASN B 1 91 ? 2.453 10.203 5.738 1 84.94 91 ASN B C 1
ATOM 2684 O O . ASN B 1 91 ? 3.154 11.172 6.055 1 84.94 91 ASN B O 1
ATOM 2688 N N . VAL B 1 92 ? 1.995 9.406 6.566 1 88.81 92 VAL B N 1
ATOM 2689 C CA . VAL B 1 92 ? 2.008 9.711 7.992 1 88.81 92 VAL B CA 1
ATOM 2690 C C . VAL B 1 92 ? 3.43 9.594 8.539 1 88.81 92 VAL B C 1
ATOM 2692 O O . VAL B 1 92 ? 3.77 10.211 9.547 1 88.81 92 VAL B O 1
ATOM 2695 N N . ASP B 1 93 ? 4.234 8.828 7.875 1 90.31 93 ASP B N 1
ATOM 2696 C CA . ASP B 1 93 ? 5.637 8.773 8.281 1 90.31 93 ASP B CA 1
ATOM 2697 C C . ASP B 1 93 ? 6.293 10.148 8.195 1 90.31 93 ASP B C 1
ATOM 2699 O O . ASP B 1 93 ? 7.016 10.555 9.102 1 90.31 93 ASP B O 1
ATOM 2703 N N . LEU B 1 94 ? 6.016 10.727 7.082 1 92.38 94 LEU B N 1
ATOM 2704 C CA . LEU B 1 94 ? 6.57 12.062 6.867 1 92.38 94 LEU B CA 1
ATOM 2705 C C . LEU B 1 94 ? 6.02 13.047 7.895 1 92.38 94 LEU B C 1
ATOM 2707 O O . LEU B 1 94 ? 6.77 13.859 8.438 1 92.38 94 LEU B O 1
ATOM 2711 N N . LEU B 1 95 ? 4.805 12.938 8.109 1 91.5 95 LEU B N 1
ATOM 2712 C CA . LEU B 1 95 ? 4.172 13.82 9.078 1 91.5 95 LEU B CA 1
ATOM 2713 C C . LEU B 1 95 ? 4.758 13.609 10.469 1 91.5 95 LEU B C 1
ATOM 2715 O O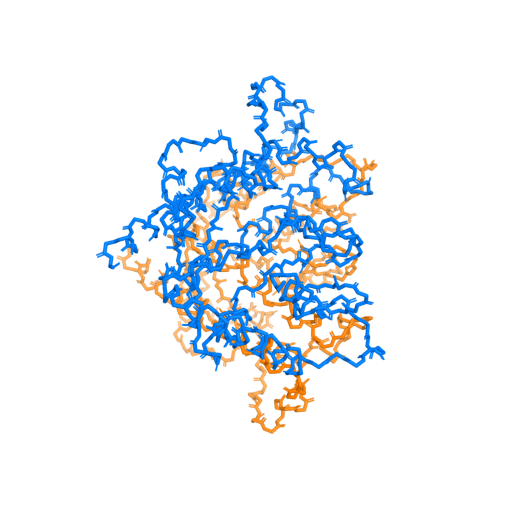 . LEU B 1 95 ? 5.094 14.578 11.164 1 91.5 95 LEU B O 1
ATOM 2719 N N . TYR B 1 96 ? 4.871 12.422 10.844 1 93.81 96 TYR B N 1
ATOM 2720 C CA . TYR B 1 96 ? 5.309 12.133 12.203 1 93.81 96 TYR B CA 1
ATOM 2721 C C . TYR B 1 96 ? 6.781 12.492 12.391 1 93.81 96 TYR B C 1
ATOM 2723 O O . TYR B 1 96 ? 7.191 12.914 13.469 1 93.81 96 TYR B O 1
ATOM 2731 N N . GLN B 1 97 ? 7.535 12.328 11.359 1 94.75 97 GLN B N 1
ATOM 2732 C CA . GLN B 1 97 ? 8.906 12.836 11.414 1 94.75 97 GLN B CA 1
ATOM 2733 C C . GLN B 1 97 ? 8.922 14.336 11.703 1 94.75 97 GLN B C 1
ATOM 2735 O O . GLN B 1 97 ? 9.695 14.805 12.539 1 94.75 97 GLN B O 1
ATOM 2740 N N . ALA B 1 98 ? 8.109 15.008 11 1 94.94 98 ALA B N 1
ATOM 2741 C CA . ALA B 1 98 ? 8.031 16.453 11.188 1 94.94 98 ALA B CA 1
ATOM 2742 C C . ALA B 1 98 ? 7.516 16.797 12.578 1 94.94 98 ALA B C 1
ATOM 2744 O O . ALA B 1 98 ? 8 17.75 13.211 1 94.94 98 ALA B O 1
ATOM 2745 N N . CYS B 1 99 ? 6.551 16.062 13.039 1 93.69 99 CYS B N 1
ATOM 2746 C CA . CYS B 1 99 ? 6.004 16.281 14.375 1 93.69 99 CYS B CA 1
ATOM 2747 C C . CYS B 1 99 ? 7.078 16.078 15.438 1 93.69 99 CYS B C 1
ATOM 2749 O O . CYS B 1 99 ? 7.211 16.891 16.359 1 93.69 99 CYS B O 1
ATOM 2751 N N . ASP B 1 100 ? 7.828 15.055 15.266 1 94.69 100 ASP B N 1
ATOM 2752 C CA . ASP B 1 100 ? 8.891 14.766 16.219 1 94.69 100 ASP B CA 1
ATOM 2753 C C . ASP B 1 100 ? 9.938 15.875 16.234 1 94.69 100 ASP B C 1
ATOM 2755 O O . ASP B 1 100 ? 10.383 16.312 17.297 1 94.69 100 ASP B O 1
ATOM 2759 N N . MET B 1 101 ? 10.281 16.344 15.125 1 95.81 101 MET B N 1
ATOM 2760 C CA . MET B 1 101 ? 11.258 17.422 15.008 1 95.81 101 MET B CA 1
ATOM 2761 C C . MET B 1 101 ? 10.711 18.719 15.609 1 95.81 101 MET B C 1
ATOM 2763 O O . MET B 1 101 ? 11.461 19.5 16.203 1 95.81 101 MET B O 1
ATOM 2767 N N . ALA B 1 102 ? 9.453 18.875 15.445 1 94.31 102 ALA B N 1
ATOM 2768 C CA . ALA B 1 102 ? 8.789 20.062 15.953 1 94.31 102 ALA B CA 1
ATOM 2769 C C . ALA B 1 102 ? 8.5 19.938 17.453 1 94.31 102 ALA B C 1
ATOM 2771 O O . ALA B 1 102 ? 8.117 20.906 18.109 1 94.31 102 ALA B O 1
ATOM 2772 N N . LYS B 1 103 ? 8.625 18.703 17.953 1 91.56 103 LYS B N 1
ATOM 2773 C CA . LYS B 1 103 ? 8.305 18.375 19.344 1 91.56 103 LYS B CA 1
ATOM 2774 C C . LYS B 1 103 ? 6.82 18.609 19.625 1 91.56 103 LYS B C 1
ATOM 2776 O O . LYS B 1 103 ? 6.465 19.203 20.641 1 91.56 103 LYS B O 1
ATOM 2781 N N . VAL B 1 104 ? 5.984 18.219 18.734 1 86.12 104 VAL B N 1
ATOM 2782 C CA . VAL B 1 104 ? 4.527 18.25 18.844 1 86.12 104 VAL B CA 1
ATOM 2783 C C . VAL B 1 104 ? 3.986 16.812 18.859 1 86.12 104 VAL B C 1
ATOM 2785 O O . VAL B 1 104 ? 4.398 15.977 18.062 1 86.12 104 VAL B O 1
ATOM 2788 N N . ASP B 1 105 ? 3.102 16.578 19.719 1 84.38 105 ASP B N 1
ATOM 2789 C CA . ASP B 1 105 ? 2.473 15.258 19.781 1 84.38 105 ASP B CA 1
ATOM 2790 C C . ASP B 1 105 ? 1.377 15.125 18.719 1 84.38 105 ASP B C 1
ATOM 2792 O O . ASP B 1 105 ? 0.404 15.883 18.734 1 84.38 105 ASP B O 1
ATOM 2796 N N . CYS B 1 106 ? 1.616 14.188 17.859 1 86.94 106 CYS B N 1
ATOM 2797 C CA . CYS B 1 106 ? 0.657 13.953 16.781 1 86.94 106 CYS B CA 1
ATOM 2798 C C . CYS B 1 106 ? 0.067 12.555 16.875 1 86.94 106 CYS B C 1
ATOM 2800 O O . CYS B 1 106 ? 0.738 11.617 17.312 1 86.94 106 CYS B O 1
ATOM 2802 N N . GLY B 1 107 ? -1.166 12.438 16.5 1 85.62 107 GLY B N 1
ATOM 2803 C CA . GLY B 1 107 ? -1.884 11.18 16.375 1 85.62 107 GLY B CA 1
ATOM 2804 C C . GLY B 1 107 ? -2.873 11.172 15.227 1 85.62 107 GLY B C 1
ATOM 2805 O O . GLY B 1 107 ? -3.025 12.172 14.523 1 85.62 107 GLY B O 1
ATOM 2806 N N . HIS B 1 108 ? -3.4 9.969 15 1 84.19 108 HIS B N 1
ATOM 2807 C CA . HIS B 1 108 ? -4.309 9.891 13.859 1 84.19 108 HIS B CA 1
ATOM 2808 C C . HIS B 1 108 ? -5.594 9.164 14.227 1 84.19 108 HIS B C 1
ATOM 2810 O O . HIS B 1 108 ? -5.617 8.375 15.172 1 84.19 108 HIS B O 1
ATOM 2816 N N . ILE B 1 109 ? -6.586 9.539 13.523 1 82.06 109 ILE B N 1
ATOM 2817 C CA . ILE B 1 109 ? -7.875 8.859 13.547 1 82.06 109 ILE B CA 1
ATOM 2818 C C . ILE B 1 109 ? -8.188 8.289 12.164 1 82.06 109 ILE B C 1
ATOM 2820 O O . ILE B 1 109 ? -7.992 8.969 11.148 1 82.06 109 ILE B O 1
ATOM 2824 N N . LEU B 1 110 ? -8.555 6.996 12.148 1 85.12 110 LEU B N 1
ATOM 2825 C CA . LEU B 1 110 ? -9.023 6.395 10.914 1 85.12 110 LEU B CA 1
ATOM 2826 C C . LEU B 1 110 ? -10.539 6.539 10.773 1 85.12 110 LEU B C 1
ATOM 2828 O O . LEU B 1 110 ? -11.289 6.102 11.648 1 85.12 110 LEU B O 1
ATOM 2832 N N . ILE B 1 111 ? -10.93 7.191 9.727 1 80.88 111 ILE B N 1
ATOM 2833 C CA . ILE B 1 111 ? -12.344 7.25 9.367 1 80.88 111 ILE B CA 1
ATOM 2834 C C . ILE B 1 111 ? -12.617 6.324 8.188 1 80.88 111 ILE B C 1
ATOM 2836 O O . ILE B 1 111 ? -11.953 6.422 7.148 1 80.88 111 ILE B O 1
ATOM 2840 N N . TYR B 1 112 ? -13.531 5.398 8.391 1 83.44 112 TYR B N 1
ATOM 2841 C CA . TYR B 1 112 ? -13.75 4.402 7.348 1 83.44 112 TYR B CA 1
ATOM 2842 C C . TYR B 1 112 ? -15.227 4.34 6.953 1 83.44 112 TYR B C 1
ATOM 2844 O O . TYR B 1 112 ? -16.094 4.855 7.668 1 83.44 112 TYR B O 1
ATOM 2852 N N . ARG B 1 113 ? -15.461 3.834 5.762 1 82.5 113 ARG B N 1
ATOM 2853 C CA . ARG B 1 113 ? -16.812 3.568 5.285 1 82.5 113 ARG B CA 1
ATOM 2854 C C . ARG B 1 113 ? -16.875 2.256 4.512 1 82.5 113 ARG B C 1
ATOM 2856 O O . ARG B 1 113 ? -15.836 1.7 4.141 1 82.5 113 ARG B O 1
ATOM 2863 N N . ASP B 1 114 ? -18.125 1.878 4.281 1 85.69 114 ASP B N 1
ATOM 2864 C CA . ASP B 1 114 ? -18.375 0.636 3.557 1 85.69 114 ASP B CA 1
ATOM 2865 C C . ASP B 1 114 ? -17.719 0.664 2.18 1 85.69 114 ASP B C 1
ATOM 2867 O O . ASP B 1 114 ? -17.922 1.602 1.406 1 85.69 114 ASP B O 1
ATOM 2871 N N . PRO B 1 115 ? -16.938 -0.445 1.892 1 91.69 115 PRO B N 1
ATOM 2872 C CA . PRO B 1 115 ? -16.25 -0.488 0.599 1 91.69 115 PRO B CA 1
ATOM 2873 C C . PRO B 1 115 ? -17.203 -0.33 -0.583 1 9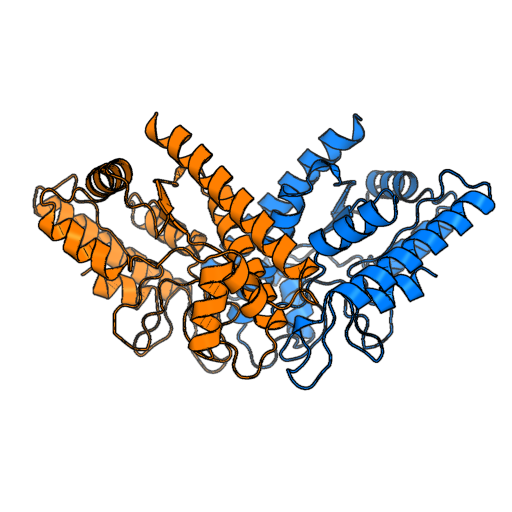1.69 115 PRO B C 1
ATOM 2875 O O . PRO B 1 115 ? -16.859 0.303 -1.583 1 91.69 115 PRO B O 1
ATOM 2878 N N . TYR B 1 116 ? -18.438 -0.886 -0.494 1 91.56 116 TYR B N 1
ATOM 2879 C CA . TYR B 1 116 ? -19.391 -0.73 -1.581 1 91.56 116 TYR B CA 1
ATOM 2880 C C . TYR B 1 116 ? -19.844 0.718 -1.7 1 91.56 116 TYR B C 1
ATOM 2882 O O . TYR B 1 116 ? -20.109 1.202 -2.803 1 91.56 116 TYR B O 1
ATOM 2890 N N . ALA B 1 117 ? -19.938 1.365 -0.623 1 85.44 117 ALA B N 1
ATOM 2891 C CA . ALA B 1 117 ? -20.297 2.781 -0.657 1 85.44 117 ALA B CA 1
ATOM 2892 C C . ALA B 1 117 ? -19.188 3.607 -1.316 1 85.44 117 ALA B C 1
ATOM 2894 O O . ALA B 1 117 ? -19.469 4.586 -2.012 1 85.44 117 ALA B O 1
ATOM 2895 N N . ILE B 1 118 ? -17.969 3.223 -1.041 1 86.12 118 ILE B N 1
ATOM 2896 C CA . ILE B 1 118 ? -16.828 3.873 -1.694 1 86.12 118 ILE B CA 1
ATOM 2897 C C . ILE B 1 118 ? -16.938 3.693 -3.207 1 86.12 118 ILE B C 1
ATOM 2899 O O . ILE B 1 118 ? -16.828 4.66 -3.963 1 86.12 118 ILE B O 1
ATOM 2903 N N . MET B 1 119 ? -17.188 2.475 -3.623 1 89.88 119 MET B N 1
ATOM 2904 C CA . MET B 1 119 ? -17.297 2.191 -5.051 1 89.88 119 MET B CA 1
ATOM 2905 C C . MET B 1 119 ? -18.469 2.938 -5.676 1 89.88 119 MET B C 1
ATOM 2907 O O . MET B 1 119 ? -18.344 3.488 -6.773 1 89.88 119 MET B O 1
ATOM 2911 N N . ARG B 1 120 ? -19.562 2.986 -5.016 1 86.75 120 ARG B N 1
ATOM 2912 C CA . ARG B 1 120 ? -20.719 3.721 -5.516 1 86.75 120 ARG B CA 1
ATOM 2913 C C . ARG B 1 120 ? -20.375 5.195 -5.723 1 86.75 120 ARG B C 1
ATOM 2915 O O . ARG B 1 120 ? -20.656 5.754 -6.785 1 86.75 120 ARG B O 1
ATOM 2922 N N . SER B 1 121 ? -19.812 5.781 -4.766 1 79.44 121 SER B N 1
ATOM 2923 C CA . SER B 1 121 ? -19.5 7.207 -4.793 1 79.44 121 SER B CA 1
ATOM 2924 C C . SER B 1 121 ? -18.484 7.527 -5.883 1 79.44 121 SER B C 1
ATOM 2926 O O . SER B 1 121 ? -18.641 8.508 -6.617 1 79.44 121 SER B O 1
ATOM 2928 N N . THR B 1 122 ? -17.531 6.75 -5.945 1 81.31 122 THR B N 1
ATOM 2929 C CA . THR B 1 122 ? -16.438 7.043 -6.871 1 81.31 122 THR B CA 1
ATOM 2930 C C . THR B 1 122 ? -16.859 6.746 -8.305 1 81.31 122 THR B C 1
ATOM 2932 O O . THR B 1 122 ? -16.453 7.441 -9.234 1 81.31 122 THR B O 1
ATOM 2935 N N . ASN B 1 123 ? -17.625 5.738 -8.484 1 80.75 123 ASN B N 1
ATOM 2936 C CA . ASN B 1 123 ? -18.172 5.465 -9.805 1 80.75 123 ASN B CA 1
ATOM 2937 C C . ASN B 1 123 ? -19.094 6.582 -10.281 1 80.75 123 ASN B C 1
ATOM 2939 O O . ASN B 1 123 ? -19.016 7.008 -11.438 1 80.75 123 ASN B O 1
ATOM 2943 N N . ARG B 1 124 ? -19.906 6.98 -9.422 1 79.06 124 ARG B N 1
ATOM 2944 C CA . ARG B 1 124 ? -20.844 8.055 -9.742 1 79.06 124 ARG B CA 1
ATOM 2945 C C . ARG B 1 124 ? -20.094 9.328 -10.148 1 79.06 124 ARG B C 1
ATOM 2947 O O . ARG B 1 124 ? -20.531 10.047 -11.047 1 79.06 124 ARG B O 1
ATOM 2954 N N . ARG B 1 125 ? -19 9.492 -9.477 1 76.5 125 ARG B N 1
ATOM 2955 C CA . ARG B 1 125 ? -18.234 10.711 -9.688 1 76.5 125 ARG B CA 1
ATOM 2956 C C . ARG B 1 125 ? -17.203 10.531 -10.812 1 76.5 125 ARG B C 1
ATOM 2958 O O . ARG B 1 125 ? -16.469 11.461 -11.148 1 76.5 125 ARG B O 1
ATOM 2965 N N . LYS B 1 126 ? -17.094 9.414 -11.359 1 76.06 126 LYS B N 1
ATOM 2966 C CA . LYS B 1 126 ? -16.266 9.078 -12.508 1 76.06 126 LYS B CA 1
ATOM 2967 C C . LYS B 1 126 ? -14.789 9.336 -12.203 1 76.06 126 LYS B C 1
ATOM 2969 O O . LYS B 1 126 ? -14.062 9.883 -13.039 1 76.06 126 LYS B O 1
ATOM 2974 N N . PHE B 1 127 ? -14.492 9.031 -10.938 1 71.94 127 PHE B N 1
ATOM 2975 C CA . PHE B 1 127 ? -13.102 9.234 -10.539 1 71.94 127 PHE B CA 1
ATOM 2976 C C . PHE B 1 127 ? -12.172 8.297 -11.297 1 71.94 127 PHE B C 1
ATOM 2978 O O . PHE B 1 127 ? -10.969 8.531 -11.375 1 71.94 127 PHE B O 1
ATOM 2985 N N . HIS B 1 128 ? -12.844 7.25 -11.836 1 66.69 128 HIS B N 1
ATOM 2986 C CA . HIS B 1 128 ? -12.055 6.25 -12.547 1 66.69 128 HIS B CA 1
ATOM 2987 C C . HIS B 1 128 ? -12.398 6.238 -14.031 1 66.69 128 HIS B C 1
ATOM 2989 O O . HIS B 1 128 ? -12.289 5.199 -14.688 1 66.69 128 HIS B O 1
ATOM 2995 N N . ASN B 1 129 ? -13.086 7.254 -14.531 1 61.22 129 ASN B N 1
ATOM 2996 C CA . ASN B 1 129 ? -13.68 7.324 -15.859 1 61.22 129 ASN B CA 1
ATOM 2997 C C . ASN B 1 129 ? -12.977 6.395 -16.844 1 61.22 129 ASN B C 1
ATOM 2999 O O . ASN B 1 129 ? -13.625 5.672 -17.594 1 61.22 129 ASN B O 1
ATOM 3003 N N . ASP B 1 130 ? -11.711 6.516 -17 1 60.19 130 ASP B N 1
ATOM 3004 C CA . ASP B 1 130 ? -11.07 5.773 -18.094 1 60.19 130 ASP B CA 1
ATOM 3005 C C . ASP B 1 130 ? -10.641 4.387 -17.625 1 60.19 130 ASP B C 1
ATOM 3007 O O . ASP B 1 130 ? -10.164 3.578 -18.422 1 60.19 130 ASP B O 1
ATOM 3011 N N . SER B 1 131 ? -11.133 4.195 -16.375 1 66.62 131 SER B N 1
ATOM 3012 C CA . SER B 1 131 ? -10.68 2.904 -15.867 1 66.62 131 SER B CA 1
ATOM 3013 C C . SER B 1 131 ? -11.859 1.998 -15.531 1 66.62 131 SER B C 1
ATOM 3015 O O . SER B 1 131 ? -12.984 2.473 -15.359 1 66.62 131 SER B O 1
ATOM 3017 N N . SER B 1 132 ? -11.711 0.75 -15.625 1 80.06 132 SER B N 1
ATOM 3018 C CA . SER B 1 132 ? -12.688 -0.291 -15.305 1 80.06 132 SER B CA 1
ATOM 3019 C C . SER B 1 132 ? -13 -0.304 -13.812 1 80.06 132 SER B C 1
ATOM 3021 O O . SER B 1 132 ? -12.258 0.268 -13.008 1 80.06 132 SER B O 1
ATOM 3023 N N . ILE B 1 133 ? -14.156 -0.8 -13.5 1 87.19 133 ILE B N 1
ATOM 3024 C CA . ILE B 1 133 ? -14.555 -0.985 -12.109 1 87.19 133 ILE B CA 1
ATOM 3025 C C . ILE B 1 133 ? -13.469 -1.749 -11.352 1 87.19 133 ILE B C 1
ATOM 3027 O O . ILE B 1 133 ? -13.164 -1.425 -10.203 1 87.19 133 ILE B O 1
ATOM 3031 N N . VAL B 1 134 ? -12.836 -2.641 -12.016 1 90.06 134 VAL B N 1
ATOM 3032 C CA . VAL B 1 134 ? -11.805 -3.453 -11.383 1 90.06 134 VAL B CA 1
ATOM 3033 C C . VAL B 1 134 ? -10.586 -2.586 -11.07 1 90.06 134 VAL B C 1
ATOM 3035 O O . VAL B 1 134 ? -9.922 -2.787 -10.047 1 90.06 134 VAL B O 1
ATOM 3038 N N . ALA B 1 135 ? -10.367 -1.613 -11.875 1 87.81 135 ALA B N 1
ATOM 3039 C CA . ALA B 1 135 ? -9.273 -0.678 -11.609 1 87.81 135 ALA B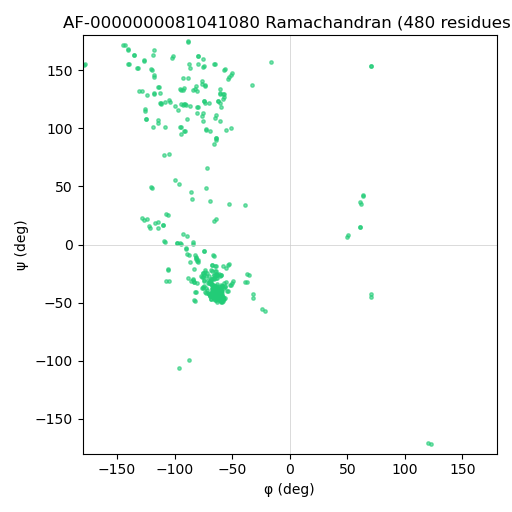 CA 1
ATOM 3040 C C . ALA B 1 135 ? -9.547 0.14 -10.352 1 87.81 135 ALA B C 1
ATOM 3042 O O . ALA B 1 135 ? -8.633 0.397 -9.555 1 87.81 135 ALA B O 1
ATOM 3043 N N . GLY B 1 136 ? -10.789 0.52 -10.188 1 88.5 136 GLY B N 1
ATOM 3044 C CA . GLY B 1 136 ? -11.172 1.229 -8.977 1 88.5 136 GLY B CA 1
ATOM 3045 C C . GLY B 1 136 ? -11.016 0.393 -7.719 1 88.5 136 GLY B C 1
ATOM 3046 O O . GLY B 1 136 ? -10.43 0.847 -6.73 1 88.5 136 GLY B O 1
ATOM 3047 N N . ILE B 1 137 ? -11.477 -0.847 -7.789 1 92.62 137 ILE B N 1
ATOM 3048 C CA . ILE B 1 137 ? -11.375 -1.755 -6.652 1 92.62 137 ILE B CA 1
ATOM 3049 C C . ILE B 1 137 ? -9.914 -1.956 -6.273 1 92.62 137 ILE B C 1
ATOM 3051 O O . ILE B 1 137 ? -9.547 -1.87 -5.098 1 92.62 137 ILE B O 1
ATOM 3055 N N . HIS B 1 138 ? -9.164 -2.131 -7.273 1 92.06 138 HIS B N 1
ATOM 3056 C CA . HIS B 1 138 ? -7.738 -2.373 -7.07 1 92.06 138 HIS B CA 1
ATOM 3057 C C . HIS B 1 138 ? -7.055 -1.157 -6.453 1 92.06 138 HIS B C 1
ATOM 3059 O O . HIS B 1 138 ? -6.238 -1.296 -5.539 1 92.06 138 HIS B O 1
ATOM 3065 N N . MET B 1 139 ? -7.355 -0.055 -6.902 1 89.81 139 MET B N 1
ATOM 3066 C CA . MET B 1 139 ? -6.777 1.184 -6.391 1 89.81 139 MET B CA 1
ATOM 3067 C C . MET B 1 139 ? -7.129 1.38 -4.918 1 89.81 139 MET B C 1
ATOM 3069 O O . MET B 1 139 ? -6.246 1.632 -4.094 1 89.81 139 MET B O 1
ATOM 3073 N N . TYR B 1 140 ? -8.352 1.202 -4.582 1 91.19 140 TYR B N 1
ATOM 3074 C CA . TYR B 1 140 ? -8.773 1.467 -3.213 1 91.19 140 TYR B CA 1
ATOM 3075 C C . TYR B 1 140 ? -8.297 0.367 -2.273 1 91.19 140 TYR B C 1
ATOM 3077 O O . TYR B 1 140 ? -7.988 0.627 -1.107 1 91.19 140 TYR B O 1
ATOM 3085 N N . THR B 1 141 ? -8.18 -0.836 -2.785 1 93.81 141 THR B N 1
ATOM 3086 C CA . THR B 1 141 ? -7.559 -1.896 -1.998 1 93.81 141 THR B CA 1
ATOM 3087 C C . THR B 1 141 ? -6.102 -1.562 -1.695 1 93.81 141 THR B C 1
ATOM 3089 O O . THR B 1 141 ? -5.641 -1.74 -0.567 1 93.81 141 THR B O 1
ATOM 3092 N N . SER B 1 142 ? -5.461 -1.071 -2.697 1 91.81 142 SER B N 1
ATOM 3093 C CA . SER B 1 142 ? -4.062 -0.688 -2.537 1 91.81 142 SER B CA 1
ATOM 3094 C C . SER B 1 142 ? -3.91 0.438 -1.521 1 91.81 142 SER B C 1
ATOM 3096 O O . SER B 1 142 ? -3.002 0.412 -0.689 1 91.81 142 SER B O 1
ATOM 3098 N N . MET B 1 143 ? -4.746 1.371 -1.594 1 91.19 143 MET B N 1
ATOM 3099 C CA . MET B 1 143 ? -4.695 2.49 -0.658 1 91.19 143 MET B CA 1
ATOM 3100 C C . MET B 1 143 ? -4.984 2.025 0.765 1 91.19 143 MET B C 1
ATOM 3102 O O . MET B 1 143 ? -4.375 2.512 1.719 1 91.19 143 MET B O 1
ATOM 3106 N N . LEU B 1 144 ? -5.883 1.138 0.846 1 92.81 144 LEU B N 1
ATOM 3107 C CA . LEU B 1 144 ? -6.168 0.573 2.16 1 92.81 144 LEU B CA 1
ATOM 3108 C C . LEU B 1 144 ? -4.953 -0.166 2.711 1 92.81 144 LEU B C 1
ATOM 3110 O O . LEU B 1 144 ? -4.691 -0.125 3.916 1 92.81 144 LEU B O 1
ATOM 3114 N N . SER B 1 145 ? -4.262 -0.809 1.854 1 93 145 SER B N 1
ATOM 3115 C CA . SER B 1 145 ? -3.029 -1.466 2.273 1 93 145 SER B CA 1
ATOM 3116 C C . SER B 1 145 ? -2.025 -0.458 2.824 1 93 145 SER B C 1
ATOM 3118 O O . SER B 1 145 ? -1.366 -0.719 3.832 1 93 145 SER B O 1
ATOM 3120 N N . ILE B 1 146 ? -1.941 0.606 2.203 1 91.88 146 ILE B N 1
ATOM 3121 C CA . ILE B 1 146 ? -1.037 1.658 2.654 1 91.88 146 ILE B CA 1
ATOM 3122 C C . ILE B 1 146 ? -1.48 2.168 4.023 1 91.88 146 ILE B C 1
ATOM 3124 O O . ILE B 1 146 ? -0.66 2.316 4.934 1 91.88 146 ILE B O 1
ATOM 3128 N N . ILE B 1 147 ? -2.748 2.359 4.168 1 92.06 147 ILE B N 1
ATOM 3129 C CA . ILE B 1 147 ? -3.289 2.809 5.445 1 92.06 147 ILE B CA 1
ATOM 3130 C C . ILE B 1 147 ? -2.973 1.783 6.531 1 92.06 147 ILE B C 1
ATOM 3132 O O . ILE B 1 147 ? -2.541 2.145 7.629 1 92.06 147 ILE B O 1
ATOM 3136 N N . GLN B 1 148 ? -3.168 0.617 6.203 1 93.25 148 GLN B N 1
ATOM 3137 C CA . GLN B 1 148 ? -2.92 -0.456 7.164 1 93.25 148 GLN B CA 1
ATOM 3138 C C . GLN B 1 148 ? -1.467 -0.455 7.625 1 93.25 148 GLN B C 1
ATOM 3140 O O . GLN B 1 148 ? -1.19 -0.613 8.82 1 93.25 148 GLN B O 1
ATOM 3145 N N . THR B 1 149 ? -0.62 -0.282 6.738 1 94 149 THR B N 1
ATOM 3146 C CA . THR B 1 149 ? 0.796 -0.263 7.082 1 94 149 THR B CA 1
ATOM 3147 C C . THR B 1 149 ? 1.121 0.939 7.965 1 94 149 THR B C 1
ATOM 3149 O O . THR B 1 149 ? 1.901 0.828 8.914 1 94 149 THR B O 1
ATOM 3152 N N . GLN B 1 150 ? 0.584 2 7.648 1 91.5 150 GLN B N 1
ATOM 3153 C CA . GLN B 1 150 ? 0.813 3.195 8.453 1 91.5 150 GLN B CA 1
ATOM 3154 C C . GLN B 1 150 ? 0.268 3.018 9.867 1 91.5 150 GLN B C 1
ATOM 3156 O O . GLN B 1 150 ? 0.902 3.432 10.844 1 91.5 150 GLN B O 1
ATOM 3161 N N . LEU B 1 151 ? -0.872 2.346 9.945 1 92.88 151 LEU B N 1
ATOM 3162 C CA . LEU B 1 151 ? -1.422 2.023 11.258 1 92.88 151 LEU B CA 1
ATOM 3163 C C . LEU B 1 151 ? -0.484 1.1 12.031 1 92.88 151 LEU B C 1
ATOM 3165 O O . LEU B 1 151 ? -0.228 1.316 13.219 1 92.88 151 LEU B O 1
ATOM 3169 N N . TRP B 1 152 ? 0.032 0.201 11.305 1 92.25 152 TRP B N 1
ATOM 3170 C CA . TRP B 1 152 ? 0.916 -0.768 11.945 1 92.25 152 TRP B CA 1
ATOM 3171 C C . TRP B 1 152 ? 2.203 -0.101 12.422 1 92.25 152 TRP B C 1
ATOM 3173 O O . TRP B 1 152 ? 2.678 -0.37 13.531 1 92.25 152 TRP B O 1
ATOM 3183 N N . THR B 1 153 ? 2.744 0.704 11.633 1 91.94 153 THR B N 1
ATOM 3184 C CA . THR B 1 153 ? 4.027 1.341 11.914 1 91.94 153 THR B CA 1
ATOM 3185 C C . THR B 1 153 ? 3.895 2.328 13.07 1 91.94 153 THR B C 1
ATOM 3187 O O . THR B 1 153 ? 4.832 2.504 13.852 1 91.94 153 THR B O 1
ATOM 3190 N N . HIS B 1 154 ? 2.768 2.932 13.133 1 93.56 154 HIS B N 1
ATOM 3191 C CA . HIS B 1 154 ? 2.564 3.957 14.148 1 93.56 154 HIS B CA 1
ATOM 3192 C C . HIS B 1 154 ? 1.404 3.598 15.07 1 93.56 154 HIS B C 1
ATOM 3194 O O . HIS B 1 154 ? 0.523 4.426 15.32 1 93.56 154 HIS B O 1
ATOM 3200 N N . SER B 1 155 ? 1.461 2.426 15.531 1 93.81 155 SER B N 1
ATOM 3201 C CA . SER B 1 155 ? 0.357 1.876 16.312 1 93.81 155 SER B CA 1
ATOM 3202 C C . SER B 1 155 ? 0.096 2.707 17.562 1 93.81 155 SER B C 1
ATOM 3204 O O . SER B 1 155 ? -1.056 2.889 17.969 1 93.81 155 SER B O 1
ATOM 3206 N N . HIS B 1 156 ? 1.11 3.223 18.125 1 94.12 156 HIS B N 1
ATOM 3207 C CA . HIS B 1 156 ? 1.001 3.943 19.391 1 94.12 156 HIS B CA 1
ATOM 3208 C C . HIS B 1 156 ? 0.377 5.32 19.188 1 94.12 156 HIS B C 1
ATOM 3210 O O . HIS B 1 156 ? 0.032 6 20.156 1 94.12 156 HIS B O 1
ATOM 3216 N N . ARG B 1 157 ? 0.143 5.707 17.969 1 91.38 157 ARG B N 1
ATOM 3217 C CA . ARG B 1 157 ? -0.362 7.051 17.688 1 91.38 157 ARG B CA 1
ATOM 3218 C C . ARG B 1 157 ? -1.817 7.004 17.234 1 91.38 157 ARG B C 1
ATOM 3220 O O . ARG B 1 157 ? -2.398 8.039 16.891 1 91.38 157 ARG B O 1
ATOM 3227 N N . THR B 1 158 ? -2.381 5.805 17.219 1 90.31 158 THR B N 1
ATOM 3228 C CA . THR B 1 158 ? -3.787 5.664 16.844 1 90.31 158 THR B CA 1
ATOM 3229 C C . THR B 1 158 ? -4.688 6.156 17.984 1 90.31 158 THR B C 1
ATOM 3231 O O . THR B 1 158 ? -4.676 5.598 19.078 1 90.31 158 THR B O 1
ATOM 3234 N N . LEU B 1 159 ? -5.539 7.148 17.578 1 82.5 159 LEU B N 1
ATOM 3235 C CA . LEU B 1 159 ? -6.348 7.793 18.609 1 82.5 159 LEU B CA 1
ATOM 3236 C C . LEU B 1 159 ? -7.801 7.336 18.531 1 82.5 159 LEU B C 1
ATOM 3238 O O . LEU B 1 159 ? -8.555 7.469 19.484 1 82.5 159 LEU B O 1
ATOM 3242 N N . GLY B 1 160 ? -8.172 6.844 17.344 1 82 160 GLY B N 1
ATOM 3243 C CA . GLY B 1 160 ? -9.562 6.43 17.188 1 82 160 GLY B CA 1
ATOM 3244 C C . GLY B 1 160 ? -9.859 5.848 15.82 1 82 160 GLY B C 1
ATOM 3245 O O . GLY B 1 160 ? -9.086 6.031 14.883 1 82 160 GLY B O 1
ATOM 3246 N N . CYS B 1 161 ? -10.844 5.043 15.773 1 84.38 161 CYS B N 1
ATOM 3247 C CA . CYS B 1 161 ? -11.383 4.422 14.57 1 84.38 161 CYS B CA 1
ATOM 3248 C C . CYS B 1 161 ? -12.875 4.695 14.438 1 84.38 161 CYS B C 1
ATOM 3250 O O . CYS B 1 161 ? -13.672 4.191 15.234 1 84.38 161 CYS B O 1
ATOM 3252 N N . TRP B 1 162 ? -13.227 5.449 13.375 1 78.38 162 TRP B N 1
ATOM 3253 C CA . TRP B 1 162 ? -14.617 5.898 13.305 1 78.38 162 TRP B CA 1
ATOM 3254 C C . TRP B 1 162 ? -15.234 5.551 11.961 1 78.38 162 TRP B C 1
ATOM 3256 O O . TRP B 1 162 ? -14.609 5.754 10.914 1 78.38 162 TRP B O 1
ATOM 3266 N N . SER B 1 163 ? -16.438 4.969 12.062 1 78.19 163 SER B N 1
ATOM 3267 C CA . SER B 1 163 ? -17.219 4.801 10.836 1 78.19 163 SER B CA 1
ATOM 3268 C C . SER B 1 163 ? -17.844 6.117 10.406 1 78.19 163 SER B C 1
ATOM 3270 O O . SER B 1 163 ? -18.344 6.883 11.234 1 78.19 163 SER B O 1
ATOM 3272 N N . VAL B 1 164 ? -17.828 6.305 9.141 1 67.12 164 VAL B N 1
ATOM 3273 C CA . VAL B 1 164 ? -18.469 7.5 8.617 1 67.12 164 VAL B CA 1
ATOM 3274 C C . VAL B 1 164 ? -19.969 7.453 8.938 1 67.12 164 VAL B C 1
ATOM 3276 O O . VAL B 1 164 ? -20.625 8.492 9.008 1 67.12 164 VAL B O 1
ATOM 3279 N N . LEU B 1 165 ? -20.547 6.195 9.039 1 59.47 165 LEU B N 1
ATOM 3280 C CA . LEU B 1 165 ? -21.969 5.996 9.242 1 59.47 165 LEU B CA 1
ATOM 3281 C C . LEU B 1 165 ? -22.328 6.055 10.727 1 59.47 165 LEU B C 1
ATOM 3283 O O . LEU B 1 165 ? -23.5 6.223 11.086 1 59.47 165 LEU B O 1
ATOM 3287 N N . ASP B 1 166 ? -21.484 5.66 11.586 1 57.22 166 ASP B N 1
ATOM 3288 C CA . ASP B 1 166 ? -21.953 5.469 12.961 1 57.22 166 ASP B CA 1
ATOM 3289 C C . ASP B 1 166 ? -21.391 6.551 13.875 1 57.22 166 ASP B C 1
ATOM 3291 O O . ASP B 1 166 ? -20.328 6.387 14.469 1 57.22 166 ASP B O 1
ATOM 3295 N N . PRO B 1 167 ? -21.984 7.695 13.766 1 53.31 167 PRO B N 1
ATOM 3296 C CA . PRO B 1 167 ? -21.484 8.609 14.789 1 53.31 167 PRO B CA 1
ATOM 3297 C C . PRO B 1 167 ? -21.984 8.258 16.188 1 53.31 167 PRO B C 1
ATOM 3299 O O . PRO B 1 167 ? -22.906 8.898 16.703 1 53.31 167 PRO B O 1
ATOM 3302 N N . THR B 1 168 ? -21.875 7.098 16.531 1 54.03 168 THR B N 1
ATOM 3303 C CA . THR B 1 168 ? -22.359 6.852 17.891 1 54.03 168 THR B CA 1
ATOM 3304 C C . THR B 1 168 ? -21.75 7.852 18.875 1 54.03 168 THR B C 1
ATOM 3306 O O . THR B 1 168 ? -20.719 8.469 18.578 1 54.03 168 THR B O 1
ATOM 3309 N N . GLU B 1 169 ? -22.516 8.18 19.875 1 52.06 169 GLU B N 1
ATOM 3310 C CA . GLU B 1 169 ? -22.156 9.078 20.969 1 52.06 169 GLU B CA 1
ATOM 3311 C C . GLU B 1 169 ? -20.703 8.867 21.391 1 52.06 169 GLU B C 1
ATOM 3313 O O . GLU B 1 169 ? -19.984 9.828 21.656 1 52.06 169 GLU B O 1
ATOM 3318 N N . ASP B 1 170 ? -20.266 7.758 21.281 1 56.62 170 ASP B N 1
ATOM 3319 C CA . ASP B 1 170 ? -18.922 7.438 21.75 1 56.62 170 ASP B CA 1
ATOM 3320 C C . ASP B 1 170 ? -17.859 8 20.797 1 56.62 170 ASP B C 1
ATOM 3322 O O . ASP B 1 170 ? -16.844 8.516 21.25 1 56.62 170 ASP B O 1
ATOM 3326 N N . VAL B 1 171 ? -18.266 8.141 19.609 1 58.25 171 VAL B N 1
ATOM 3327 C CA . VAL B 1 171 ? -17.344 8.734 18.656 1 58.25 171 VAL B CA 1
ATOM 3328 C C . VAL B 1 171 ? -17.266 10.242 18.875 1 58.25 171 VAL B C 1
ATOM 3330 O O . VAL B 1 171 ? -16.172 10.82 18.875 1 58.25 171 VAL B O 1
ATOM 3333 N N . TRP B 1 172 ? -18.422 10.633 19.172 1 59.19 172 TRP B N 1
ATOM 3334 C CA . TRP B 1 172 ? -18.484 12.07 19.391 1 59.19 172 TRP B CA 1
ATOM 3335 C C . TRP B 1 172 ? -17.703 12.469 20.641 1 59.19 172 TRP B C 1
ATOM 3337 O O . TRP B 1 172 ? -16.953 13.453 20.625 1 59.19 172 TRP B O 1
ATOM 3347 N N . GLN B 1 173 ? -17.938 11.633 21.609 1 60.59 173 GLN B N 1
ATOM 3348 C CA . GLN B 1 173 ? -17.219 11.906 22.844 1 60.59 173 GLN B CA 1
ATOM 3349 C C . GLN B 1 173 ? -15.711 11.75 22.641 1 60.59 173 GLN B C 1
ATOM 3351 O O . GLN B 1 173 ? -14.93 12.555 23.141 1 60.59 173 GLN B O 1
ATOM 3356 N N . SER B 1 174 ? -15.406 10.867 21.891 1 58.84 174 SER B N 1
ATOM 3357 C CA . SER B 1 174 ? -13.992 10.625 21.625 1 58.84 174 SER B CA 1
ATOM 3358 C C . SER B 1 174 ? -13.391 11.75 20.797 1 58.84 174 SER B C 1
ATOM 3360 O O . SER B 1 174 ? -12.289 12.227 21.094 1 58.84 174 SER B O 1
ATOM 3362 N N . ILE B 1 175 ? -14.203 12.07 19.875 1 58.25 175 ILE B N 1
ATOM 3363 C CA . ILE B 1 175 ? -13.758 13.172 19.016 1 58.25 175 ILE B CA 1
ATOM 3364 C C . ILE B 1 175 ? -13.602 14.438 19.859 1 58.25 175 ILE B C 1
ATOM 3366 O O . ILE B 1 175 ? -12.602 15.156 19.734 1 58.25 175 ILE B O 1
ATOM 3370 N N . GLN B 1 176 ? -14.578 14.531 20.656 1 58.38 176 GLN B N 1
ATOM 3371 C CA . GLN B 1 176 ? -14.523 15.688 21.547 1 58.38 176 GLN B CA 1
ATOM 3372 C C . GLN B 1 176 ? -13.289 15.641 22.438 1 58.38 176 GLN B C 1
ATOM 3374 O O . GLN B 1 176 ? -12.602 16.656 22.609 1 58.38 176 GLN B O 1
ATOM 3379 N N . ARG B 1 177 ? -13.078 14.5 22.953 1 60.41 177 ARG B N 1
ATOM 3380 C CA . ARG B 1 177 ? -11.938 14.312 23.828 1 60.41 177 ARG B CA 1
ATOM 3381 C C . ARG B 1 177 ? -10.625 14.523 23.094 1 60.41 177 ARG B C 1
ATOM 3383 O O . ARG B 1 177 ? -9.719 15.195 23.594 1 60.41 177 ARG B O 1
ATOM 3390 N N . ILE B 1 178 ? -10.57 14.031 21.969 1 58.47 178 ILE B N 1
ATOM 3391 C CA . ILE B 1 178 ? -9.328 14.039 21.219 1 58.47 178 ILE B CA 1
ATOM 3392 C C . ILE B 1 178 ? -9.047 15.453 20.703 1 58.47 178 ILE B C 1
ATOM 3394 O O . ILE B 1 178 ? -7.906 15.914 20.734 1 58.47 178 ILE B O 1
ATOM 3398 N N . PHE B 1 179 ? -10.18 16 20.281 1 56.62 179 PHE B N 1
ATOM 3399 C CA . PHE B 1 179 ? -9.969 17.281 19.609 1 56.62 179 PHE B CA 1
ATOM 3400 C C . PHE B 1 179 ? -10.227 18.438 20.562 1 56.62 179 PHE B C 1
ATOM 3402 O O . PHE B 1 179 ? -9.992 19.594 20.203 1 56.62 179 PHE B O 1
ATOM 3409 N N . GLY B 1 180 ? -10.578 18.062 21.844 1 57 180 GLY B N 1
ATOM 3410 C CA . GLY B 1 180 ? -10.773 19.047 22.891 1 57 180 GLY B CA 1
ATOM 3411 C C . GLY B 1 180 ? -11.898 20.031 22.578 1 57 180 GLY B C 1
ATOM 3412 O O . GLY B 1 180 ? -11.875 21.172 23.031 1 57 180 GLY B O 1
ATOM 3413 N N . TRP B 1 181 ? -12.711 19.672 21.609 1 54.75 181 TRP B N 1
ATOM 3414 C CA . TRP B 1 181 ? -13.812 20.578 21.312 1 54.75 181 TRP B CA 1
ATOM 3415 C C . TRP B 1 181 ? -14.789 20.672 22.469 1 54.75 181 TRP B C 1
ATOM 3417 O O . TRP B 1 181 ? -15.273 19.656 22.969 1 54.75 181 TRP B O 1
ATOM 3427 N N . GLU B 1 182 ? -14.859 21.781 23.188 1 55.81 182 GLU B N 1
ATOM 3428 C CA . GLU B 1 182 ? -15.75 22 24.328 1 55.81 182 GLU B CA 1
ATOM 3429 C C . GLU B 1 182 ? -17.203 22.125 23.875 1 55.81 182 GLU B C 1
ATOM 3431 O O . GLU B 1 182 ? -18.125 21.781 24.625 1 55.81 182 GLU B O 1
ATOM 3436 N N . SER B 1 183 ? -17.375 22.641 22.641 1 57.28 183 SER B N 1
ATOM 3437 C CA . SER B 1 183 ? -18.75 22.859 22.172 1 57.28 183 SER B CA 1
ATOM 3438 C C . SER B 1 183 ? -19.141 21.859 21.094 1 57.28 183 SER B C 1
ATOM 3440 O O . SER B 1 183 ? -18.375 21.609 20.172 1 57.28 183 SER B O 1
ATOM 3442 N N . ARG B 1 184 ? -20.219 21.109 21.344 1 58.28 184 ARG B N 1
ATOM 3443 C CA . ARG B 1 184 ? -20.828 20.188 20.391 1 58.28 184 ARG B CA 1
ATOM 3444 C C . ARG B 1 184 ? -21.047 20.859 19.031 1 58.28 184 ARG B C 1
ATOM 3446 O O . ARG B 1 184 ? -20.984 20.219 18 1 58.28 184 ARG B O 1
ATOM 3453 N N . ILE B 1 185 ? -21.281 22.125 19.188 1 59.81 185 ILE B N 1
ATOM 3454 C CA . ILE B 1 185 ? -21.578 22.859 17.969 1 59.81 185 ILE B CA 1
ATOM 3455 C C . ILE B 1 185 ? -20.328 22.938 17.094 1 59.81 185 ILE B C 1
ATOM 3457 O O . ILE B 1 185 ? -20.391 22.719 15.883 1 59.81 185 ILE B O 1
ATOM 3461 N N . GLU B 1 186 ? -19.266 23.203 17.734 1 57.78 186 GLU B N 1
ATOM 3462 C CA . GLU B 1 186 ? -18.016 23.297 16.984 1 57.78 186 GLU B CA 1
ATOM 3463 C C . GLU B 1 186 ? -17.625 21.938 16.406 1 57.78 186 GLU B C 1
ATOM 3465 O O . GLU B 1 186 ? -17.203 21.844 15.25 1 57.78 186 GLU B O 1
ATOM 3470 N N . MET B 1 187 ? -17.828 21.016 17.188 1 59.78 187 MET B N 1
ATOM 3471 C CA . MET B 1 187 ? -17.562 19.641 16.734 1 59.78 187 MET B CA 1
ATOM 3472 C C . MET B 1 187 ? -18.469 19.297 15.547 1 59.78 187 MET B C 1
ATOM 3474 O O . MET B 1 187 ? -17.984 18.766 14.539 1 59.78 187 MET B O 1
ATOM 3478 N N . ALA B 1 188 ? -19.625 19.625 15.773 1 61.09 188 ALA B N 1
ATOM 3479 C CA . ALA B 1 188 ? -20.594 19.297 14.727 1 61.09 188 ALA B CA 1
ATOM 3480 C C . ALA B 1 188 ? -20.219 19.969 13.406 1 61.09 188 ALA B C 1
ATOM 3482 O O . ALA B 1 188 ? -20.375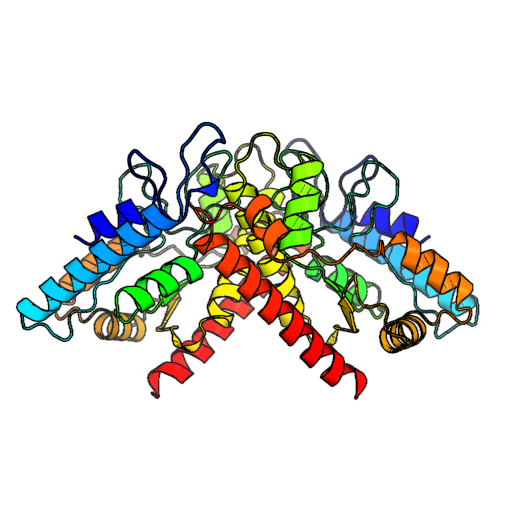 19.375 12.336 1 61.09 188 ALA B O 1
ATOM 3483 N N . LYS B 1 189 ? -19.719 21.109 13.523 1 59.81 189 LYS B N 1
ATOM 3484 C CA . LYS B 1 189 ? -19.297 21.828 12.32 1 59.81 189 LYS B CA 1
ATOM 3485 C C . LYS B 1 189 ? -18.125 21.109 11.648 1 59.81 189 LYS B C 1
ATOM 3487 O O . LYS B 1 189 ? -18.094 21 10.422 1 59.81 189 LYS B O 1
ATOM 3492 N N . ALA B 1 190 ? -17.281 20.766 12.516 1 56.81 190 ALA B N 1
ATOM 3493 C CA . ALA B 1 190 ? -16.109 20.078 11.984 1 56.81 190 ALA B CA 1
ATOM 3494 C C . ALA B 1 190 ? -16.484 18.719 11.398 1 56.81 190 ALA B C 1
ATOM 3496 O O . ALA B 1 190 ? -16.031 18.359 10.305 1 56.81 190 ALA B O 1
ATOM 3497 N N . VAL B 1 191 ? -17.312 18.016 12.148 1 58.5 191 VAL B N 1
ATOM 3498 C CA . VAL B 1 191 ? -17.75 16.688 11.742 1 58.5 191 VAL B CA 1
ATOM 3499 C C . VAL B 1 191 ? -18.516 16.766 10.422 1 58.5 191 VAL B C 1
ATOM 3501 O O . VAL B 1 191 ? -18.344 15.906 9.547 1 58.5 191 VAL B O 1
ATOM 3504 N N . ARG B 1 192 ? -19.234 17.766 10.336 1 59.09 192 ARG B N 1
ATOM 3505 C CA . ARG B 1 192 ? -20.047 17.906 9.133 1 59.09 192 ARG B CA 1
ATOM 3506 C C . ARG B 1 192 ? -19.172 18.109 7.906 1 59.09 192 ARG B C 1
ATOM 3508 O O . ARG B 1 192 ? -19.594 17.828 6.781 1 59.09 192 ARG B O 1
ATOM 3515 N N . LYS B 1 193 ? -18.078 18.625 8.211 1 55.88 193 LYS B N 1
ATOM 3516 C CA . LYS B 1 193 ? -17.141 18.797 7.102 1 55.88 193 LYS B CA 1
ATOM 3517 C C . LYS B 1 193 ? -16.578 17.453 6.645 1 55.88 193 LYS B C 1
ATOM 3519 O O . LYS B 1 193 ? -16.109 17.328 5.508 1 55.88 193 LYS B O 1
ATOM 3524 N N . ILE B 1 194 ? -16.656 16.609 7.629 1 54.41 194 ILE B N 1
ATOM 3525 C CA . ILE B 1 194 ? -15.953 15.367 7.379 1 54.41 194 ILE B CA 1
ATOM 3526 C C . ILE B 1 194 ? -16.969 14.242 7.121 1 54.41 194 ILE B C 1
ATOM 3528 O O . ILE B 1 194 ? -16.672 13.289 6.395 1 54.41 194 ILE B O 1
ATOM 3532 N N . TYR B 1 195 ? -18.141 14.445 7.828 1 53.56 195 TYR B N 1
ATOM 3533 C CA . TYR B 1 195 ? -19.047 13.305 7.883 1 53.56 195 TYR B CA 1
ATOM 3534 C C . TYR B 1 195 ? -20.344 13.609 7.152 1 53.56 195 TYR B C 1
ATOM 3536 O O . TYR B 1 195 ? -20.984 14.633 7.406 1 53.56 195 TYR B O 1
ATOM 3544 N N . TRP B 1 196 ? -20.453 12.969 5.977 1 55.28 196 TRP B N 1
ATOM 3545 C CA . TRP B 1 196 ? -21.781 12.883 5.379 1 55.28 196 TRP B CA 1
ATOM 3546 C C . TRP B 1 196 ? -22.422 11.531 5.648 1 55.28 196 TRP B C 1
ATOM 3548 O O . TRP B 1 196 ? -21.766 10.492 5.52 1 55.28 196 TRP B O 1
ATOM 3558 N N . ASN B 1 197 ? -23.562 11.5 6.332 1 55.53 197 ASN B N 1
ATOM 3559 C CA . ASN B 1 197 ? -24.266 10.266 6.656 1 55.53 197 ASN B CA 1
ATOM 3560 C C . ASN B 1 197 ? -24.75 9.547 5.402 1 55.53 197 ASN B C 1
ATOM 3562 O O . ASN B 1 197 ? -25.812 9.875 4.871 1 55.53 197 ASN B O 1
ATOM 3566 N N . PRO B 1 198 ? -23.875 8.719 4.961 1 58.38 198 PRO B N 1
ATOM 3567 C CA . PRO B 1 198 ? -24.406 8.016 3.791 1 58.38 198 PRO B CA 1
ATOM 3568 C C . PRO B 1 198 ? -25.469 6.98 4.16 1 58.38 198 PRO B C 1
ATOM 3570 O O . PRO B 1 198 ? -25.438 6.434 5.266 1 58.38 198 PRO B O 1
ATOM 3573 N N . LYS B 1 199 ? -26.625 6.918 3.363 1 64.31 199 LYS B N 1
ATOM 3574 C CA . LYS B 1 199 ? -27.594 5.828 3.514 1 64.31 199 LYS B CA 1
ATOM 3575 C C . LYS B 1 199 ? -26.922 4.473 3.291 1 64.31 199 LYS B C 1
ATOM 3577 O O . LYS B 1 199 ? -26.188 4.293 2.322 1 64.31 199 LYS B O 1
ATOM 3582 N N . PRO B 1 200 ? -27.109 3.561 4.398 1 71.12 200 PRO B N 1
ATOM 3583 C CA . PRO B 1 200 ? -26.531 2.225 4.188 1 71.12 200 PRO B CA 1
ATOM 3584 C C . PRO B 1 200 ? -27.016 1.586 2.883 1 71.12 200 PRO B C 1
ATOM 3586 O O . PRO B 1 200 ? -28.156 1.771 2.482 1 71.12 200 PRO B O 1
ATOM 3589 N N . LEU B 1 201 ? -26.172 0.917 2.266 1 77.81 201 LEU B N 1
ATOM 3590 C CA . LEU B 1 201 ? -26.516 0.241 1.019 1 77.81 201 LEU B CA 1
ATOM 3591 C C . LEU B 1 201 ? -27.203 -1.092 1.293 1 77.81 201 LEU B C 1
ATOM 3593 O O . LEU B 1 201 ? -26.797 -1.834 2.189 1 77.81 201 LEU B O 1
ATOM 3597 N N . LEU B 1 202 ? -28.297 -1.271 0.552 1 78.62 202 LEU B N 1
ATOM 3598 C CA . LEU B 1 202 ? -28.922 -2.59 0.569 1 78.62 202 LEU B CA 1
ATOM 3599 C C . LEU B 1 202 ? -28.125 -3.584 -0.258 1 78.62 202 LEU B C 1
ATOM 3601 O O . LEU B 1 202 ? -27.391 -3.191 -1.173 1 78.62 202 LEU B O 1
ATOM 3605 N N . GLU B 1 203 ? -28.234 -4.836 0.11 1 77.5 203 GLU B N 1
ATOM 3606 C CA . GLU B 1 203 ? -27.484 -5.887 -0.565 1 77.5 203 GLU B CA 1
ATOM 3607 C C . GLU B 1 203 ? -27.719 -5.859 -2.072 1 77.5 203 GLU B C 1
ATOM 3609 O O . GLU B 1 203 ? -26.797 -6.023 -2.859 1 77.5 203 GLU B O 1
ATOM 3614 N N . GLU B 1 204 ? -28.969 -5.609 -2.428 1 79.69 204 GLU B N 1
ATOM 3615 C CA . GLU B 1 204 ? -29.328 -5.586 -3.84 1 79.69 204 GLU B CA 1
ATOM 3616 C C . GLU B 1 204 ? -28.625 -4.457 -4.578 1 79.69 204 GLU B C 1
ATOM 3618 O O . GLU B 1 204 ? -28.312 -4.582 -5.762 1 79.69 204 GLU B O 1
ATOM 3623 N N . GLU B 1 205 ? -28.344 -3.529 -3.844 1 84.19 205 GLU B N 1
ATOM 3624 C CA . GLU B 1 205 ? -27.688 -2.375 -4.445 1 84.19 205 GLU B CA 1
ATOM 3625 C C . GLU B 1 205 ? -26.203 -2.656 -4.703 1 84.19 205 GLU B C 1
ATOM 3627 O O . GLU B 1 205 ? -25.609 -2.096 -5.625 1 84.19 205 GLU B O 1
ATOM 3632 N N . LYS B 1 206 ? -25.703 -3.523 -3.916 1 85 206 LYS B N 1
ATOM 3633 C CA . LYS B 1 206 ? -24.281 -3.818 -3.992 1 85 206 LYS B CA 1
ATOM 3634 C C . LYS B 1 206 ? -23.938 -4.516 -5.305 1 85 206 LYS B C 1
ATOM 3636 O O . LYS B 1 206 ? -22.922 -4.195 -5.938 1 85 206 LYS B O 1
ATOM 3641 N N . GLU B 1 207 ? -24.766 -5.41 -5.715 1 83.62 207 GLU B N 1
ATOM 3642 C CA . GLU B 1 207 ? -24.516 -6.125 -6.965 1 83.62 207 GLU B CA 1
ATOM 3643 C C . GLU B 1 207 ? -24.578 -5.184 -8.164 1 83.62 207 GLU B C 1
ATOM 3645 O O . GLU B 1 207 ? -23.891 -5.387 -9.164 1 83.62 207 GLU B O 1
ATOM 3650 N N . LEU B 1 208 ? -25.375 -4.215 -7.957 1 87.44 208 LEU B N 1
ATOM 3651 C CA . LEU B 1 208 ? -25.516 -3.24 -9.031 1 87.44 208 LEU B CA 1
ATOM 3652 C C . LEU B 1 208 ? -24.297 -2.324 -9.102 1 87.44 208 LEU B C 1
ATOM 3654 O O . LEU B 1 208 ? -23.969 -1.817 -10.18 1 87.44 208 LEU B O 1
ATOM 3658 N N . ILE B 1 209 ? -23.688 -2.229 -8.023 1 89.06 209 ILE B N 1
ATOM 3659 C CA . ILE B 1 209 ? -22.531 -1.335 -7.938 1 89.06 209 ILE B CA 1
ATOM 3660 C C . ILE B 1 209 ? -21.297 -2.041 -8.477 1 89.06 209 ILE B C 1
ATOM 3662 O O . ILE B 1 209 ? -20.547 -1.477 -9.281 1 89.06 209 ILE B O 1
ATOM 3666 N N . VAL B 1 210 ? -21.109 -3.279 -7.992 1 92.69 210 VAL B N 1
ATOM 3667 C CA . VAL B 1 210 ? -19.984 -4.098 -8.43 1 92.69 210 VAL B CA 1
ATOM 3668 C C . VAL B 1 210 ? -20.5 -5.434 -8.969 1 92.69 210 VAL B C 1
ATOM 3670 O O . VAL B 1 210 ? -20.906 -6.309 -8.203 1 92.69 210 VAL B O 1
ATOM 3673 N N . PRO B 1 211 ? -20.406 -5.543 -10.273 1 90 211 PRO B N 1
ATOM 3674 C CA . PRO B 1 211 ? -20.844 -6.82 -10.859 1 90 211 PRO B CA 1
ATOM 3675 C C . PRO B 1 211 ? -20.094 -8.016 -10.258 1 90 211 PRO B C 1
ATOM 3677 O O . PRO B 1 211 ? -18.906 -7.922 -9.953 1 90 211 PRO B O 1
ATOM 3680 N N . THR B 1 212 ? -20.75 -9.18 -10.227 1 91.5 212 THR B N 1
ATOM 3681 C CA . THR B 1 212 ? -20.266 -10.391 -9.578 1 91.5 212 THR B CA 1
ATOM 3682 C C . THR B 1 212 ? -19 -10.906 -10.273 1 91.5 212 THR B C 1
ATOM 3684 O O . THR B 1 212 ? -18.203 -11.625 -9.672 1 91.5 212 THR B O 1
ATOM 3687 N N . ILE B 1 213 ? -18.844 -10.531 -11.5 1 92.69 213 ILE B N 1
ATOM 3688 C CA . ILE B 1 213 ? -17.688 -10.984 -12.25 1 92.69 213 ILE B CA 1
ATOM 3689 C C . ILE B 1 213 ? -16.406 -10.398 -11.641 1 92.69 213 ILE B C 1
ATOM 3691 O O . ILE B 1 213 ? -15.305 -10.836 -11.961 1 92.69 213 ILE B O 1
ATOM 3695 N N . TYR B 1 214 ? -16.562 -9.461 -10.719 1 93.38 214 TYR B N 1
ATOM 3696 C CA . TYR B 1 214 ? -15.414 -8.836 -10.078 1 93.38 214 TYR B CA 1
ATOM 3697 C C . TYR B 1 214 ? -15.305 -9.258 -8.617 1 93.38 214 TYR B C 1
ATOM 3699 O O . TYR B 1 214 ? -14.523 -8.688 -7.852 1 93.38 214 TYR B O 1
ATOM 3707 N N . ALA B 1 215 ? -15.969 -10.328 -8.195 1 94.62 215 ALA B N 1
ATOM 3708 C CA . ALA B 1 215 ? -16.094 -10.742 -6.797 1 94.62 215 ALA B CA 1
ATOM 3709 C C . ALA B 1 215 ? -14.734 -11.016 -6.172 1 94.62 215 ALA B C 1
ATOM 3711 O O . ALA B 1 215 ? -14.477 -10.625 -5.031 1 94.62 215 ALA B O 1
ATOM 3712 N N . PRO B 1 216 ? -13.812 -11.617 -6.871 1 95.94 216 PRO B N 1
ATOM 3713 C CA . PRO B 1 216 ? -12.531 -11.891 -6.223 1 95.94 216 PRO B CA 1
ATOM 3714 C C . PRO B 1 216 ? -11.812 -10.625 -5.773 1 95.94 216 PRO B C 1
ATOM 3716 O O . PRO B 1 216 ? -11.234 -10.594 -4.684 1 95.94 216 PRO B O 1
ATOM 3719 N N . TYR B 1 217 ? -11.859 -9.625 -6.539 1 95.81 217 TYR B N 1
ATOM 3720 C CA . TYR B 1 217 ? -11.234 -8.352 -6.191 1 95.81 217 TYR B CA 1
ATOM 3721 C C . TYR B 1 217 ? -11.984 -7.66 -5.066 1 95.81 217 TYR B C 1
ATOM 3723 O O . TYR B 1 217 ? -11.375 -7.105 -4.148 1 95.81 217 TYR B O 1
ATOM 3731 N N . MET B 1 218 ? -13.273 -7.715 -5.191 1 95.69 218 MET B N 1
ATOM 3732 C CA . MET B 1 218 ? -14.086 -7.062 -4.168 1 95.69 218 MET B CA 1
ATOM 3733 C C . MET B 1 218 ? -13.938 -7.766 -2.824 1 95.69 218 MET B C 1
ATOM 3735 O O . MET B 1 218 ? -13.891 -7.113 -1.779 1 95.69 218 MET B O 1
ATOM 3739 N N . ASP B 1 219 ? -13.828 -9.07 -2.848 1 94.94 219 ASP B N 1
ATOM 3740 C CA . ASP B 1 219 ? -13.633 -9.836 -1.619 1 94.94 219 ASP B CA 1
ATOM 3741 C C . ASP B 1 219 ? -12.32 -9.445 -0.936 1 94.94 219 ASP B C 1
ATOM 3743 O O . ASP B 1 219 ? -12.266 -9.328 0.289 1 94.94 219 ASP B O 1
ATOM 3747 N N . SER B 1 220 ? -11.344 -9.32 -1.761 1 94.19 220 SER B N 1
ATOM 3748 C CA . SER B 1 220 ? -10.07 -8.859 -1.227 1 94.19 220 SER B CA 1
ATOM 3749 C C . SER B 1 220 ? -10.203 -7.48 -0.591 1 94.19 220 SER B C 1
ATOM 3751 O O . SER B 1 220 ? -9.688 -7.246 0.505 1 94.19 220 SER B O 1
ATOM 3753 N N . PHE B 1 221 ? -10.898 -6.566 -1.26 1 95.25 221 PHE B N 1
ATOM 3754 C CA . PHE B 1 221 ? -11.141 -5.227 -0.736 1 95.25 221 PHE B CA 1
ATOM 3755 C C . PHE B 1 221 ? -11.867 -5.293 0.603 1 95.25 221 PHE B C 1
ATOM 3757 O O . PHE B 1 221 ? -11.461 -4.641 1.566 1 95.25 221 PHE B O 1
ATOM 3764 N N . LEU B 1 222 ? -12.852 -6.105 0.656 1 94.81 222 LEU B N 1
ATOM 3765 C CA . LEU B 1 222 ? -13.656 -6.258 1.867 1 94.81 222 LEU B CA 1
ATOM 3766 C C . LEU B 1 222 ? -12.805 -6.809 3.01 1 94.81 222 LEU B C 1
ATOM 3768 O O . LEU B 1 222 ? -12.906 -6.332 4.145 1 94.81 222 LEU B O 1
ATOM 3772 N N . ARG B 1 223 ? -12.016 -7.699 2.754 1 92.81 223 ARG B N 1
ATOM 3773 C CA . ARG B 1 223 ? -11.164 -8.289 3.779 1 92.81 223 ARG B CA 1
ATOM 3774 C C . ARG B 1 223 ? -10.18 -7.254 4.332 1 92.81 223 ARG B C 1
ATOM 3776 O O . ARG B 1 223 ? -10.023 -7.129 5.547 1 92.81 223 ARG B O 1
ATOM 3783 N N . HIS B 1 224 ? -9.539 -6.551 3.467 1 94.19 224 HIS B N 1
ATOM 3784 C CA . HIS B 1 224 ? -8.602 -5.523 3.898 1 94.19 224 HIS B CA 1
ATOM 3785 C C . HIS B 1 224 ? -9.297 -4.457 4.742 1 94.19 224 HIS B C 1
ATOM 3787 O O . HIS B 1 224 ? -8.703 -3.924 5.684 1 94.19 224 HIS B O 1
ATOM 3793 N N . HIS B 1 225 ? -10.469 -4.164 4.285 1 94.12 225 HIS B N 1
ATOM 3794 C CA . HIS B 1 225 ? -11.242 -3.189 5.051 1 94.12 225 HIS B CA 1
ATOM 3795 C C . HIS B 1 225 ? -11.508 -3.689 6.465 1 94.12 225 HIS B C 1
ATOM 3797 O O . HIS B 1 225 ? -11.273 -2.971 7.438 1 94.12 225 HIS B O 1
ATOM 3803 N N . GLU B 1 226 ? -11.93 -4.879 6.547 1 94.06 226 GLU B N 1
ATOM 3804 C CA . GLU B 1 226 ? -12.227 -5.469 7.852 1 94.06 226 GLU B CA 1
ATOM 3805 C C . GLU B 1 226 ? -10.977 -5.543 8.719 1 94.06 226 GLU B C 1
ATOM 3807 O O . GLU B 1 226 ? -11.008 -5.172 9.898 1 94.06 226 GLU B O 1
ATOM 3812 N N . ASP B 1 227 ? -9.945 -5.973 8.156 1 93.31 227 ASP B N 1
ATOM 3813 C CA . ASP B 1 227 ? -8.68 -6.086 8.875 1 93.31 227 ASP B CA 1
ATOM 3814 C C . ASP B 1 227 ? -8.203 -4.723 9.375 1 93.31 227 ASP B C 1
ATOM 3816 O O . ASP B 1 227 ? -7.688 -4.605 10.484 1 93.31 227 ASP B O 1
ATOM 3820 N N . SER B 1 228 ? -8.352 -3.746 8.523 1 93.81 228 SER B N 1
ATOM 3821 C CA . SER B 1 228 ? -7.906 -2.4 8.875 1 93.81 228 SER B CA 1
ATOM 3822 C C . SER B 1 228 ? -8.719 -1.838 10.039 1 93.81 228 SER B C 1
ATOM 3824 O O . SER B 1 228 ? -8.156 -1.222 10.953 1 93.81 228 SER B O 1
ATOM 3826 N N . VAL B 1 229 ? -9.969 -2.053 9.961 1 92.5 229 VAL B N 1
ATOM 3827 C CA . VAL B 1 229 ? -10.852 -1.543 11 1 92.5 229 VAL B CA 1
ATOM 3828 C C . VAL B 1 229 ? -10.562 -2.254 12.32 1 92.5 229 VAL B C 1
ATOM 3830 O O . VAL B 1 229 ? -10.445 -1.612 13.367 1 92.5 229 VAL B O 1
ATOM 3833 N N . GLU B 1 230 ? -10.414 -3.504 12.25 1 94.81 230 GLU B N 1
ATOM 3834 C CA . GLU B 1 230 ? -10.117 -4.277 13.453 1 94.81 230 GLU B CA 1
ATOM 3835 C C . GLU B 1 230 ? -8.781 -3.857 14.062 1 94.81 230 GLU B C 1
ATOM 3837 O O . GLU B 1 230 ? -8.688 -3.658 15.273 1 94.81 230 GLU B O 1
ATOM 3842 N N . LEU B 1 231 ? -7.824 -3.725 13.219 1 94.81 231 LEU B N 1
ATOM 3843 C CA . LEU B 1 231 ? -6.512 -3.277 13.68 1 94.81 231 LEU B CA 1
ATOM 3844 C C . LEU B 1 231 ? -6.609 -1.916 14.359 1 94.81 231 LEU B C 1
ATOM 3846 O O . LEU B 1 231 ? -6.055 -1.719 15.445 1 94.81 231 LEU B O 1
ATOM 3850 N N . CYS B 1 232 ? -7.277 -1.036 13.719 1 93.69 232 CYS B N 1
ATOM 3851 C CA . CYS B 1 232 ? -7.449 0.311 14.25 1 93.69 232 CYS B CA 1
ATOM 3852 C C . CYS B 1 232 ? -8.125 0.277 15.617 1 93.69 232 CYS B C 1
ATOM 3854 O O . CYS B 1 232 ? -7.688 0.949 16.547 1 93.69 232 CYS B O 1
ATOM 3856 N N . ARG B 1 233 ? -9.133 -0.501 15.719 1 92.12 233 ARG B N 1
ATOM 3857 C CA . ARG B 1 233 ? -9.891 -0.589 16.969 1 92.12 233 ARG B CA 1
ATOM 3858 C C . ARG B 1 233 ? -9.023 -1.148 18.094 1 92.12 233 ARG B C 1
ATOM 3860 O O . ARG B 1 233 ? -9.031 -0.629 19.203 1 92.12 233 ARG B O 1
ATOM 3867 N N . GLN B 1 234 ? -8.297 -2.139 17.781 1 94.19 234 GLN B N 1
ATOM 3868 C CA . GLN B 1 234 ? -7.402 -2.727 18.766 1 94.19 234 GLN B CA 1
ATOM 3869 C C . GLN B 1 234 ? -6.359 -1.713 19.234 1 94.19 234 GLN B C 1
ATOM 3871 O O . GLN B 1 234 ? -6.078 -1.614 20.438 1 94.19 234 GLN B O 1
ATOM 3876 N N . GLN B 1 235 ? -5.887 -1.003 18.328 1 93.75 235 GLN B N 1
ATOM 3877 C CA . GLN B 1 235 ? -4.863 -0.016 18.656 1 93.75 235 GLN B CA 1
ATOM 3878 C C . GLN B 1 235 ? -5.441 1.123 19.5 1 93.75 235 GLN B C 1
ATOM 3880 O O . GLN B 1 235 ? -4.828 1.558 20.469 1 93.75 235 GLN B O 1
ATOM 3885 N N . ALA B 1 236 ? -6.539 1.589 19.062 1 87.44 236 ALA B N 1
ATOM 3886 C CA . ALA B 1 236 ? -7.18 2.682 19.781 1 87.44 236 ALA B CA 1
ATOM 3887 C C . ALA B 1 236 ? -7.496 2.273 21.219 1 87.44 236 ALA B C 1
ATOM 3889 O O . ALA B 1 236 ? -7.32 3.064 22.156 1 87.44 236 ALA B O 1
ATOM 3890 N N . GLU B 1 237 ? -7.922 1.077 21.375 1 88.81 237 GLU B N 1
ATOM 3891 C CA . GLU B 1 237 ? -8.227 0.553 22.703 1 88.81 237 GLU B CA 1
ATOM 3892 C C . GLU B 1 237 ? -6.965 0.448 23.547 1 88.81 237 GLU B C 1
ATOM 3894 O O . GLU B 1 237 ? -6.98 0.796 24.734 1 88.81 237 GLU B O 1
ATOM 3899 N N . ALA B 1 238 ? -5.938 0.049 22.953 1 91.62 238 ALA B N 1
ATOM 3900 C CA . ALA B 1 238 ? -4.672 -0.104 23.672 1 91.62 238 ALA B CA 1
ATOM 3901 C C . ALA B 1 238 ? -4.102 1.253 24.078 1 91.62 238 ALA B C 1
ATOM 3903 O O . ALA B 1 238 ? -3.443 1.374 25.109 1 91.62 238 ALA B O 1
ATOM 3904 N N . ASN B 1 239 ? -4.32 2.209 23.297 1 86 239 ASN B N 1
ATOM 3905 C CA . ASN B 1 239 ? -3.738 3.529 23.516 1 86 239 ASN B CA 1
ATOM 3906 C C . ASN B 1 239 ? -4.574 4.352 24.484 1 86 239 ASN B C 1
ATOM 3908 O O . ASN B 1 239 ? -4.098 5.348 25.031 1 86 239 ASN B O 1
ATOM 3912 N N . THR B 1 240 ? -5.82 4.152 24.531 1 75.12 240 THR B N 1
ATOM 3913 C CA . THR B 1 240 ? -6.652 4.855 25.5 1 75.12 240 THR B CA 1
ATOM 3914 C C . THR B 1 240 ? -6.258 4.477 26.922 1 75.12 240 THR B C 1
ATOM 3916 O O . THR B 1 240 ? -6.445 5.266 27.844 1 75.12 240 THR B O 1
ATOM 3919 N N . HIS B 1 241 ? -5.707 3.344 27.125 1 56.12 241 HIS B N 1
ATOM 3920 C CA . HIS B 1 241 ? -5.363 2.896 28.469 1 56.12 241 HIS B CA 1
ATOM 3921 C C . HIS B 1 241 ? -4.012 3.447 28.906 1 56.12 241 HIS B C 1
ATOM 3923 O O . HIS B 1 241 ? -3.574 3.215 30.031 1 56.12 241 HIS B O 1
ATOM 3929 N N . TYR B 1 242 ? -3.432 4.188 28.047 1 45.16 242 TYR B N 1
ATOM 3930 C CA . TYR B 1 242 ? -2.207 4.84 28.5 1 45.16 242 TYR B CA 1
ATOM 3931 C C . TYR B 1 242 ? -2.418 6.34 28.672 1 45.16 242 TYR B C 1
ATOM 3933 O O . TYR B 1 242 ? -3.137 6.965 27.875 1 45.16 242 TYR B O 1
#

Nearest PDB structures (foldseek):
  2cck-assembly1_B  TM=2.065E-01  e=3.028E+00  Staphylococcus aureus
  3hjn-assembly1_A  TM=2.465E-01  e=3.530E+00  Thermotoga maritima MSB8
  2aam-assembly1_A  TM=3.368E-01  e=2.977E+00  Thermotoga maritima
  3hjn-assembly1_A  TM=2.560E-01  e=2.414E+00  Thermotoga maritima MSB8
  5h56-assembly1_B  TM=2.564E-01  e=8.508E+00  Aquifex aeolicus VF5

Foldseek 3Di:
DLVQLLCQQWPDPHHHLQGLVVDDPVDPRDNVVSLVSNLVVLLVVQVVCVVVVVNVAADDHLNQPDPVHQGSFHHDQQGHADPRSLRRHRDVVSVVVSCVVSVHQAADEAEDEDPLVVLQVCVVVCSVVVHDSLVVLVSNLVSLVSVLVVCVVPLLRQQYYHYLADPDPVVLVSCCVNNVPPDSVVSVVVNVSNHDNDDDDDPVVSCVSPPCVSVVSVVSSNVSRVVSRVSSVVSNVVNVVD/DLVQLLCQQWPDPDHHLQGLVVDDPVDPRDNVVSLVSNLVVLLVVCVVCVVVVVNVAADDHLQAPDPVHQGRFHSDQQTHADPRSLRRHRDVVSVVVSCVVSVHQAADEAEDEDPLVVLQVCVVVCSVVVHDSLVVLVSRLVSLVVLLVSCVVPLLRQAYYHYLADPDPVVLVSCCVNNVPPDPVVSVVVNVSVHDNDDDDDPVVSCVSPPCVSVVSVVSSRVSRVVSRVSSVVSNVVNVVD

Secondary structure (DSSP, 8-state):
-HHHHHHHHS-SSS--TT-GGGS-TTS---HHHHHHHHHHHHHHHHHHHHHTT-TT------SSS--SSTTS--SSSSPSSSTTGGG----HHHHHHHHHHHT----EEEEE--HHHHHHHHHHTTTTTTB-HHHHHHHHHHHHHHHHHHHHHTGGGEEEEEESS---HHHHHHHHHHHT---HHHHHHHHHHH---PPPPPHHHHHHHS-GGGHHHHHHHHHHHHHHHHHHHHHHHHHHT-/-HHHHHHHHS-SSS--TT-GGGSBTTS---HHHHHHHHHHHHHHHHHHHHHTT-TT------SS---SSTTS--SSSSPSSSTTGGG----HHHHHHHHHHHT----EEEEE--HHHHHHHHHHTTTTTTS-HHHHHHHHHHHHHHHHHHHHHTGGGEEEEEESS---HHHHHHHHHHHT---HHHHHHHHHHH---PPPPPHHHHHHHS-GGGHHHHHHHHHHHHHHHHHHHHHHHHHHT-